Protein AF-A0AAV6UNM5-F1 (afdb_monomer_lite)

Structure (mmCIF, N/CA/C/O backbone):
data_AF-A0AAV6UNM5-F1
#
_entry.id   AF-A0AAV6UNM5-F1
#
loop_
_atom_site.group_PDB
_atom_site.id
_atom_site.type_symbol
_atom_site.label_atom_id
_atom_site.label_alt_id
_atom_site.label_comp_id
_atom_site.label_asym_id
_atom_site.label_entity_id
_atom_site.label_seq_id
_atom_site.pdbx_PDB_ins_code
_atom_site.Cartn_x
_atom_site.Cartn_y
_atom_site.Cartn_z
_atom_site.occupancy
_atom_site.B_iso_or_equiv
_atom_site.auth_seq_id
_atom_site.auth_comp_id
_atom_site.auth_asym_id
_atom_site.auth_atom_id
_atom_site.pdbx_PDB_model_num
ATOM 1 N N . MET A 1 1 ? -38.676 -11.611 5.079 1.00 47.16 1 MET A N 1
ATOM 2 C CA . MET A 1 1 ? -37.303 -12.030 5.424 1.00 47.16 1 MET A CA 1
ATOM 3 C C . MET A 1 1 ? -37.414 -13.025 6.568 1.00 47.16 1 MET A C 1
ATOM 5 O O . MET A 1 1 ? -37.717 -12.597 7.668 1.00 47.16 1 MET A O 1
ATOM 9 N N . ASN A 1 2 ? -37.260 -14.325 6.289 1.00 43.66 2 ASN A N 1
ATOM 10 C CA . ASN A 1 2 ? -37.246 -15.413 7.285 1.00 43.66 2 ASN A CA 1
ATOM 11 C C . ASN A 1 2 ? -35.803 -15.918 7.513 1.00 43.66 2 ASN A C 1
ATOM 13 O O . ASN A 1 2 ? -35.563 -17.116 7.586 1.00 43.66 2 ASN A O 1
ATOM 17 N N . GLN A 1 3 ? -34.827 -15.007 7.546 1.00 54.53 3 GLN A N 1
ATOM 18 C CA . GLN A 1 3 ? -33.478 -15.311 8.030 1.00 54.53 3 GLN A CA 1
ATOM 19 C C . GLN A 1 3 ? -33.404 -14.905 9.498 1.00 54.53 3 GLN A C 1
ATOM 21 O O . GLN A 1 3 ? -33.983 -13.887 9.885 1.00 54.53 3 GLN A O 1
ATOM 26 N N . ASP A 1 4 ? -32.720 -15.709 10.307 1.00 75.56 4 ASP A N 1
ATOM 27 C CA . ASP A 1 4 ? -32.499 -15.422 11.717 1.00 75.56 4 ASP A CA 1
ATOM 28 C C . ASP A 1 4 ? -31.704 -14.112 11.858 1.00 75.56 4 ASP A C 1
ATOM 30 O O . ASP A 1 4 ? -30.501 -14.047 11.587 1.00 75.56 4 ASP A O 1
ATOM 34 N N . ILE A 1 5 ? -32.405 -13.050 12.265 1.00 79.50 5 ILE A N 1
ATOM 35 C CA . ILE A 1 5 ? -31.880 -11.684 12.409 1.00 79.50 5 ILE A CA 1
ATOM 36 C C . ILE A 1 5 ? -30.689 -11.655 13.379 1.00 79.50 5 ILE A C 1
ATOM 38 O O . ILE A 1 5 ? -29.803 -10.816 13.226 1.00 79.50 5 ILE A O 1
ATOM 42 N N . SER A 1 6 ? -30.626 -12.586 14.340 1.00 77.06 6 SER A N 1
ATOM 43 C CA . SER A 1 6 ? -29.515 -12.685 15.294 1.00 77.06 6 SER A CA 1
ATOM 44 C C . SER A 1 6 ? -28.195 -13.135 14.648 1.00 77.06 6 SER A C 1
ATOM 46 O O . SER A 1 6 ? -27.116 -12.831 15.158 1.00 77.06 6 SER A O 1
ATOM 48 N N . SER A 1 7 ? -28.276 -13.790 13.486 1.00 87.19 7 SER A N 1
ATOM 49 C CA . SER A 1 7 ? -27.142 -14.280 12.692 1.00 87.19 7 SER A CA 1
ATOM 50 C C . SER A 1 7 ? -26.880 -13.446 11.429 1.00 87.19 7 SER A C 1
ATOM 52 O O . SER A 1 7 ? -26.115 -13.857 10.559 1.00 87.19 7 SER A O 1
ATOM 54 N N . THR A 1 8 ? -27.512 -12.275 11.303 1.00 93.25 8 THR A N 1
ATOM 55 C CA . THR A 1 8 ? -27.429 -11.428 10.105 1.00 93.25 8 THR A CA 1
ATOM 56 C C . THR A 1 8 ? -26.541 -10.208 10.343 1.00 93.25 8 THR A C 1
ATOM 58 O O . THR A 1 8 ? -26.718 -9.478 11.318 1.00 93.25 8 THR A O 1
ATOM 61 N N . ILE A 1 9 ? -25.622 -9.947 9.413 1.00 97.06 9 ILE A N 1
ATOM 62 C CA . ILE A 1 9 ? -24.703 -8.806 9.412 1.00 97.06 9 ILE A CA 1
ATOM 63 C C . ILE A 1 9 ? -25.022 -7.889 8.231 1.00 97.06 9 ILE A C 1
ATOM 65 O O . ILE A 1 9 ? -25.198 -8.333 7.096 1.00 97.06 9 ILE A O 1
ATOM 69 N N . PHE A 1 10 ? -25.077 -6.587 8.483 1.00 97.56 10 PHE A N 1
ATOM 70 C CA . PHE A 1 10 ? -25.214 -5.565 7.455 1.00 97.56 10 PHE A CA 1
ATOM 71 C C . PHE A 1 10 ? -23.865 -4.945 7.136 1.00 97.56 10 PHE A C 1
ATOM 73 O O . PHE A 1 10 ? -23.203 -4.407 8.019 1.00 97.56 10 PHE A O 1
ATOM 80 N N . GLN A 1 11 ? -23.491 -4.963 5.858 1.00 98.00 11 GLN A N 1
ATOM 81 C CA . GLN A 1 11 ? -22.393 -4.152 5.350 1.00 98.00 11 GLN A CA 1
ATOM 82 C C . GLN A 1 11 ? -22.937 -2.790 4.920 1.00 98.00 11 GLN A C 1
ATOM 84 O O . GLN A 1 11 ? -23.686 -2.691 3.942 1.00 98.00 11 GLN A O 1
ATOM 89 N N . LEU A 1 12 ? -22.534 -1.748 5.638 1.00 98.25 12 LEU A N 1
ATOM 90 C CA . LEU A 1 12 ? -22.952 -0.371 5.419 1.00 98.25 12 LEU A CA 1
ATOM 91 C C . LEU A 1 12 ? -21.788 0.441 4.855 1.00 98.25 12 LEU A C 1
ATOM 93 O O . LEU A 1 12 ? -20.677 0.392 5.384 1.00 98.25 12 LEU A O 1
ATOM 97 N N . LYS A 1 13 ? -22.048 1.222 3.806 1.00 98.31 13 LYS A N 1
ATOM 98 C CA . LYS A 1 13 ? -21.136 2.270 3.345 1.00 98.31 13 LYS A CA 1
ATOM 99 C C . LYS A 1 13 ? -21.594 3.612 3.897 1.00 98.31 13 LYS A C 1
ATOM 101 O O . LYS A 1 13 ? -22.714 4.036 3.629 1.00 98.31 13 LYS A O 1
ATOM 106 N N . ILE A 1 14 ? -20.706 4.278 4.622 1.00 98.25 14 ILE A N 1
ATOM 107 C CA . ILE A 1 14 ? -20.901 5.606 5.201 1.00 98.25 14 ILE A CA 1
ATOM 108 C C . ILE A 1 14 ? -20.075 6.579 4.367 1.00 98.25 14 ILE A C 1
ATOM 110 O O . ILE A 1 14 ? -18.875 6.382 4.200 1.00 98.25 14 ILE A O 1
ATOM 114 N N . THR A 1 15 ? -20.704 7.592 3.783 1.00 98.00 15 THR A N 1
ATOM 115 C CA . THR A 1 15 ? -20.025 8.596 2.951 1.00 98.00 15 THR A CA 1
ATOM 116 C C . THR A 1 15 ? -20.361 9.980 3.470 1.00 98.00 15 THR A C 1
ATOM 118 O O . THR A 1 15 ? -21.541 10.320 3.539 1.00 98.00 15 THR A O 1
ATOM 121 N N . LEU A 1 16 ? -19.338 10.757 3.817 1.00 95.94 16 LEU A N 1
ATOM 122 C CA . LEU A 1 16 ? -19.493 12.148 4.226 1.00 95.94 16 LEU A CA 1
ATOM 123 C C . LEU A 1 16 ? -19.884 12.989 3.003 1.00 95.94 16 LEU A C 1
ATOM 125 O O . LEU A 1 16 ? -19.281 12.860 1.931 1.00 95.94 16 LEU A O 1
ATOM 129 N N . LYS A 1 17 ? -20.958 13.769 3.128 1.00 94.88 17 LYS A N 1
ATOM 130 C CA . LYS A 1 17 ? -21.477 14.601 2.042 1.00 94.88 17 LYS A CA 1
ATOM 131 C C . LYS A 1 17 ? -20.606 15.837 1.833 1.00 94.88 17 LYS A C 1
ATOM 133 O O . LYS A 1 17 ? -19.809 16.206 2.682 1.00 94.88 17 LYS A O 1
ATOM 138 N N . ASP A 1 18 ? -20.740 16.415 0.642 1.00 91.50 18 ASP A N 1
ATOM 139 C CA . ASP A 1 18 ? -20.210 17.732 0.262 1.00 91.50 18 ASP A CA 1
ATOM 140 C C . ASP A 1 18 ? -18.674 17.904 0.338 1.00 91.50 18 ASP A C 1
ATOM 142 O O . ASP A 1 18 ? -18.133 18.968 0.035 1.00 91.50 18 ASP A O 1
ATOM 146 N N . ILE A 1 19 ? -17.946 16.802 0.561 1.00 90.88 19 ILE A N 1
ATOM 147 C CA . ILE A 1 19 ? -16.484 16.739 0.487 1.00 90.88 19 ILE A CA 1
ATOM 148 C C . ILE A 1 19 ? -16.005 16.018 -0.778 1.00 90.88 19 ILE A C 1
ATOM 150 O O . ILE A 1 19 ? -16.454 14.914 -1.112 1.00 90.88 19 ILE A O 1
ATOM 154 N N . ARG A 1 20 ? -15.033 16.621 -1.478 1.00 87.62 20 ARG A N 1
ATOM 155 C CA . ARG A 1 20 ? -14.316 16.011 -2.604 1.00 87.62 20 ARG A CA 1
ATOM 156 C C . ARG A 1 20 ? -12.794 16.135 -2.443 1.00 87.62 20 ARG A C 1
ATOM 158 O O . ARG A 1 20 ? -12.318 17.229 -2.160 1.00 87.62 20 ARG A O 1
ATOM 165 N N . PRO A 1 21 ? -12.021 15.054 -2.694 1.00 89.75 21 PRO A N 1
ATOM 166 C CA . PRO A 1 21 ? -12.451 13.674 -2.988 1.00 89.75 21 PRO A CA 1
ATOM 167 C C . PRO A 1 21 ? -13.262 13.023 -1.842 1.00 89.75 21 PRO A C 1
ATOM 169 O O . PRO A 1 21 ? -13.165 13.471 -0.708 1.00 89.75 21 PRO A O 1
ATOM 172 N N . PRO A 1 22 ? -14.095 11.995 -2.084 1.00 92.44 22 PRO A N 1
ATOM 173 C CA . PRO A 1 22 ? -15.015 11.502 -1.055 1.00 92.44 22 PRO A CA 1
ATOM 174 C C . PRO A 1 22 ? -14.278 10.889 0.146 1.00 92.44 22 PRO A C 1
ATOM 176 O O . PRO A 1 22 ? -13.401 10.040 -0.038 1.00 92.44 22 PRO A O 1
ATOM 179 N N . ILE A 1 23 ? -14.698 11.264 1.357 1.00 94.50 23 ILE A N 1
ATOM 180 C CA . ILE A 1 23 ? -14.324 10.607 2.619 1.00 94.50 23 ILE A CA 1
ATOM 181 C C . ILE A 1 23 ? -15.394 9.554 2.927 1.00 94.50 23 ILE A C 1
ATOM 183 O O . ILE A 1 23 ? -16.593 9.853 2.935 1.00 94.50 23 ILE A O 1
ATOM 187 N N . TRP A 1 24 ? -14.989 8.296 3.117 1.00 97.44 24 TRP A N 1
ATOM 188 C CA . TRP A 1 24 ? -15.945 7.206 3.332 1.00 97.44 24 TRP A CA 1
ATOM 189 C C . TRP A 1 24 ? -15.378 6.048 4.150 1.00 97.44 24 TRP A C 1
ATOM 191 O O . TRP A 1 24 ? -14.166 5.822 4.193 1.00 97.44 24 TRP A O 1
ATOM 201 N N . ARG A 1 25 ? -16.288 5.282 4.757 1.00 96.69 25 ARG A N 1
ATOM 202 C CA . ARG A 1 25 ? -16.028 4.060 5.528 1.00 96.69 25 ARG A CA 1
ATOM 203 C C . ARG A 1 25 ? -16.975 2.951 5.097 1.00 96.69 25 ARG A C 1
ATOM 205 O O . ARG A 1 25 ? -18.099 3.215 4.667 1.00 96.69 25 ARG A O 1
ATOM 212 N N . ARG A 1 26 ? -16.535 1.705 5.221 1.00 97.75 26 ARG A N 1
ATOM 213 C CA . ARG A 1 26 ? -17.369 0.516 5.059 1.00 97.75 26 ARG A CA 1
ATOM 214 C C . ARG A 1 26 ? -17.243 -0.337 6.303 1.00 97.75 26 ARG A C 1
ATOM 216 O O . ARG A 1 26 ? -16.187 -0.914 6.557 1.00 97.75 26 ARG A O 1
ATOM 223 N N . ILE A 1 27 ? -18.342 -0.424 7.036 1.00 97.19 27 ILE A N 1
ATOM 224 C CA . ILE A 1 27 ? -18.422 -1.169 8.287 1.00 97.19 27 ILE A CA 1
ATOM 225 C C . ILE A 1 27 ? -19.392 -2.336 8.150 1.00 97.19 27 ILE A C 1
ATOM 227 O O . ILE A 1 27 ? -20.318 -2.304 7.335 1.00 97.19 27 ILE A O 1
ATOM 231 N N . GLN A 1 28 ? -19.175 -3.369 8.950 1.00 96.94 28 GLN A N 1
ATOM 232 C CA . GLN A 1 28 ? -20.089 -4.485 9.115 1.00 96.94 28 GLN A CA 1
ATOM 233 C C . GLN A 1 28 ? -20.631 -4.468 10.541 1.00 96.94 28 GLN A C 1
ATOM 235 O O . GLN A 1 28 ? -19.856 -4.500 11.495 1.00 96.94 28 GLN A O 1
ATOM 240 N N . VAL A 1 29 ? -21.954 -4.403 10.678 1.00 95.75 29 VAL A N 1
ATOM 241 C CA . VAL A 1 29 ? -22.650 -4.307 11.969 1.00 95.75 29 VAL A CA 1
ATOM 242 C C . VAL A 1 29 ? -23.733 -5.385 12.078 1.00 95.75 29 VAL A C 1
ATOM 244 O O . VAL A 1 29 ? -24.314 -5.765 11.057 1.00 95.75 29 VAL A O 1
ATOM 247 N N . PRO A 1 30 ? -24.059 -5.880 13.281 1.00 95.38 30 PRO A N 1
ATOM 248 C CA . PRO A 1 30 ? -25.199 -6.769 13.474 1.00 95.38 30 PRO A CA 1
ATOM 249 C C . PRO A 1 30 ? -26.516 -6.115 13.037 1.00 95.38 30 PRO A C 1
ATOM 251 O O . PRO A 1 30 ? -26.813 -4.977 13.396 1.00 95.38 30 PRO A O 1
ATOM 254 N N . ALA A 1 31 ? -27.352 -6.842 12.292 1.00 93.94 31 ALA A N 1
ATOM 255 C CA . ALA A 1 31 ? -28.637 -6.325 11.813 1.00 93.94 31 ALA A CA 1
ATOM 256 C C . ALA A 1 31 ? -29.601 -5.968 12.963 1.00 93.94 31 ALA A C 1
ATOM 258 O O . ALA A 1 31 ? -30.491 -5.130 12.799 1.00 93.94 31 ALA A O 1
ATOM 259 N N . ASN A 1 32 ? -29.423 -6.586 14.135 1.00 92.50 32 ASN A N 1
ATOM 260 C CA . ASN A 1 32 ? -30.200 -6.341 15.349 1.00 92.50 32 ASN A CA 1
ATOM 261 C C . ASN A 1 32 ? -29.735 -5.120 16.168 1.00 92.50 32 ASN A C 1
ATOM 263 O O . ASN A 1 32 ? -30.310 -4.884 17.235 1.00 92.50 32 ASN A O 1
ATOM 267 N N . PHE A 1 33 ? -28.747 -4.348 15.702 1.00 93.94 33 PHE A N 1
ATOM 268 C CA . PHE A 1 33 ? -28.376 -3.071 16.318 1.00 93.94 33 PHE A CA 1
ATOM 269 C C . PHE A 1 33 ? -29.555 -2.092 16.330 1.00 93.94 33 PHE A C 1
ATOM 271 O O . PHE A 1 33 ? -30.425 -2.130 15.458 1.00 93.94 33 PHE A O 1
ATOM 278 N N . ASN A 1 34 ? -29.619 -1.227 17.336 1.00 89.75 34 ASN A N 1
ATOM 279 C CA . ASN A 1 34 ? -30.436 -0.020 17.334 1.00 89.75 34 ASN A CA 1
ATOM 280 C C . ASN A 1 34 ? -29.670 1.154 16.696 1.00 89.75 34 ASN A C 1
ATOM 282 O O . ASN A 1 34 ? -28.506 1.028 16.313 1.00 89.75 34 ASN A O 1
ATOM 286 N N . PHE A 1 35 ? -30.340 2.292 16.519 1.00 90.81 35 PHE A N 1
ATOM 287 C CA . PHE A 1 35 ? -29.719 3.458 15.886 1.00 90.81 35 PHE A CA 1
ATOM 288 C C . PHE A 1 35 ? -28.649 4.121 16.762 1.00 90.81 35 PHE A C 1
ATOM 290 O O . PHE A 1 35 ? -27.743 4.737 16.211 1.00 90.81 35 PHE A O 1
ATOM 297 N N . GLN A 1 36 ? -28.694 3.952 18.086 1.00 87.69 36 GLN A N 1
ATOM 298 C CA . GLN A 1 36 ? -27.627 4.420 18.976 1.00 87.69 36 GLN A CA 1
ATOM 299 C C . GLN A 1 36 ? -26.351 3.571 18.823 1.00 87.69 36 GLN A C 1
ATOM 301 O O . GLN A 1 36 ? -25.256 4.111 18.710 1.00 87.69 36 GLN A O 1
ATOM 306 N N . GLU A 1 37 ? -26.483 2.247 18.745 1.00 91.75 37 GLU A N 1
ATOM 307 C CA . GLU A 1 37 ? -25.370 1.324 18.487 1.00 91.75 37 GLU A CA 1
ATOM 308 C C . GLU A 1 37 ? -24.744 1.595 17.104 1.00 91.75 37 GLU A C 1
ATOM 310 O O . GLU A 1 37 ? -23.519 1.596 16.948 1.00 91.75 37 GLU A O 1
ATOM 315 N N . LEU A 1 38 ? -25.573 1.904 16.096 1.00 94.50 38 LEU A N 1
ATOM 316 C CA . LEU A 1 38 ? -25.093 2.352 14.786 1.00 94.50 38 LEU A CA 1
ATOM 317 C C . LEU A 1 38 ? -24.383 3.712 14.864 1.00 94.50 38 LEU A C 1
ATOM 319 O O . LEU A 1 38 ? -23.338 3.873 14.242 1.00 94.50 38 LEU A O 1
ATOM 323 N N . HIS A 1 39 ? -24.918 4.668 15.626 1.00 92.56 39 HIS A N 1
ATOM 324 C CA . HIS A 1 39 ? -24.285 5.968 15.865 1.00 92.56 39 HIS A CA 1
ATOM 325 C C . HIS A 1 39 ? -22.884 5.813 16.458 1.00 92.56 39 HIS A C 1
ATOM 327 O O . HIS A 1 39 ? -21.929 6.310 15.869 1.00 92.56 39 HIS A O 1
ATOM 333 N N . PHE A 1 40 ? -22.726 5.040 17.535 1.00 88.31 40 PHE A N 1
ATOM 334 C CA . PHE A 1 40 ? -21.404 4.780 18.116 1.00 88.31 40 PHE A CA 1
ATOM 335 C C . PHE A 1 40 ? -20.456 4.106 17.122 1.00 88.31 40 PHE A C 1
ATOM 337 O O . PHE A 1 40 ? -19.287 4.466 17.042 1.00 88.31 40 PHE A O 1
ATOM 344 N N . SER A 1 41 ? -20.969 3.195 16.290 1.00 93.25 41 SER A N 1
ATOM 345 C CA . SER A 1 41 ? -20.165 2.571 15.232 1.00 93.25 41 SER A CA 1
ATOM 346 C C . SER A 1 41 ? -19.677 3.587 14.190 1.00 93.25 41 SER A C 1
ATOM 348 O O . SER A 1 41 ? -18.557 3.473 13.697 1.00 93.25 41 SER A O 1
ATOM 350 N N . ILE A 1 42 ? -20.498 4.584 13.842 1.00 94.06 42 ILE A N 1
ATOM 351 C CA . ILE A 1 42 ? -20.110 5.661 12.920 1.00 94.06 42 ILE A CA 1
ATOM 352 C C . ILE A 1 42 ? -19.070 6.570 13.574 1.00 94.06 42 ILE A C 1
ATOM 354 O O . ILE A 1 42 ? -18.064 6.865 12.939 1.00 94.06 42 ILE A O 1
ATOM 358 N N . GLN A 1 43 ? -19.281 6.956 14.834 1.00 88.31 43 GLN A N 1
ATOM 359 C CA . GLN A 1 43 ? -18.348 7.782 15.605 1.00 88.31 43 GLN A CA 1
ATOM 360 C C . GLN A 1 43 ? -16.964 7.126 15.676 1.00 88.31 43 GLN A C 1
ATOM 362 O O . GLN A 1 43 ? -15.983 7.738 15.269 1.00 88.31 43 GLN A O 1
ATOM 367 N N . CYS A 1 44 ? -16.885 5.841 16.038 1.00 85.31 44 CYS A N 1
ATOM 368 C CA . CYS A 1 44 ? -15.632 5.080 16.001 1.00 85.31 44 CYS A CA 1
ATOM 369 C C . CYS A 1 44 ? -14.993 5.074 14.601 1.00 85.31 44 CYS A C 1
ATOM 371 O O . CYS A 1 44 ? -13.801 5.329 14.458 1.00 85.31 44 CYS A O 1
ATOM 373 N N . ALA A 1 45 ? -15.776 4.808 13.549 1.00 87.81 45 ALA A N 1
ATOM 374 C CA . ALA A 1 45 ? -15.251 4.700 12.187 1.00 87.81 45 ALA A CA 1
ATOM 375 C C . ALA A 1 45 ? -14.771 6.038 11.596 1.00 87.81 45 ALA A C 1
ATOM 377 O O . ALA A 1 45 ? -13.872 6.042 10.747 1.00 87.81 45 ALA A O 1
ATOM 378 N N . MET A 1 46 ? -15.373 7.155 12.011 1.00 87.25 46 MET A N 1
ATOM 379 C CA . MET A 1 46 ? -14.947 8.501 11.622 1.00 87.25 46 MET A CA 1
ATOM 380 C C . MET A 1 46 ? -13.875 9.072 12.549 1.00 87.25 46 MET A C 1
ATOM 382 O O . MET A 1 46 ? -13.214 10.028 12.167 1.00 87.25 46 MET A O 1
ATOM 386 N N . GLY A 1 47 ? -13.659 8.475 13.722 1.00 80.38 47 GLY A N 1
ATOM 387 C CA . GLY A 1 47 ? -12.810 9.066 14.745 1.00 80.38 47 GLY A CA 1
ATOM 388 C C . GLY A 1 47 ? -13.462 10.322 15.330 1.00 80.38 47 GLY A C 1
ATOM 389 O O . GLY A 1 47 ? -12.869 11.389 15.372 1.00 80.38 47 GLY A O 1
ATOM 390 N N . TRP A 1 48 ? -14.709 10.236 15.757 1.00 83.12 48 TRP A N 1
ATOM 391 C CA . TRP A 1 48 ? -15.363 11.320 16.485 1.00 83.12 48 TRP A CA 1
ATOM 392 C C . TRP A 1 48 ? -15.679 10.903 17.907 1.00 83.12 48 TRP A C 1
ATOM 394 O O . TRP A 1 48 ? -15.751 9.715 18.231 1.00 83.12 48 TRP A O 1
ATOM 404 N N . THR A 1 49 ? -15.802 11.903 18.770 1.00 75.75 49 THR A N 1
ATOM 405 C CA . THR A 1 49 ? -15.791 11.721 20.225 1.00 75.75 49 THR A CA 1
ATOM 406 C C . THR A 1 49 ? -17.194 11.692 20.817 1.00 75.75 49 THR A C 1
ATOM 408 O O . THR A 1 49 ? -17.343 11.541 22.030 1.00 75.75 49 THR A O 1
ATOM 411 N N . ASN A 1 50 ? -18.234 11.777 19.975 1.00 80.88 50 ASN A N 1
ATOM 412 C CA . ASN A 1 50 ? -19.634 11.838 20.384 1.00 80.88 50 ASN A CA 1
ATOM 413 C C . ASN A 1 50 ? -19.903 12.996 21.368 1.00 80.88 50 ASN A C 1
ATOM 415 O O . ASN A 1 50 ? -20.663 12.861 22.328 1.00 80.88 50 ASN A O 1
ATOM 419 N N . THR A 1 51 ? -19.250 14.135 21.154 1.00 77.62 51 THR A N 1
ATOM 420 C CA . THR A 1 51 ? -19.439 15.348 21.958 1.00 77.62 51 THR A CA 1
ATOM 421 C C . THR A 1 51 ? -20.722 16.086 21.612 1.00 77.62 51 THR A C 1
ATOM 423 O O . THR A 1 51 ? -21.233 16.839 22.441 1.00 77.62 51 THR A O 1
ATOM 426 N N . HIS A 1 52 ? -21.266 15.851 20.416 1.00 81.88 52 HIS A N 1
ATOM 427 C CA . HIS A 1 52 ? -22.385 16.620 19.884 1.00 81.88 52 HIS A CA 1
ATOM 428 C C . HIS A 1 52 ? -23.656 15.801 19.656 1.00 81.88 52 HIS A C 1
ATOM 430 O O . HIS A 1 52 ? -23.670 14.568 19.677 1.00 81.88 52 HIS A O 1
ATOM 436 N N . LEU A 1 53 ? -24.759 16.517 19.421 1.00 80.12 53 LEU A N 1
ATOM 437 C CA . LEU A 1 53 ? -26.044 15.922 19.060 1.00 80.12 53 LEU A CA 1
ATOM 438 C C . LEU A 1 53 ? -25.989 15.264 17.674 1.00 80.12 53 LEU A C 1
ATOM 440 O O . LEU A 1 53 ? -25.200 15.648 16.810 1.00 80.12 53 LEU A O 1
ATOM 444 N N . TYR A 1 54 ? -26.864 14.279 17.462 1.00 86.81 54 TYR A N 1
ATOM 445 C CA . TYR A 1 54 ? -26.990 13.573 16.190 1.00 86.81 54 TYR A CA 1
ATOM 446 C C . TYR A 1 54 ? -28.441 13.217 15.860 1.00 86.81 54 TYR A C 1
ATOM 448 O O . TYR A 1 54 ? -29.269 12.993 16.753 1.00 86.81 54 TYR A O 1
ATOM 456 N N . GLU A 1 55 ? -28.736 13.076 14.567 1.00 88.56 55 GLU A N 1
ATOM 457 C CA . GLU A 1 55 ? -29.984 12.482 14.087 1.00 88.56 55 GLU A CA 1
ATOM 458 C C . GLU A 1 55 ? -29.809 11.664 12.800 1.00 88.56 55 GLU A C 1
ATOM 460 O O . GLU A 1 55 ? -28.996 11.965 11.933 1.00 88.56 55 GLU A O 1
ATOM 465 N N . PHE A 1 56 ? -30.640 10.637 12.638 1.00 90.50 56 PHE A N 1
ATOM 466 C CA . PHE A 1 56 ? -30.834 9.899 11.399 1.00 90.50 56 PHE A CA 1
ATOM 467 C C . PHE A 1 56 ? -32.139 10.333 10.734 1.00 90.50 56 PHE A C 1
ATOM 469 O O . PHE A 1 56 ? -33.197 10.318 11.369 1.00 90.50 56 PHE A O 1
ATOM 476 N N . ARG A 1 57 ? -32.094 10.628 9.433 1.00 87.88 57 ARG A N 1
ATOM 477 C CA . ARG A 1 57 ? -33.258 10.984 8.611 1.00 87.88 57 ARG A CA 1
ATOM 478 C C . ARG A 1 57 ? -33.492 9.964 7.507 1.00 87.88 57 ARG A C 1
ATOM 480 O O . ARG A 1 57 ? -32.595 9.658 6.722 1.00 87.88 57 ARG A O 1
ATOM 487 N N . MET A 1 58 ? -34.728 9.486 7.388 1.00 79.56 58 MET A N 1
ATOM 488 C CA . MET A 1 58 ? -35.133 8.595 6.298 1.00 79.56 58 MET A CA 1
ATOM 489 C C . MET A 1 58 ? -36.466 9.043 5.683 1.00 79.56 58 MET A C 1
ATOM 491 O O . MET A 1 58 ? -37.468 9.172 6.386 1.00 79.56 58 MET A O 1
ATOM 495 N N . ASN A 1 59 ? -36.471 9.268 4.362 1.00 64.69 59 ASN A N 1
ATOM 496 C CA . ASN A 1 59 ? -37.640 9.626 3.541 1.00 64.69 59 ASN A CA 1
ATOM 497 C C . ASN A 1 59 ? -38.533 10.748 4.115 1.00 64.69 59 ASN A C 1
ATOM 499 O O . ASN A 1 59 ? -39.725 10.526 4.311 1.00 64.69 59 ASN A O 1
ATOM 503 N N . ASN A 1 60 ? -37.967 11.934 4.381 1.00 55.03 60 ASN A N 1
ATOM 504 C CA . ASN A 1 60 ? -38.634 13.179 4.829 1.00 55.03 60 ASN A CA 1
ATOM 505 C C . ASN A 1 60 ? -39.578 13.090 6.054 1.00 55.03 60 ASN A C 1
ATOM 507 O O . ASN A 1 60 ? -40.148 14.104 6.440 1.00 55.03 60 ASN A O 1
ATOM 511 N N . LEU A 1 61 ? -39.763 11.917 6.672 1.00 54.78 61 LEU A N 1
ATOM 512 C CA . LEU A 1 61 ? -40.875 11.661 7.599 1.00 54.78 61 LEU A CA 1
ATOM 513 C C . LEU A 1 61 ? -40.458 11.029 8.932 1.00 54.78 61 LEU A C 1
ATOM 515 O O . LEU A 1 61 ? -41.242 11.073 9.877 1.00 54.78 61 LEU A O 1
ATOM 519 N N . LYS A 1 62 ? -39.266 10.425 9.039 1.00 62.09 62 LYS A N 1
ATOM 520 C CA . LYS A 1 62 ? -38.809 9.786 10.286 1.00 62.09 62 LYS A CA 1
ATOM 521 C C . LYS A 1 62 ? -37.430 10.286 10.699 1.00 62.09 62 LYS A C 1
ATOM 523 O O . LYS A 1 62 ? -36.484 10.183 9.915 1.00 62.09 62 LYS A O 1
ATOM 528 N N . LYS A 1 63 ? -37.356 10.788 11.934 1.00 68.81 63 LYS A N 1
ATOM 529 C CA . LYS A 1 63 ? -36.141 11.233 12.619 1.00 68.81 63 LYS A CA 1
ATOM 530 C C . LYS A 1 63 ? -35.856 10.316 13.805 1.00 68.81 63 LYS A C 1
ATOM 532 O O . LYS A 1 63 ? -36.758 10.083 14.609 1.00 68.81 63 LYS A O 1
ATOM 537 N N . PHE A 1 64 ? -34.630 9.815 13.914 1.00 72.25 64 PHE A N 1
ATOM 538 C CA . PHE A 1 64 ? -34.171 9.002 15.046 1.00 72.25 64 PHE A CA 1
ATOM 539 C C . PHE A 1 64 ? -32.907 9.629 15.622 1.00 72.25 64 PHE A C 1
ATOM 541 O O . PHE A 1 64 ? -31.960 9.819 14.874 1.00 72.25 64 PHE A O 1
ATOM 548 N N . GLY A 1 65 ? -32.853 9.960 16.905 1.00 63.09 65 GLY A N 1
ATOM 549 C CA . GLY A 1 65 ? -31.696 10.674 17.458 1.00 63.09 65 GLY A CA 1
ATOM 550 C C . GLY A 1 65 ? -31.817 10.908 18.954 1.00 63.09 65 GLY A C 1
ATOM 551 O O . GLY A 1 65 ? -32.740 10.389 19.587 1.00 63.09 65 GLY A O 1
ATOM 552 N N . MET A 1 66 ? -30.894 11.689 19.515 1.00 60.72 66 MET A N 1
ATOM 553 C CA . MET A 1 66 ? -31.031 12.155 20.896 1.00 60.72 66 MET A CA 1
ATOM 554 C C . MET A 1 66 ? -32.219 13.120 20.982 1.00 60.72 66 MET A C 1
ATOM 556 O O . MET A 1 66 ? -32.352 14.028 20.162 1.00 60.72 66 MET A O 1
ATOM 560 N N . GLN A 1 67 ? -33.116 12.905 21.946 1.00 54.31 67 GLN A N 1
ATOM 561 C CA . GLN A 1 67 ? -34.194 13.857 22.203 1.00 54.31 67 GLN A CA 1
ATOM 562 C C . GLN A 1 67 ? -33.575 15.137 22.758 1.00 54.31 67 GLN A C 1
ATOM 564 O O . GLN A 1 67 ? -32.988 15.110 23.835 1.00 54.31 67 GLN A O 1
ATOM 569 N N . ASP A 1 68 ? -33.694 16.235 22.017 1.00 50.56 68 ASP A N 1
ATOM 570 C CA . ASP A 1 68 ? -33.346 17.561 22.511 1.00 50.56 68 ASP A CA 1
ATOM 571 C C . ASP A 1 68 ? -34.487 18.062 23.417 1.00 50.56 68 ASP A C 1
ATOM 573 O O . ASP A 1 68 ? -35.579 18.349 22.910 1.00 50.56 68 ASP A O 1
ATOM 577 N N . PRO A 1 69 ? -34.274 18.185 24.742 1.00 42.94 69 PRO A N 1
ATOM 578 C CA . PRO A 1 69 ? -35.300 18.667 25.665 1.00 42.94 69 PRO A CA 1
ATOM 579 C C . PRO A 1 69 ? -35.721 20.114 25.374 1.00 42.94 69 PRO A C 1
ATOM 581 O O . PRO A 1 69 ? -36.784 20.552 25.806 1.00 42.94 69 PRO A O 1
ATOM 584 N N . THR A 1 70 ? -34.900 20.876 24.643 1.00 45.41 70 THR A N 1
ATOM 585 C CA . THR A 1 70 ? -35.167 22.277 24.309 1.00 45.41 70 THR A CA 1
ATOM 586 C C . THR A 1 70 ? -36.039 22.437 23.061 1.00 45.41 70 THR A C 1
ATOM 588 O O . THR A 1 70 ? -36.716 23.461 22.928 1.00 45.41 70 THR A O 1
ATOM 591 N N . GLN A 1 71 ? -36.149 21.420 22.192 1.00 45.22 71 GLN A N 1
ATOM 592 C CA . GLN A 1 71 ? -37.010 21.484 21.001 1.00 45.22 71 GLN A CA 1
ATOM 593 C C . GLN A 1 71 ? -38.514 21.438 21.298 1.00 45.22 71 GLN A C 1
ATOM 595 O O . GLN A 1 71 ? -39.301 21.882 20.457 1.00 45.22 71 GLN A O 1
ATOM 600 N N . GLU A 1 72 ? -38.938 21.007 22.491 1.00 44.41 72 GLU A N 1
ATOM 601 C CA . GLU A 1 72 ? -40.332 21.201 22.920 1.00 44.41 72 GLU A CA 1
ATOM 602 C C . GLU A 1 72 ? -40.698 22.694 23.041 1.00 44.41 72 GLU A C 1
ATOM 604 O O . GLU A 1 72 ? -41.864 23.049 22.877 1.00 44.41 72 GLU A O 1
ATOM 609 N N . SER A 1 73 ? -39.712 23.579 23.249 1.00 42.69 73 SER A N 1
ATOM 610 C CA . SER A 1 73 ? -39.936 25.010 23.501 1.00 42.69 73 SER A CA 1
ATOM 611 C C . SER A 1 73 ? -39.844 25.927 22.271 1.00 42.69 73 SER A C 1
ATOM 613 O O . SER A 1 73 ? -40.516 26.955 22.244 1.00 42.69 73 SER A O 1
ATOM 615 N N . PHE A 1 74 ? -39.079 25.570 21.229 1.00 41.22 74 PHE A N 1
ATOM 616 C CA . PHE A 1 74 ? -38.812 26.480 20.096 1.00 41.22 74 PHE A CA 1
ATOM 617 C C . PHE A 1 74 ? -39.803 26.379 18.923 1.00 41.22 74 PHE A C 1
ATOM 619 O O . PHE A 1 74 ? -39.988 27.357 18.203 1.00 41.22 74 PHE A O 1
ATOM 626 N N . TYR A 1 75 ? -40.470 25.234 18.724 1.00 41.94 75 TYR A N 1
ATOM 627 C CA . TYR A 1 75 ? -41.321 24.996 17.542 1.00 41.94 75 TYR A CA 1
ATOM 628 C C . TYR A 1 75 ? -42.817 24.797 17.836 1.00 41.94 75 TYR A C 1
ATOM 630 O O . TYR A 1 75 ? -43.547 24.360 16.943 1.00 41.94 75 TYR A O 1
ATOM 638 N N . ASN A 1 76 ? -43.301 25.085 19.054 1.00 41.59 76 ASN A N 1
ATOM 639 C CA . ASN A 1 76 ? -44.716 24.903 19.441 1.00 41.59 76 ASN A CA 1
ATOM 640 C C . ASN A 1 76 ? -45.311 23.541 18.994 1.00 41.59 76 ASN A C 1
ATOM 642 O O . ASN A 1 76 ? -46.485 23.446 18.640 1.00 41.59 76 ASN A O 1
ATOM 646 N N . GLY A 1 77 ? -44.499 22.477 18.956 1.00 49.38 77 GLY A N 1
ATOM 647 C CA . GLY A 1 77 ? -44.942 21.133 18.567 1.00 49.38 77 GLY A CA 1
ATOM 648 C C . GLY A 1 77 ? -45.273 20.909 17.080 1.00 49.38 77 GLY A C 1
ATOM 649 O O . GLY A 1 77 ? -45.943 19.925 16.776 1.00 49.38 77 GLY A O 1
ATOM 650 N N . ILE A 1 78 ? -44.827 21.765 16.147 1.00 45.16 78 ILE A N 1
ATOM 651 C CA . ILE A 1 78 ? -45.177 21.663 14.708 1.00 45.16 78 ILE A CA 1
ATOM 652 C C . ILE A 1 78 ? -44.202 20.764 13.897 1.00 45.16 78 ILE A C 1
ATOM 654 O O . ILE A 1 78 ? -44.452 20.450 12.734 1.00 45.16 78 ILE A O 1
ATOM 658 N N . GLY A 1 79 ? -43.114 20.269 14.497 1.00 50.47 79 GLY A N 1
ATOM 659 C CA . GLY A 1 79 ? -42.163 19.351 13.845 1.00 50.47 79 GLY A CA 1
ATOM 660 C C . GLY A 1 79 ? -42.510 17.857 13.999 1.00 50.47 79 GLY A C 1
ATOM 661 O O . GLY A 1 79 ? -43.154 17.471 14.977 1.00 50.47 79 GLY A O 1
ATOM 662 N N . PRO A 1 80 ? -42.072 16.973 13.075 1.00 53.91 80 PRO A N 1
ATOM 663 C CA . PRO A 1 80 ? -42.188 15.528 13.268 1.00 53.91 80 PRO A CA 1
ATOM 664 C C . PRO A 1 80 ? -41.428 15.107 14.534 1.00 53.91 80 PRO A C 1
ATOM 666 O O . PRO A 1 80 ? -40.237 15.385 14.664 1.00 53.91 80 PRO A O 1
ATOM 669 N N . LYS A 1 81 ? -42.122 14.433 15.462 1.00 59.19 81 LYS A N 1
ATOM 670 C CA . LYS A 1 81 ? -41.542 13.961 16.729 1.00 59.19 81 LYS A CA 1
ATOM 671 C C . LYS A 1 81 ? -40.317 13.081 16.463 1.00 59.19 81 LYS A C 1
ATOM 673 O O . LYS A 1 81 ? -40.412 12.114 15.702 1.00 59.19 81 LYS A O 1
ATOM 678 N N . SER A 1 82 ? -39.191 13.403 17.100 1.00 65.25 82 SER A N 1
ATOM 679 C CA . SER A 1 82 ? -38.012 12.541 17.076 1.00 65.25 82 SER A CA 1
ATOM 680 C C . SER A 1 82 ? -38.300 11.251 17.846 1.00 65.25 82 SER A C 1
ATOM 682 O O . SER A 1 82 ? -38.952 11.242 18.893 1.00 65.25 82 SER A O 1
ATOM 684 N N . VAL A 1 83 ? -37.860 10.131 17.282 1.00 76.38 83 VAL A N 1
ATOM 685 C CA . VAL A 1 83 ? -37.961 8.814 17.907 1.00 76.38 83 VAL A CA 1
ATOM 686 C C . VAL A 1 83 ? -36.635 8.511 18.596 1.00 76.38 83 VAL A C 1
ATOM 688 O O . VAL A 1 83 ? -35.573 8.732 18.017 1.00 76.38 83 VAL A O 1
ATOM 691 N N . ASP A 1 84 ? -36.692 7.980 19.815 1.00 76.62 84 ASP A N 1
ATOM 692 C CA . ASP A 1 84 ? -35.496 7.577 20.556 1.00 76.62 84 ASP A CA 1
ATOM 693 C C . ASP A 1 84 ? -34.702 6.513 19.771 1.00 76.62 84 ASP A C 1
ATOM 695 O O . ASP A 1 84 ? -35.224 5.438 19.443 1.00 76.62 84 ASP A O 1
ATOM 699 N N . ALA A 1 85 ? -33.433 6.816 19.479 1.00 81.44 85 ALA A N 1
ATOM 700 C CA . ALA A 1 85 ? -32.513 5.956 18.741 1.00 81.44 85 ALA A CA 1
ATOM 701 C C . ALA A 1 85 ? -32.268 4.590 19.413 1.00 81.44 85 ALA A C 1
ATOM 703 O O . ALA A 1 85 ? -31.944 3.621 18.719 1.00 81.44 85 ALA A O 1
ATOM 704 N N . THR A 1 86 ? -32.476 4.468 20.729 1.00 80.44 86 THR A N 1
ATOM 705 C CA . THR A 1 86 ? -32.338 3.195 21.459 1.00 80.44 86 THR A CA 1
ATOM 706 C C . THR A 1 86 ? -33.485 2.219 21.175 1.00 80.44 86 THR A C 1
ATOM 708 O O . THR A 1 86 ? -33.310 0.997 21.219 1.00 80.44 86 THR A O 1
ATOM 711 N N . SER A 1 87 ? -34.657 2.757 20.821 1.00 82.06 87 SER A N 1
ATOM 712 C CA . SER A 1 87 ? -35.923 2.020 20.727 1.00 82.06 87 SER A CA 1
ATOM 713 C C . SER A 1 87 ? -36.165 1.350 19.366 1.00 82.06 87 SER A C 1
ATOM 715 O O . SER A 1 87 ? -37.027 0.473 19.231 1.00 82.06 87 SER A O 1
ATOM 717 N N . VAL A 1 88 ? -35.404 1.730 18.332 1.00 86.81 88 VAL A N 1
ATOM 718 C CA . VAL A 1 88 ? -35.616 1.274 16.951 1.00 86.81 88 VAL A CA 1
ATOM 719 C C . VAL A 1 88 ? -34.412 0.497 16.447 1.00 86.81 88 VAL A C 1
ATOM 721 O O . VAL A 1 88 ? -33.300 1.007 16.407 1.00 86.81 88 VAL A O 1
ATOM 724 N N . LYS A 1 89 ? -34.653 -0.743 16.009 1.00 90.81 89 LYS A N 1
ATOM 725 C CA . LYS A 1 89 ? -33.636 -1.602 15.394 1.00 90.81 89 LYS A CA 1
ATOM 726 C C . LYS A 1 89 ? -33.421 -1.272 13.915 1.00 90.81 89 LYS A C 1
ATOM 728 O O . LYS A 1 89 ? -34.392 -1.041 13.191 1.00 90.81 89 LYS A O 1
ATOM 733 N N . ILE A 1 90 ? -32.173 -1.310 13.451 1.00 93.31 90 ILE A N 1
ATOM 734 C CA . ILE A 1 90 ? -31.774 -0.875 12.107 1.00 93.31 90 ILE A CA 1
ATOM 735 C C . ILE A 1 90 ? -32.370 -1.753 10.998 1.00 93.31 90 ILE A C 1
ATOM 737 O O . ILE A 1 90 ? -32.749 -1.227 9.951 1.00 93.31 90 ILE A O 1
ATOM 741 N N . PHE A 1 91 ? -32.574 -3.059 11.232 1.00 92.38 91 PHE A N 1
ATOM 742 C CA . PHE A 1 91 ? -33.232 -3.954 10.264 1.00 92.38 91 PHE A CA 1
ATOM 743 C C . PHE A 1 91 ? -34.678 -3.559 9.935 1.00 92.38 91 PHE A C 1
ATOM 745 O O . PHE A 1 91 ? -35.189 -3.931 8.879 1.00 92.38 91 PHE A O 1
ATOM 752 N N . LYS A 1 92 ? -35.355 -2.792 10.806 1.00 88.12 92 LYS A N 1
ATOM 753 C CA . LYS A 1 92 ? -36.708 -2.286 10.518 1.00 88.12 92 LYS A CA 1
ATOM 754 C C . LYS A 1 92 ? -36.708 -1.251 9.392 1.00 88.12 92 LYS A C 1
ATOM 756 O O . LYS A 1 92 ? -37.750 -1.035 8.777 1.00 88.12 92 LYS A O 1
ATOM 761 N N . LEU A 1 93 ? -35.569 -0.602 9.146 1.00 84.38 93 LEU A N 1
ATOM 762 C CA . LEU A 1 93 ? -35.410 0.421 8.115 1.00 84.38 93 LEU A CA 1
ATOM 763 C C . LEU A 1 93 ? -34.586 -0.081 6.931 1.00 84.38 93 LEU A C 1
ATOM 765 O O . LEU A 1 93 ? -35.042 0.021 5.793 1.00 84.38 93 LEU A O 1
ATOM 769 N N . PHE A 1 94 ? -33.422 -0.682 7.178 1.00 89.81 94 PHE A N 1
ATOM 770 C CA . PHE A 1 94 ? -32.571 -1.267 6.142 1.00 89.81 94 PHE A CA 1
ATOM 771 C C . PHE A 1 94 ? -33.113 -2.630 5.693 1.00 89.81 94 PHE A C 1
ATOM 773 O O . PHE A 1 94 ? -32.602 -3.686 6.050 1.00 89.81 94 PHE A O 1
ATOM 780 N N . THR A 1 95 ? -34.194 -2.594 4.915 1.00 85.44 95 THR A N 1
ATOM 781 C CA . THR A 1 95 ? -34.953 -3.790 4.513 1.00 85.44 95 THR A CA 1
ATOM 782 C C . THR A 1 95 ? -34.443 -4.449 3.232 1.00 85.44 95 THR A C 1
ATOM 784 O O . THR A 1 95 ? -34.734 -5.613 2.974 1.00 85.44 95 THR A O 1
ATOM 787 N N . ARG A 1 96 ? -33.694 -3.722 2.399 1.00 90.69 96 ARG A N 1
ATOM 788 C CA . ARG A 1 96 ? -33.108 -4.241 1.155 1.00 90.69 96 ARG A CA 1
ATOM 789 C C . ARG A 1 96 ? -31.802 -3.539 0.828 1.00 90.69 96 ARG A C 1
ATOM 791 O O . ARG A 1 96 ? -31.629 -2.368 1.170 1.00 90.69 96 ARG A O 1
ATOM 798 N N . VAL A 1 97 ? -30.914 -4.224 0.116 1.00 94.38 97 VAL A N 1
ATOM 799 C CA . VAL A 1 97 ? -29.703 -3.614 -0.453 1.00 94.38 97 VAL A CA 1
ATOM 800 C C . VAL A 1 97 ? -30.081 -2.353 -1.246 1.00 94.38 97 VAL A C 1
ATOM 802 O O . VAL A 1 97 ? -31.149 -2.302 -1.856 1.00 94.38 97 VAL A O 1
ATOM 805 N N . LYS A 1 98 ? -29.229 -1.324 -1.184 1.00 93.12 98 LYS A N 1
ATOM 806 C CA . LYS A 1 98 ? -29.455 0.054 -1.664 1.00 93.12 98 LYS A CA 1
ATOM 807 C C . LYS A 1 98 ? -30.425 0.907 -0.851 1.00 93.12 98 LYS A C 1
ATOM 809 O O . LYS A 1 98 ? -30.636 2.068 -1.195 1.00 93.12 98 LYS A O 1
ATOM 814 N N .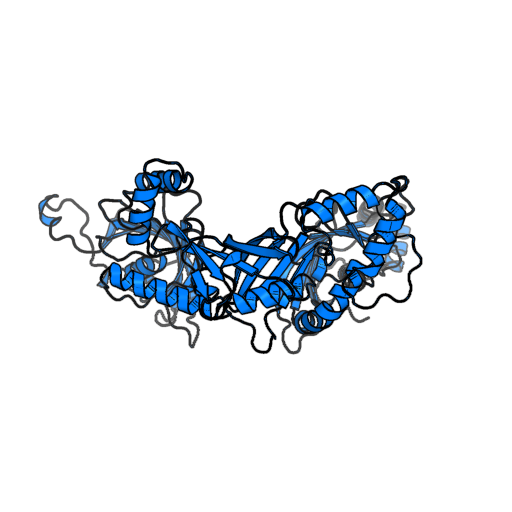 THR A 1 99 ? -30.979 0.393 0.244 1.00 93.69 99 THR A N 1
ATOM 815 C CA . THR A 1 99 ? -31.661 1.259 1.214 1.00 93.69 99 THR A CA 1
ATOM 816 C C . THR A 1 99 ? -30.646 2.178 1.883 1.00 93.69 99 THR A C 1
ATOM 818 O O . THR A 1 99 ? -29.566 1.722 2.260 1.00 93.69 99 THR A O 1
ATOM 821 N N . TRP A 1 100 ? -30.991 3.455 2.039 1.00 94.00 100 TRP A N 1
ATOM 822 C CA . TRP A 1 100 ? -30.114 4.445 2.650 1.00 94.00 100 TRP A CA 1
ATOM 823 C C . TRP A 1 100 ? -30.872 5.419 3.556 1.00 94.00 100 TRP A C 1
ATOM 825 O O . TRP A 1 100 ? -32.083 5.603 3.411 1.00 94.00 100 TRP A O 1
ATOM 835 N N . CYS A 1 101 ? -30.144 6.041 4.479 1.00 93.12 101 CYS A N 1
ATOM 836 C CA . CYS A 1 101 ? -30.597 7.170 5.289 1.00 93.12 101 CYS A CA 1
ATOM 837 C C . CYS A 1 101 ? -29.502 8.246 5.369 1.00 93.12 101 CYS A C 1
ATOM 839 O O . CYS A 1 101 ? -28.352 8.003 4.982 1.00 93.12 101 CYS A O 1
ATOM 841 N N . LEU A 1 102 ? -29.875 9.440 5.831 1.00 94.12 102 LEU A N 1
ATOM 842 C CA . LEU A 1 102 ? -28.923 10.473 6.233 1.00 94.12 102 LEU A CA 1
ATOM 843 C C . LEU A 1 102 ? -28.642 10.357 7.725 1.00 94.12 102 LEU A C 1
ATOM 845 O O . LEU A 1 102 ? -29.548 10.032 8.487 1.00 94.12 102 LEU A O 1
ATOM 849 N N . TYR A 1 103 ? -27.414 10.653 8.116 1.00 94.56 103 TYR A N 1
ATOM 850 C CA . TYR A 1 103 ? -26.982 10.797 9.497 1.00 94.56 103 TYR A CA 1
ATOM 851 C C . TYR A 1 103 ? -26.282 12.143 9.640 1.00 94.56 103 TYR A C 1
ATOM 853 O O . TYR A 1 103 ? -25.286 12.382 8.964 1.00 94.56 103 TYR A O 1
ATOM 861 N N . GLU A 1 104 ? -26.832 13.023 10.462 1.00 93.31 104 GLU A N 1
ATOM 862 C CA . GLU A 1 104 ? -26.238 14.309 10.807 1.00 93.31 104 GLU A CA 1
ATOM 863 C C . GLU A 1 104 ? -25.628 14.213 12.200 1.00 93.31 104 GLU A C 1
ATOM 865 O O . GLU A 1 104 ? -26.276 13.716 13.123 1.00 93.31 104 GLU A O 1
ATOM 870 N N . TYR A 1 105 ? -24.395 14.687 12.327 1.00 90.62 105 TYR A N 1
ATOM 871 C CA . TYR A 1 105 ? -23.668 14.812 13.581 1.00 90.62 105 TYR A CA 1
ATOM 872 C C . TYR A 1 105 ? -23.178 16.247 13.729 1.00 90.62 105 TYR A C 1
ATOM 874 O O . TYR A 1 105 ? -22.752 16.835 12.738 1.00 90.62 105 TYR A O 1
ATOM 882 N N . ASP A 1 106 ? -23.242 16.769 14.954 1.00 87.19 106 ASP A N 1
ATOM 883 C CA . ASP A 1 106 ? -22.972 18.169 15.279 1.00 87.19 106 ASP A CA 1
ATOM 884 C C . ASP A 1 106 ? -23.932 19.120 14.556 1.00 87.19 106 ASP A C 1
ATOM 886 O O . ASP A 1 106 ? -23.754 19.453 13.394 1.00 87.19 106 ASP A O 1
ATOM 890 N N . PHE A 1 107 ? -24.989 19.567 15.238 1.00 82.38 107 PHE A N 1
ATOM 891 C CA . PHE A 1 107 ? -25.967 20.489 14.643 1.00 82.38 107 PHE A CA 1
ATOM 892 C C . PHE A 1 107 ? -25.420 21.913 14.445 1.00 82.38 107 PHE A C 1
ATOM 894 O O . PHE A 1 107 ? -26.090 22.724 13.806 1.00 82.38 107 PHE A O 1
ATOM 901 N N . GLY A 1 108 ? -24.242 22.229 14.994 1.00 82.44 108 GLY A N 1
ATOM 902 C CA . GLY A 1 108 ? -23.517 23.461 14.695 1.00 82.44 108 GLY A CA 1
ATOM 903 C C . GLY A 1 108 ? -22.791 23.356 13.355 1.00 82.44 108 GLY A C 1
ATOM 904 O O . GLY A 1 108 ? -23.060 24.146 12.451 1.00 82.44 108 GLY A O 1
ATOM 905 N N . ASP A 1 109 ? -21.927 22.348 13.213 1.00 86.19 109 ASP A N 1
ATOM 906 C CA . ASP A 1 109 ? -21.106 22.143 12.008 1.00 86.19 109 ASP A CA 1
ATOM 907 C C . ASP A 1 109 ? -21.839 21.409 10.861 1.00 86.19 109 ASP A C 1
ATOM 909 O O . ASP A 1 109 ? -21.416 21.467 9.704 1.00 86.19 109 ASP A O 1
ATOM 913 N N . SER A 1 110 ? -22.956 20.747 11.169 1.00 90.12 110 SER A N 1
ATOM 914 C CA . SER A 1 110 ? -23.865 20.015 10.276 1.00 90.12 110 SER A CA 1
ATOM 915 C C . SER A 1 110 ? -23.177 18.944 9.416 1.00 90.12 110 SER A C 1
ATOM 917 O O . SER A 1 110 ? -23.284 18.911 8.185 1.00 90.12 110 SER A O 1
ATOM 919 N N . TRP A 1 111 ? -22.467 18.010 10.058 1.00 93.88 111 TRP A N 1
ATOM 920 C CA . TRP A 1 111 ? -21.796 16.917 9.351 1.00 93.88 111 TRP A CA 1
ATOM 921 C C . TRP A 1 111 ? -22.782 15.850 8.870 1.00 93.88 111 TRP A C 1
ATOM 923 O O . TRP A 1 111 ? -23.138 14.912 9.589 1.00 93.88 111 TRP A O 1
ATOM 933 N N . GLU A 1 112 ? -23.203 15.948 7.609 1.00 94.88 112 GLU A N 1
ATOM 934 C CA . GLU A 1 112 ? -24.132 14.996 7.001 1.00 94.88 112 GLU A CA 1
ATOM 935 C C . GLU A 1 112 ? -23.450 13.803 6.317 1.00 94.88 112 GLU A C 1
ATOM 937 O O . GLU A 1 112 ? -22.598 13.934 5.441 1.00 94.88 112 GLU A O 1
ATOM 942 N N . HIS A 1 113 ? -23.944 12.604 6.601 1.00 96.50 113 HIS A N 1
ATOM 943 C CA . HIS A 1 113 ? -23.473 11.353 6.024 1.00 96.50 113 HIS A CA 1
ATOM 944 C C . HIS A 1 113 ? -24.601 10.639 5.314 1.00 96.50 113 HIS A C 1
ATOM 946 O O . HIS A 1 113 ? -25.707 10.515 5.834 1.00 96.50 113 HIS A O 1
ATOM 952 N N . ARG A 1 114 ? -24.297 10.058 4.157 1.00 96.56 114 ARG A N 1
ATOM 953 C CA . ARG A 1 114 ? -25.149 9.049 3.534 1.00 96.56 114 ARG A CA 1
ATOM 954 C C . ARG A 1 114 ? -24.719 7.666 4.008 1.00 96.56 114 ARG A C 1
ATOM 956 O O . ARG A 1 114 ? -23.586 7.258 3.756 1.00 96.56 114 ARG A O 1
ATOM 963 N N . ILE A 1 115 ? -25.641 6.934 4.626 1.00 97.75 115 ILE A N 1
ATOM 964 C CA . ILE A 1 115 ? -25.441 5.545 5.053 1.00 97.75 115 ILE A CA 1
ATOM 965 C C . ILE A 1 115 ? -26.248 4.645 4.131 1.00 97.75 115 ILE A C 1
ATOM 967 O O . ILE A 1 115 ? -27.471 4.729 4.115 1.00 97.75 115 ILE A O 1
ATOM 971 N N . GLU A 1 116 ? -25.582 3.783 3.369 1.00 97.56 116 GLU A N 1
ATOM 972 C CA . GLU A 1 116 ? -26.211 2.880 2.401 1.00 97.56 116 GLU A CA 1
ATOM 973 C C . GLU A 1 116 ? -25.922 1.413 2.740 1.00 97.56 116 GLU A C 1
ATOM 975 O O . GLU A 1 116 ? -24.770 1.031 2.948 1.00 97.56 116 GLU A O 1
ATOM 980 N N . LEU A 1 117 ? -26.962 0.574 2.749 1.00 97.75 117 LEU A N 1
ATOM 981 C CA . LEU A 1 117 ? -26.827 -0.878 2.864 1.00 97.75 117 LEU A CA 1
ATOM 982 C C . LEU A 1 117 ? -26.318 -1.467 1.543 1.00 97.75 117 LEU A C 1
ATOM 984 O O . LEU A 1 117 ? -27.042 -1.487 0.548 1.00 97.75 117 LEU A O 1
ATOM 988 N N . GLU A 1 118 ? -25.091 -1.987 1.535 1.00 97.19 118 GLU A N 1
ATOM 989 C CA . GLU A 1 118 ? -24.471 -2.595 0.351 1.00 97.19 118 GLU A CA 1
ATOM 990 C C . GLU A 1 118 ? -24.667 -4.111 0.283 1.00 97.19 118 GLU A C 1
ATOM 992 O O . GLU A 1 118 ? -24.879 -4.645 -0.804 1.00 97.19 118 GLU A O 1
ATOM 997 N N . LYS A 1 119 ? -24.572 -4.815 1.420 1.00 95.75 119 LYS A N 1
ATOM 998 C CA . LYS A 1 119 ? -24.712 -6.279 1.487 1.00 95.75 119 LYS A CA 1
ATOM 999 C C . LYS A 1 119 ? -25.388 -6.717 2.783 1.00 95.75 119 LYS A C 1
ATOM 1001 O O . LYS A 1 119 ? -25.211 -6.089 3.824 1.00 95.75 119 LYS A O 1
ATOM 1006 N N . ILE A 1 120 ? -26.111 -7.829 2.702 1.00 95.56 120 ILE A N 1
ATOM 1007 C CA . ILE A 1 120 ? -26.619 -8.586 3.848 1.00 95.56 120 ILE A CA 1
ATOM 1008 C C . ILE A 1 120 ? -25.839 -9.901 3.863 1.00 95.56 120 ILE A C 1
ATOM 1010 O O . ILE A 1 120 ? -25.844 -10.620 2.865 1.00 95.56 120 ILE A O 1
ATOM 1014 N N . LEU A 1 121 ? -25.121 -10.166 4.947 1.00 92.31 121 LEU A N 1
ATOM 1015 C CA . LEU A 1 121 ? -24.165 -11.262 5.072 1.00 92.31 121 LEU A CA 1
ATOM 1016 C C . LEU A 1 121 ? -24.544 -12.161 6.257 1.00 92.31 121 LEU A C 1
ATOM 1018 O O . LEU A 1 121 ? -25.094 -11.659 7.242 1.00 92.31 121 LEU A O 1
ATOM 1022 N N . PRO A 1 122 ? -24.250 -13.469 6.202 1.00 91.38 122 PRO A N 1
ATOM 1023 C CA . PRO A 1 122 ? -24.307 -14.306 7.391 1.00 91.38 122 PRO A CA 1
ATOM 1024 C C . PRO A 1 122 ? -23.196 -13.903 8.370 1.00 91.38 122 PRO A C 1
ATOM 1026 O O . PRO A 1 122 ? -22.103 -13.505 7.961 1.00 91.38 122 PRO A O 1
ATOM 1029 N N . LYS A 1 123 ? -23.472 -14.018 9.669 1.00 86.69 123 LYS A N 1
ATOM 1030 C CA . LYS A 1 123 ? -22.468 -13.876 10.724 1.00 86.69 123 LYS A CA 1
ATOM 1031 C C . LYS A 1 123 ? -21.418 -14.977 10.576 1.00 86.69 123 LYS A C 1
ATOM 1033 O O . LYS A 1 123 ? -21.766 -16.149 10.460 1.00 86.69 123 LYS A O 1
ATOM 1038 N N . VAL A 1 124 ? -20.147 -14.592 10.610 1.00 83.88 124 VAL A N 1
ATOM 1039 C CA . VAL A 1 124 ? -19.021 -15.532 10.612 1.00 83.88 124 VAL A CA 1
ATOM 1040 C C . VAL A 1 124 ? -18.736 -15.964 12.051 1.00 83.88 124 VAL A C 1
ATOM 1042 O O . VAL A 1 124 ? -18.663 -15.126 12.954 1.00 83.88 124 VAL A O 1
ATOM 1045 N N . GLU A 1 125 ? -18.613 -17.270 12.283 1.00 80.62 125 GLU A N 1
ATOM 1046 C CA . GLU A 1 125 ? -18.271 -17.819 13.598 1.00 80.62 125 GLU A CA 1
ATOM 1047 C C . GL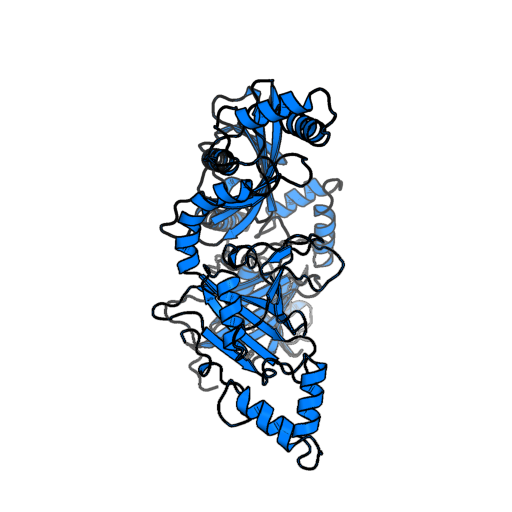U A 1 125 ? -16.866 -17.363 14.033 1.00 80.62 125 GLU A C 1
ATOM 1049 O O . GLU A 1 125 ? -15.960 -17.245 13.212 1.00 80.62 125 GLU A O 1
ATOM 1054 N N . GLY A 1 126 ? -16.693 -17.038 15.318 1.00 73.06 126 GLY A N 1
ATOM 1055 C CA . GLY A 1 126 ? -15.429 -16.522 15.863 1.00 73.06 126 GLY A CA 1
ATOM 1056 C C . GLY A 1 126 ? -15.142 -15.037 15.593 1.00 73.06 126 GLY A C 1
ATOM 1057 O O . GLY A 1 126 ? -14.213 -14.495 16.184 1.00 73.06 126 GLY A O 1
ATOM 1058 N N . MET A 1 127 ? -15.939 -14.349 14.764 1.00 75.69 127 MET A N 1
ATOM 1059 C CA . MET A 1 127 ? -15.798 -12.905 14.542 1.00 75.69 127 MET A CA 1
ATOM 1060 C C . MET A 1 127 ? -16.658 -12.072 15.501 1.00 75.69 127 MET A C 1
ATOM 1062 O O . MET A 1 127 ? -17.861 -12.310 15.667 1.00 75.69 127 MET A O 1
ATOM 1066 N N . THR A 1 128 ? -16.042 -11.042 16.085 1.00 80.81 128 THR A N 1
ATOM 1067 C CA . THR A 1 128 ? -16.715 -10.017 16.892 1.00 80.81 128 THR A CA 1
ATOM 1068 C C . THR A 1 128 ? -17.044 -8.820 16.011 1.00 80.81 128 THR A C 1
ATOM 1070 O O . THR A 1 128 ? -16.182 -8.318 15.302 1.00 80.81 128 THR A O 1
ATOM 1073 N N . TYR A 1 129 ? -18.293 -8.367 16.061 1.00 84.56 129 TYR A N 1
ATOM 1074 C CA . TYR A 1 129 ? -18.780 -7.207 15.318 1.00 84.56 129 TYR A CA 1
ATOM 1075 C C . TYR A 1 129 ? -19.089 -6.066 16.297 1.00 84.56 129 TYR A C 1
ATOM 1077 O O . TYR A 1 129 ? -19.505 -6.355 17.422 1.00 84.56 129 TYR A O 1
ATOM 1085 N N . PRO A 1 130 ? -18.970 -4.796 15.880 1.00 92.12 130 PRO A N 1
ATOM 1086 C CA . PRO A 1 130 ? -18.753 -4.336 14.505 1.00 92.12 130 PRO A CA 1
ATOM 1087 C C . PRO A 1 130 ? -17.282 -4.349 14.053 1.00 92.12 130 PRO A C 1
ATOM 1089 O O . PRO A 1 130 ? -16.374 -4.382 14.875 1.00 92.12 130 PRO A O 1
ATOM 1092 N N . ILE A 1 131 ? -17.063 -4.346 12.731 1.00 82.31 131 ILE A N 1
ATOM 1093 C CA . ILE A 1 131 ? -15.726 -4.265 12.109 1.00 82.31 131 ILE A CA 1
ATOM 1094 C C . ILE A 1 131 ? -15.707 -3.256 10.957 1.00 82.31 131 ILE A C 1
ATOM 1096 O O . ILE A 1 131 ? -16.708 -3.082 10.259 1.00 82.31 131 ILE A O 1
ATOM 1100 N N . CYS A 1 132 ? -14.558 -2.624 10.715 1.00 85.75 132 CYS A N 1
ATOM 1101 C CA . CYS A 1 132 ? -14.322 -1.758 9.562 1.00 85.75 132 CYS A CA 1
ATOM 1102 C C . CYS A 1 132 ? -13.502 -2.526 8.522 1.00 85.75 132 CYS A C 1
ATOM 1104 O O . CYS A 1 132 ? -12.404 -2.987 8.810 1.00 85.75 132 CYS A O 1
ATOM 1106 N N . VAL A 1 133 ? -14.042 -2.693 7.313 1.00 81.81 133 VAL A N 1
ATOM 1107 C CA . VAL A 1 133 ? -13.434 -3.551 6.276 1.00 81.81 133 VAL A CA 1
ATOM 1108 C C . VAL A 1 133 ? -12.807 -2.765 5.129 1.00 81.81 133 VAL A C 1
ATOM 1110 O O . VAL A 1 133 ? -12.070 -3.333 4.331 1.00 81.81 133 VAL A O 1
ATOM 1113 N N . ALA A 1 134 ? -13.127 -1.475 4.997 1.00 76.31 134 ALA A N 1
ATOM 1114 C CA . ALA A 1 134 ? -12.509 -0.579 4.022 1.00 76.31 134 ALA A CA 1
ATOM 1115 C C . ALA A 1 134 ? -12.827 0.891 4.342 1.00 76.31 134 ALA A C 1
ATOM 1117 O O . ALA A 1 134 ? -13.817 1.197 5.006 1.00 76.31 134 ALA A O 1
ATOM 1118 N N . GLY A 1 135 ? -12.055 1.815 3.781 1.00 84.06 135 GLY A N 1
ATOM 1119 C CA . GLY A 1 135 ? -12.350 3.245 3.797 1.00 84.06 135 GLY A CA 1
ATOM 1120 C C . GLY A 1 135 ? -11.292 4.031 3.035 1.00 84.06 135 GLY A C 1
ATOM 1121 O O . GLY A 1 135 ? -10.356 3.445 2.493 1.00 84.06 135 GLY A O 1
ATOM 1122 N N . LYS A 1 136 ? -11.452 5.351 2.964 1.00 83.56 136 LYS A N 1
ATOM 1123 C CA . LYS A 1 136 ? -10.448 6.250 2.384 1.00 83.56 136 LYS A CA 1
ATOM 1124 C C . LYS A 1 136 ? -10.529 7.642 3.013 1.00 83.56 136 LYS A C 1
ATOM 1126 O O . LYS A 1 136 ? -11.649 8.096 3.273 1.00 83.56 136 LYS A O 1
ATOM 1131 N N . ARG A 1 137 ? -9.367 8.303 3.136 1.00 84.25 137 ARG A N 1
ATOM 1132 C CA . ARG A 1 137 ? -9.146 9.666 3.660 1.00 84.25 137 ARG A CA 1
ATOM 1133 C C . ARG A 1 137 ? -9.454 9.827 5.151 1.00 84.25 137 ARG A C 1
ATOM 1135 O O . ARG A 1 137 ? -10.389 9.198 5.659 1.00 84.25 137 ARG A O 1
ATOM 1142 N N . GLY A 1 138 ? -8.697 10.685 5.826 1.00 82.62 138 GLY A N 1
ATOM 1143 C CA . GLY A 1 138 ? -8.962 11.114 7.198 1.00 82.62 138 GLY A CA 1
ATOM 1144 C C . GLY A 1 138 ? -10.291 11.866 7.272 1.00 82.62 138 GLY A C 1
ATOM 1145 O O . GLY A 1 138 ? -10.697 12.498 6.297 1.00 82.62 138 GLY A O 1
ATOM 1146 N N . CYS A 1 139 ? -11.013 11.744 8.386 1.00 85.75 139 CYS A N 1
ATOM 1147 C CA . CYS A 1 139 ? -12.235 12.529 8.590 1.00 85.75 139 CYS A CA 1
ATOM 1148 C C . CYS A 1 139 ? -11.905 13.940 9.088 1.00 85.75 139 CYS A C 1
ATOM 1150 O O . CYS A 1 139 ? -10.824 14.141 9.649 1.00 85.75 139 CYS A O 1
ATOM 1152 N N . PRO A 1 140 ? -12.808 14.917 8.885 1.00 87.75 140 PRO A N 1
ATOM 1153 C CA . PRO A 1 140 ? -12.650 16.237 9.475 1.00 87.75 140 PRO A CA 1
ATOM 1154 C C . PRO A 1 140 ? -12.494 16.142 11.002 1.00 87.75 140 PRO A C 1
ATOM 1156 O O . PRO A 1 140 ? -13.237 15.379 11.626 1.00 87.75 140 PRO A O 1
ATOM 1159 N N . PRO A 1 141 ? -11.554 16.893 11.601 1.00 82.00 141 PRO A N 1
ATOM 1160 C CA . PRO A 1 141 ? -11.429 16.991 13.053 1.00 82.00 141 PRO A CA 1
ATOM 1161 C C . PRO A 1 141 ? -12.714 17.508 13.703 1.00 82.00 141 PRO A C 1
ATOM 1163 O O . PRO A 1 141 ? -13.479 18.244 13.075 1.00 82.00 141 PRO A O 1
ATOM 1166 N N . GLU A 1 142 ? -12.911 17.175 14.978 1.00 77.88 142 GLU A N 1
ATOM 1167 C CA . GLU A 1 142 ? -13.980 17.776 15.782 1.00 77.88 142 GLU A CA 1
ATOM 1168 C C . GLU A 1 142 ? -13.831 19.307 15.806 1.00 77.88 142 GLU A C 1
ATOM 1170 O O . GLU A 1 142 ? -12.724 19.835 15.948 1.00 77.88 142 GLU A O 1
ATOM 1175 N N . ASN A 1 143 ? -14.955 20.022 15.694 1.00 82.56 143 ASN A N 1
ATOM 1176 C CA . ASN A 1 143 ? -15.033 21.487 15.769 1.00 82.56 143 ASN A CA 1
ATOM 1177 C C . ASN A 1 143 ? -14.197 22.252 14.719 1.00 82.56 143 ASN A C 1
ATOM 1179 O O . ASN A 1 143 ? -13.793 23.391 14.965 1.00 82.56 143 ASN A O 1
ATOM 1183 N N . VAL A 1 144 ? -13.902 21.656 13.556 1.00 84.88 144 VAL A N 1
ATOM 1184 C CA . VAL A 1 144 ? -13.164 22.346 12.477 1.00 84.88 144 VAL A CA 1
ATOM 1185 C C . VAL A 1 144 ? -13.993 23.434 11.778 1.00 84.88 144 VAL A C 1
ATOM 1187 O O . VAL A 1 144 ? -13.439 24.219 11.010 1.00 84.88 144 VAL A O 1
ATOM 1190 N N . GLY A 1 145 ? -15.295 23.536 12.064 1.00 82.56 145 GLY A N 1
ATOM 1191 C CA . GLY A 1 145 ? -16.142 24.628 11.592 1.00 82.56 145 GLY A CA 1
ATOM 1192 C C . GLY A 1 145 ? -16.808 24.313 10.260 1.00 82.56 145 GLY A C 1
ATOM 1193 O O . GLY A 1 145 ? -16.694 25.085 9.304 1.00 82.56 145 GLY A O 1
ATOM 1194 N N . SER A 1 146 ? -17.517 23.184 10.197 1.00 89.12 146 SER A N 1
ATOM 1195 C CA . SER A 1 146 ? -18.240 22.674 9.022 1.00 89.12 146 SER A CA 1
ATOM 1196 C C . SER A 1 146 ? -17.344 22.333 7.820 1.00 89.12 146 SER A C 1
ATOM 1198 O O . SER A 1 146 ? -16.111 22.382 7.870 1.00 89.12 146 SER A O 1
ATOM 1200 N N . THR A 1 147 ? -17.971 21.985 6.693 1.00 90.19 147 THR A N 1
ATOM 1201 C CA . THR A 1 147 ? -17.273 21.671 5.436 1.00 90.19 147 THR A CA 1
ATOM 1202 C C . THR A 1 147 ? -16.373 22.821 4.964 1.00 90.19 147 THR A C 1
ATOM 1204 O O . THR A 1 147 ? -15.278 22.567 4.463 1.00 90.19 147 THR A O 1
ATOM 1207 N N . GLU A 1 148 ? -16.796 24.076 5.142 1.00 89.38 148 GLU A N 1
ATOM 1208 C CA . GLU A 1 148 ? -15.999 25.252 4.764 1.00 89.38 148 GLU A CA 1
ATOM 1209 C C . GLU A 1 148 ? -14.738 25.381 5.627 1.00 89.38 148 GLU A C 1
ATOM 1211 O O . GLU A 1 148 ? -13.634 25.516 5.092 1.00 89.38 148 GLU A O 1
ATOM 1216 N N . GLY A 1 149 ? -14.880 25.251 6.949 1.00 88.88 149 GLY A N 1
ATOM 1217 C CA . GLY A 1 149 ? -13.755 25.269 7.879 1.00 88.88 149 GLY A CA 1
ATOM 1218 C C . GLY A 1 149 ? -12.765 24.138 7.613 1.00 88.88 149 GLY A C 1
ATOM 1219 O O . GLY A 1 149 ? -11.553 24.360 7.621 1.00 88.88 149 GLY A O 1
ATOM 1220 N N . TYR A 1 150 ? -13.255 22.950 7.246 1.00 90.56 150 TYR A N 1
ATOM 1221 C CA . TYR A 1 150 ? -12.386 21.847 6.841 1.00 90.56 150 TYR A CA 1
ATOM 1222 C C . TYR A 1 150 ? -11.598 22.139 5.555 1.00 90.56 150 TYR A C 1
ATOM 1224 O O . TYR A 1 150 ? -10.401 21.862 5.505 1.00 90.56 150 TYR A O 1
ATOM 1232 N N . TYR A 1 151 ? -12.207 22.726 4.519 1.00 90.88 151 TYR A N 1
ATOM 1233 C CA . TYR A 1 151 ? -11.455 23.103 3.315 1.00 90.88 151 TYR A CA 1
ATOM 1234 C C . TYR A 1 151 ? -10.419 24.191 3.592 1.00 90.88 151 TYR A C 1
ATOM 1236 O O . TYR A 1 151 ? -9.281 24.048 3.145 1.00 90.88 151 TYR A O 1
ATOM 1244 N N . ARG A 1 152 ? -10.769 25.214 4.383 1.00 89.31 152 ARG A N 1
ATOM 1245 C CA . ARG A 1 152 ? -9.807 26.229 4.837 1.00 89.31 152 ARG A CA 1
ATOM 1246 C C . ARG A 1 152 ? -8.636 25.576 5.568 1.00 89.31 152 ARG A C 1
ATOM 1248 O O . ARG A 1 152 ? -7.479 25.885 5.298 1.00 89.31 152 ARG A O 1
ATOM 1255 N N . HIS A 1 153 ? -8.925 24.624 6.449 1.00 86.56 153 HIS A N 1
ATOM 1256 C CA . HIS A 1 153 ? -7.892 23.865 7.134 1.00 86.56 153 HIS A CA 1
ATOM 1257 C C . HIS A 1 153 ? -6.978 23.113 6.147 1.00 86.56 153 HIS A C 1
ATOM 1259 O O . HIS A 1 153 ? -5.756 23.228 6.245 1.00 86.56 153 HIS A O 1
ATOM 1265 N N . LEU A 1 154 ? -7.540 22.414 5.151 1.00 86.94 154 LEU A N 1
ATOM 1266 C CA . LEU A 1 154 ? -6.764 21.727 4.108 1.00 86.94 154 LEU A CA 1
ATOM 1267 C C . LEU A 1 154 ? -5.880 22.676 3.279 1.00 86.94 154 LEU A C 1
ATOM 1269 O O . LEU A 1 154 ? -4.830 22.257 2.790 1.00 86.94 154 LEU A O 1
ATOM 1273 N N . GLU A 1 155 ? -6.301 23.923 3.075 1.00 89.31 155 GLU A N 1
ATOM 1274 C CA . GLU A 1 155 ? -5.508 24.946 2.385 1.00 89.31 155 GLU A CA 1
ATOM 1275 C C . GLU A 1 155 ? -4.313 25.391 3.230 1.00 89.31 155 GLU A C 1
ATOM 1277 O O . GLU A 1 155 ? -3.185 25.394 2.732 1.00 89.31 155 GLU A O 1
ATOM 1282 N N . ILE A 1 156 ? -4.542 25.668 4.517 1.00 86.12 156 ILE A N 1
ATOM 1283 C CA . ILE A 1 156 ? -3.498 26.098 5.453 1.00 86.12 156 ILE A CA 1
ATOM 1284 C C . ILE A 1 156 ? -2.417 25.020 5.579 1.00 86.12 156 ILE A C 1
ATOM 1286 O O . ILE A 1 156 ? -1.234 25.306 5.405 1.00 86.12 156 ILE A O 1
ATOM 1290 N N . ILE A 1 157 ? -2.789 23.754 5.802 1.00 80.25 157 ILE A N 1
ATOM 1291 C CA . ILE A 1 157 ? -1.798 22.681 6.013 1.00 80.25 157 ILE A CA 1
ATOM 1292 C C . ILE A 1 157 ? -0.975 22.347 4.760 1.00 80.25 157 ILE A C 1
ATOM 1294 O O . ILE A 1 157 ? 0.130 21.816 4.875 1.00 80.25 157 ILE A O 1
ATOM 1298 N N . LYS A 1 158 ? -1.476 22.676 3.561 1.00 82.25 158 LYS A N 1
ATOM 1299 C CA . LYS A 1 158 ? -0.724 22.527 2.304 1.00 82.25 158 LYS A CA 1
ATOM 1300 C C . LYS A 1 158 ? 0.363 23.584 2.137 1.00 82.25 158 LYS A C 1
ATOM 1302 O O . LYS A 1 158 ? 1.267 23.379 1.328 1.00 82.25 158 LYS A O 1
ATOM 1307 N N . ASN A 1 159 ? 0.292 24.688 2.878 1.00 83.25 159 ASN A N 1
ATOM 1308 C CA . ASN A 1 159 ? 1.239 25.787 2.798 1.00 83.25 159 ASN A CA 1
ATOM 1309 C C . ASN A 1 159 ? 1.944 26.014 4.150 1.00 83.25 159 ASN A C 1
ATOM 1311 O O . ASN A 1 159 ? 1.497 26.832 4.948 1.00 83.25 159 ASN A O 1
ATOM 1315 N N . PRO A 1 160 ? 3.102 25.371 4.403 1.00 81.69 160 PRO A N 1
ATOM 1316 C CA . PRO A 1 160 ? 3.881 25.585 5.628 1.00 81.69 160 PRO A CA 1
ATOM 1317 C C . PRO A 1 160 ? 4.351 27.027 5.870 1.00 81.69 160 PRO A C 1
ATOM 1319 O O . PRO A 1 160 ? 4.832 27.328 6.960 1.00 81.69 160 PRO A O 1
ATOM 1322 N N . GLN A 1 161 ? 4.262 27.897 4.858 1.00 83.62 161 GLN A N 1
ATOM 1323 C CA . GLN A 1 161 ? 4.603 29.318 4.952 1.00 83.62 161 GLN A CA 1
ATOM 1324 C C . GLN A 1 161 ? 3.391 30.201 5.277 1.00 83.62 161 GLN A C 1
ATOM 1326 O O . GLN A 1 161 ? 3.540 31.417 5.386 1.00 83.62 161 GLN A O 1
ATOM 1331 N N . ASP A 1 162 ? 2.196 29.620 5.405 1.00 87.56 162 ASP A N 1
ATOM 1332 C CA . ASP A 1 162 ? 1.009 30.359 5.807 1.00 87.56 162 ASP A CA 1
ATOM 1333 C C . ASP A 1 162 ? 1.187 30.924 7.233 1.00 87.56 162 ASP A C 1
ATOM 1335 O O . ASP A 1 162 ? 1.624 30.185 8.126 1.00 87.56 162 ASP A O 1
ATOM 1339 N N . PRO A 1 163 ? 0.873 32.211 7.484 1.00 87.62 163 PRO A N 1
ATOM 1340 C CA . PRO A 1 163 ? 0.977 32.806 8.815 1.00 87.62 163 PRO A CA 1
ATOM 1341 C C . PRO A 1 163 ? 0.194 32.047 9.894 1.00 87.62 163 PRO A C 1
ATOM 1343 O O . PRO A 1 163 ? 0.626 32.013 11.047 1.00 87.62 163 PRO A O 1
ATOM 1346 N N . GLU A 1 164 ? -0.923 31.412 9.528 1.00 85.56 164 GLU A N 1
ATOM 1347 C CA . GLU A 1 164 ? -1.775 30.654 10.444 1.00 85.56 164 GLU A CA 1
ATOM 1348 C C . GLU A 1 164 ? -1.286 29.206 10.640 1.00 85.56 164 GLU A C 1
ATOM 1350 O O . GLU A 1 164 ? -1.705 28.552 11.595 1.00 85.56 164 GLU A O 1
ATOM 1355 N N . TYR A 1 165 ? -0.351 28.702 9.817 1.00 83.56 165 TYR A N 1
ATOM 1356 C CA . TYR A 1 165 ? 0.063 27.289 9.791 1.00 83.56 165 TYR A CA 1
ATOM 1357 C C . TYR A 1 165 ? 0.439 26.740 11.172 1.00 83.56 165 TYR A C 1
ATOM 1359 O O . TYR A 1 165 ? -0.019 25.668 11.566 1.00 83.56 165 TYR A O 1
ATOM 1367 N N . LYS A 1 166 ? 1.272 27.465 11.931 1.00 77.12 166 LYS A N 1
ATOM 1368 C CA . LYS A 1 166 ? 1.780 26.986 13.230 1.00 77.12 166 LYS A CA 1
ATOM 1369 C C . LYS A 1 166 ? 0.666 26.817 14.260 1.00 77.12 166 LYS A C 1
ATOM 1371 O O . LYS A 1 166 ? 0.632 25.809 14.965 1.00 77.12 166 LYS A O 1
ATOM 1376 N N . GLU A 1 167 ? -0.223 27.800 14.349 1.00 76.12 167 GLU A N 1
ATOM 1377 C CA . GLU A 1 167 ? -1.343 27.778 15.286 1.00 76.12 167 GLU A CA 1
ATOM 1378 C C . GLU A 1 167 ? -2.381 26.734 14.862 1.00 76.12 167 GLU A C 1
ATOM 1380 O O . GLU A 1 167 ? -2.795 25.911 15.680 1.00 76.12 167 GLU A O 1
ATOM 1385 N N . HIS A 1 168 ? -2.706 26.680 13.567 1.00 75.56 168 HIS A N 1
ATOM 1386 C CA . HIS A 1 168 ? -3.662 25.721 13.023 1.00 75.56 168 HIS A CA 1
ATOM 1387 C C . HIS A 1 168 ? -3.192 24.271 13.163 1.00 75.56 168 HIS A C 1
ATOM 1389 O O . HIS A 1 168 ? -3.994 23.419 13.536 1.00 75.56 168 HIS A O 1
ATOM 1395 N N . MET A 1 169 ? -1.909 23.974 12.927 1.00 74.62 169 MET A N 1
ATOM 1396 C CA . MET A 1 169 ? -1.350 22.632 13.142 1.00 74.62 169 MET A CA 1
ATOM 1397 C C . MET A 1 169 ? -1.334 22.245 14.623 1.00 74.62 169 MET A C 1
ATOM 1399 O O . MET A 1 169 ? -1.591 21.092 14.964 1.00 74.62 169 MET A O 1
ATOM 1403 N N . ALA A 1 170 ? -1.054 23.195 15.522 1.00 71.62 170 ALA A N 1
ATOM 1404 C CA . ALA A 1 170 ? -1.100 22.940 16.958 1.00 71.62 170 ALA A CA 1
ATOM 1405 C C . ALA A 1 170 ? -2.529 22.668 17.449 1.00 71.62 170 ALA A C 1
ATOM 1407 O O . ALA A 1 170 ? -2.719 21.800 18.295 1.00 71.62 170 ALA A O 1
ATOM 1408 N N . TRP A 1 171 ? -3.524 23.384 16.920 1.00 76.31 171 TRP A N 1
ATOM 1409 C CA . TRP A 1 171 ? -4.936 23.103 17.174 1.00 76.31 171 TRP A CA 1
ATOM 1410 C C . TRP A 1 171 ? -5.357 21.752 16.580 1.00 76.31 171 TRP A C 1
ATOM 1412 O O . TRP A 1 171 ? -5.956 20.943 17.282 1.00 76.31 171 TRP A O 1
ATOM 1422 N N . PHE A 1 172 ? -4.985 21.473 15.332 1.00 71.38 172 PHE A N 1
ATOM 1423 C CA . PHE A 1 172 ? -5.327 20.242 14.618 1.00 71.38 172 PHE A CA 1
ATOM 1424 C C . PHE A 1 172 ? -4.851 18.996 15.363 1.00 71.38 172 PHE A C 1
ATOM 1426 O O . PHE A 1 172 ? -5.649 18.118 15.668 1.00 71.38 172 PHE A O 1
ATOM 1433 N N . ARG A 1 173 ? -3.587 18.987 15.797 1.00 66.94 173 ARG A N 1
ATOM 1434 C CA . ARG A 1 173 ? -3.005 17.888 16.584 1.00 66.94 173 ARG A CA 1
ATOM 1435 C C . ARG A 1 173 ? -3.672 17.644 17.937 1.00 66.94 173 ARG A C 1
ATOM 1437 O O . ARG A 1 173 ? -3.481 16.579 18.509 1.00 66.94 173 ARG A O 1
ATOM 1444 N N . ARG A 1 174 ? -4.404 18.623 18.479 1.00 64.75 174 ARG A N 1
ATOM 1445 C CA . ARG A 1 174 ? -5.185 18.459 19.717 1.00 64.75 174 ARG A CA 1
ATOM 1446 C C . ARG A 1 174 ? -6.609 17.961 19.464 1.00 64.75 174 ARG A C 1
ATOM 1448 O O . ARG A 1 174 ? -7.239 17.491 20.397 1.00 64.75 174 ARG A O 1
ATOM 1455 N N . ASN A 1 175 ? -7.134 18.117 18.247 1.00 60.56 175 ASN A N 1
ATOM 1456 C CA . ASN A 1 175 ? -8.556 17.903 17.938 1.00 60.56 175 ASN A CA 1
ATOM 1457 C C . ASN A 1 175 ? -8.808 16.804 16.890 1.00 60.56 175 ASN A C 1
ATOM 1459 O O . ASN A 1 175 ? -9.960 16.537 16.544 1.00 60.56 175 ASN A O 1
ATOM 1463 N N . GLN A 1 176 ? -7.755 16.177 16.360 1.00 60.88 176 GLN A N 1
ATOM 1464 C CA . GLN A 1 176 ? -7.856 15.106 15.376 1.00 60.88 176 GLN A CA 1
ATOM 1465 C C . GLN A 1 176 ? -7.570 13.739 16.007 1.00 60.88 176 GLN A C 1
ATOM 1467 O O . GLN A 1 176 ? -6.600 13.547 16.733 1.00 60.88 176 GLN A O 1
ATOM 1472 N N . THR A 1 177 ? -8.443 12.776 15.727 1.00 50.25 177 THR A N 1
ATOM 1473 C CA . THR A 1 177 ? -8.441 11.398 16.263 1.00 50.25 177 THR A CA 1
ATOM 1474 C C . THR A 1 177 ? -7.752 10.383 15.344 1.00 50.25 177 THR A C 1
ATOM 1476 O O . THR A 1 177 ? -7.632 9.208 15.694 1.00 50.25 177 THR A O 1
ATOM 1479 N N . CYS A 1 178 ? -7.343 10.818 14.151 1.00 47.69 178 CYS A N 1
ATOM 1480 C CA . CYS A 1 178 ? -6.631 10.038 13.147 1.00 47.69 178 CYS A CA 1
ATOM 1481 C C . CYS A 1 178 ? -5.427 10.828 12.616 1.00 47.69 178 CYS A C 1
ATOM 1483 O O . CYS A 1 178 ? -5.298 12.004 12.922 1.00 47.69 178 CYS A O 1
ATOM 1485 N N . ASP A 1 179 ? -4.588 10.156 11.830 1.00 55.75 179 ASP A N 1
ATOM 1486 C CA . ASP A 1 179 ? -3.338 10.627 11.214 1.00 55.75 179 ASP A CA 1
ATOM 1487 C C . ASP A 1 179 ? -3.304 12.112 10.786 1.00 55.75 179 ASP A C 1
ATOM 1489 O O . ASP A 1 179 ? -4.284 12.624 10.231 1.00 55.75 179 ASP A O 1
ATOM 1493 N N . ASP A 1 180 ? -2.134 12.749 10.950 1.00 59.34 180 ASP A N 1
ATOM 1494 C CA . ASP A 1 180 ? -1.866 14.147 10.571 1.00 59.34 180 ASP A CA 1
ATOM 1495 C C . ASP A 1 180 ? -2.061 14.367 9.042 1.00 59.34 180 ASP A C 1
ATOM 1497 O O . ASP A 1 180 ? -2.204 15.506 8.587 1.00 59.34 180 ASP A O 1
ATOM 1501 N N . ASP A 1 181 ? -2.057 13.295 8.229 1.00 67.00 181 ASP A N 1
ATOM 1502 C CA . ASP A 1 181 ? -2.347 13.343 6.788 1.00 67.00 181 ASP A CA 1
ATOM 1503 C C . ASP A 1 181 ? -3.854 13.141 6.488 1.00 67.00 181 ASP A C 1
ATOM 1505 O O . ASP A 1 181 ? -4.391 12.036 6.643 1.00 67.00 181 ASP A O 1
ATOM 1509 N N . PRO A 1 182 ? -4.556 14.160 5.950 1.00 72.19 182 PRO A N 1
ATOM 1510 C CA . PRO A 1 182 ? -5.980 14.070 5.619 1.00 72.19 182 PRO A CA 1
ATOM 1511 C C . PRO A 1 182 ? -6.308 13.055 4.508 1.00 72.19 182 PRO A C 1
ATOM 1513 O O . PRO A 1 182 ? -7.481 12.744 4.289 1.00 72.19 182 PRO A O 1
ATOM 1516 N N . GLU A 1 183 ? -5.326 12.529 3.774 1.00 76.50 183 GLU A N 1
ATOM 1517 C CA . GLU A 1 183 ? -5.544 11.537 2.715 1.00 76.50 183 GLU A CA 1
ATOM 1518 C C . GLU A 1 183 ? -5.469 10.084 3.201 1.00 76.50 183 GLU A C 1
ATOM 1520 O O . GLU A 1 183 ? -5.928 9.179 2.490 1.00 76.50 183 GLU A O 1
ATOM 1525 N N . ILE A 1 184 ? -4.961 9.849 4.411 1.00 67.38 184 ILE A N 1
ATOM 1526 C CA . ILE A 1 184 ? -4.669 8.511 4.930 1.00 67.38 184 ILE A CA 1
ATOM 1527 C C . ILE A 1 184 ? -5.809 8.002 5.825 1.00 67.38 184 ILE A C 1
ATOM 1529 O O . ILE A 1 184 ? -6.427 8.741 6.587 1.00 67.38 184 ILE A O 1
ATOM 1533 N N . PHE A 1 185 ? -6.140 6.714 5.695 1.00 73.88 185 PHE A N 1
ATOM 1534 C CA . PHE A 1 185 ? -7.062 6.015 6.594 1.00 73.88 185 PHE A CA 1
ATOM 1535 C C . PHE A 1 185 ? -6.790 4.509 6.589 1.00 73.88 185 PHE A C 1
ATOM 1537 O O . PHE A 1 185 ? -6.768 3.893 5.522 1.00 73.88 185 PHE A O 1
ATOM 1544 N N . TYR A 1 186 ? -6.692 3.913 7.778 1.00 68.12 186 TYR A N 1
ATOM 1545 C CA . TYR A 1 186 ? -6.467 2.481 7.965 1.00 68.12 186 TYR A CA 1
ATOM 1546 C C . TYR A 1 186 ? -7.699 1.820 8.608 1.00 68.12 186 TYR A C 1
ATOM 1548 O O . TYR A 1 186 ? -7.994 2.077 9.770 1.00 68.12 186 TYR A O 1
ATOM 1556 N N . PRO A 1 187 ? -8.436 0.945 7.900 1.00 70.94 187 PRO A N 1
ATOM 1557 C CA . PRO A 1 187 ? -9.615 0.277 8.461 1.00 70.94 187 PRO A CA 1
ATOM 1558 C C . PRO A 1 187 ? -9.331 -0.512 9.747 1.00 70.94 187 PRO A C 1
ATOM 1560 O O . PRO A 1 187 ? -10.175 -0.555 10.638 1.00 70.94 187 PRO A O 1
ATOM 1563 N N . GLN A 1 188 ? -8.142 -1.109 9.849 1.00 68.75 188 GLN A N 1
ATOM 1564 C CA . GLN A 1 188 ? -7.725 -1.944 10.975 1.00 68.75 188 GLN A CA 1
ATOM 1565 C C . GLN A 1 188 ? -7.476 -1.179 12.281 1.00 68.75 188 GLN A C 1
ATOM 1567 O O . GLN A 1 188 ? -7.421 -1.812 13.330 1.00 68.75 188 GLN A O 1
ATOM 1572 N N . THR A 1 189 ? -7.327 0.149 12.242 1.00 66.69 189 THR A N 1
ATOM 1573 C CA . THR A 1 189 ? -7.098 0.954 13.455 1.00 66.69 189 THR A CA 1
ATOM 1574 C C . THR A 1 189 ? -8.399 1.371 14.142 1.00 66.69 189 THR A C 1
ATOM 1576 O O . THR A 1 189 ? -8.361 1.948 15.225 1.00 66.69 189 THR A O 1
ATOM 1579 N N . VAL A 1 190 ? -9.560 1.082 13.540 1.00 70.31 190 VAL A N 1
ATOM 1580 C CA . VAL A 1 190 ? -10.860 1.430 14.120 1.00 70.31 190 VAL A CA 1
ATOM 1581 C C . VAL A 1 190 ? -11.169 0.515 15.304 1.00 70.31 190 VAL A C 1
ATOM 1583 O O . VAL A 1 190 ? -11.458 -0.668 15.118 1.00 70.31 190 VAL A O 1
ATOM 1586 N N . ASP A 1 191 ? -11.180 1.082 16.510 1.00 75.56 191 ASP A N 1
ATOM 1587 C CA . ASP A 1 191 ? -11.665 0.406 17.712 1.00 75.56 191 ASP A CA 1
ATOM 1588 C C . ASP A 1 191 ? -13.138 0.739 17.974 1.00 75.56 191 ASP A C 1
ATOM 1590 O O . ASP A 1 191 ? -13.530 1.899 18.111 1.00 75.56 191 ASP A O 1
ATOM 1594 N N . PHE A 1 192 ? -13.959 -0.304 18.068 1.00 78.56 192 PHE A N 1
ATOM 1595 C CA . PHE A 1 192 ? -15.388 -0.199 18.346 1.00 78.56 192 PHE A CA 1
ATOM 1596 C C . PHE A 1 192 ? -15.746 -0.383 19.827 1.00 78.56 192 PHE A C 1
ATOM 1598 O O . PHE A 1 192 ? -16.928 -0.412 20.176 1.00 78.56 192 PHE A O 1
ATOM 1605 N N . ASN A 1 193 ? -14.754 -0.476 20.718 1.00 68.75 193 ASN A N 1
ATOM 1606 C CA . ASN A 1 193 ? -14.967 -0.399 22.160 1.00 68.75 193 ASN A CA 1
ATOM 1607 C C . ASN A 1 193 ? -15.249 1.047 22.572 1.00 68.75 193 ASN A C 1
ATOM 1609 O O . ASN A 1 193 ? -14.391 1.757 23.094 1.00 68.75 193 ASN A O 1
ATOM 1613 N N . PHE A 1 194 ? -16.481 1.482 22.331 1.00 57.69 194 PHE A N 1
ATOM 1614 C CA . PHE A 1 194 ? -16.925 2.818 22.685 1.00 57.69 194 PHE A CA 1
ATOM 1615 C C . PHE A 1 194 ? -16.945 2.982 24.213 1.00 57.69 194 PHE A C 1
ATOM 1617 O O . PHE A 1 194 ? -17.827 2.473 24.906 1.00 57.69 194 PHE A O 1
ATOM 1624 N N . LYS A 1 195 ? -15.960 3.701 24.750 1.00 51.41 195 LYS A N 1
ATOM 1625 C CA . LYS A 1 195 ? -16.021 4.292 26.086 1.00 51.41 195 LYS A CA 1
ATOM 1626 C C . LYS A 1 195 ? -16.245 5.785 25.865 1.00 51.41 195 LYS A C 1
ATOM 1628 O O . LYS A 1 195 ? -15.568 6.381 25.037 1.00 51.41 195 LYS A O 1
ATOM 1633 N N . ALA A 1 196 ? -17.208 6.387 26.559 1.00 45.28 196 ALA A N 1
ATOM 1634 C CA . ALA A 1 196 ? -17.256 7.842 26.646 1.00 45.28 196 ALA A CA 1
ATOM 1635 C C . ALA A 1 196 ? -15.990 8.258 27.401 1.00 45.28 196 ALA A C 1
ATOM 1637 O O . ALA A 1 196 ? -15.901 8.058 28.613 1.00 45.28 196 ALA A O 1
ATOM 1638 N N . VAL A 1 197 ? -14.970 8.688 26.671 1.00 48.09 197 VAL A N 1
ATOM 1639 C CA . VAL A 1 197 ? -13.683 9.077 27.234 1.00 48.09 197 VAL A CA 1
ATOM 1640 C C . VAL A 1 197 ? -13.500 10.563 26.960 1.00 48.09 197 VAL A C 1
ATOM 1642 O O . VAL A 1 197 ? -13.885 11.054 25.900 1.00 48.09 197 VAL A O 1
ATOM 1645 N N . ASP A 1 198 ? -12.947 11.264 27.947 1.00 50.78 198 ASP A N 1
ATOM 1646 C CA . ASP A 1 198 ? -12.319 12.572 27.766 1.00 50.78 198 ASP A CA 1
ATOM 1647 C C . ASP A 1 198 ? -11.516 12.575 26.447 1.00 50.78 198 ASP A C 1
ATOM 1649 O O . ASP A 1 198 ? -10.717 11.650 26.257 1.00 50.78 198 ASP A O 1
ATOM 1653 N N . PRO A 1 199 ? -11.737 13.533 25.526 1.00 45.34 199 PRO A N 1
ATOM 1654 C CA . PRO A 1 199 ? -11.019 13.592 24.259 1.00 45.34 199 PRO A CA 1
ATOM 1655 C C . PRO A 1 199 ? -9.513 13.375 24.431 1.00 45.34 199 PRO A C 1
ATOM 1657 O O . PRO A 1 199 ? -8.958 12.532 23.732 1.00 45.34 199 PRO A O 1
ATOM 1660 N N . ASP A 1 200 ? -8.883 13.999 25.433 1.00 44.66 200 ASP A N 1
ATOM 1661 C CA . ASP A 1 200 ? -7.441 13.881 25.699 1.00 44.66 200 ASP A CA 1
ATOM 1662 C C . ASP A 1 200 ? -7.011 12.436 26.015 1.00 44.66 200 ASP A C 1
ATOM 1664 O O . ASP A 1 200 ? -6.012 11.943 25.487 1.00 44.66 200 ASP A O 1
ATOM 1668 N N . LEU A 1 201 ? -7.808 11.703 26.796 1.00 47.94 201 LEU A N 1
ATOM 1669 C CA . LEU A 1 201 ? -7.557 10.294 27.118 1.00 47.9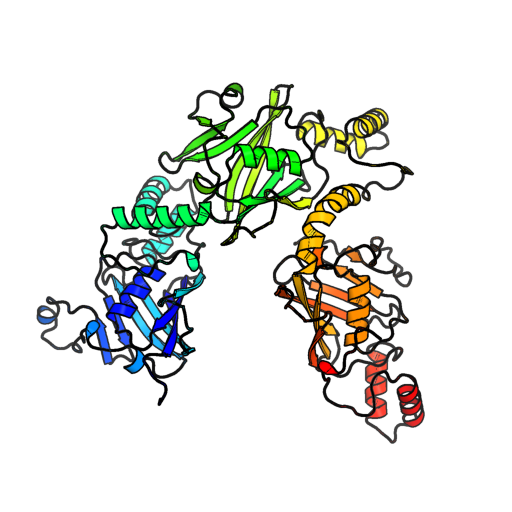4 201 LEU A CA 1
ATOM 1670 C C . LEU A 1 201 ? -7.908 9.350 25.949 1.00 47.94 201 LEU A C 1
ATOM 1672 O O . LEU A 1 201 ? -7.286 8.296 25.805 1.00 47.94 201 LEU A O 1
ATOM 1676 N N . PHE A 1 202 ? -8.880 9.706 25.101 1.00 44.25 202 PHE A N 1
ATOM 1677 C CA . PHE A 1 202 ? -9.185 8.965 23.870 1.00 44.25 202 PHE A CA 1
ATOM 1678 C C . PHE A 1 202 ? -8.053 9.098 22.842 1.00 44.25 202 PHE A C 1
ATOM 1680 O O . PHE A 1 202 ? -7.673 8.104 22.222 1.00 44.25 202 PHE A O 1
ATOM 1687 N N . TYR A 1 203 ? -7.471 10.296 22.700 1.00 46.44 203 TYR A N 1
ATOM 1688 C CA . TYR A 1 203 ? -6.308 10.541 21.843 1.00 46.44 203 TYR A CA 1
ATOM 1689 C C . TYR A 1 203 ? -5.091 9.750 22.307 1.00 46.44 203 TYR A C 1
ATOM 1691 O O . TYR A 1 203 ? -4.393 9.164 21.480 1.00 46.44 203 TYR A O 1
ATOM 1699 N N . GLU A 1 204 ? -4.832 9.697 23.614 1.00 54.34 204 GLU A N 1
ATOM 1700 C CA . GLU A 1 204 ? -3.756 8.868 24.154 1.00 54.34 204 GLU A CA 1
ATOM 1701 C C . GLU A 1 204 ? -3.986 7.381 23.859 1.00 54.34 204 GLU A C 1
ATOM 1703 O O . GLU A 1 204 ? -3.053 6.711 23.420 1.00 54.34 204 GLU A O 1
ATOM 1708 N N . ASP A 1 205 ? -5.211 6.866 24.015 1.00 52.34 205 ASP A N 1
ATOM 1709 C CA . ASP A 1 205 ? -5.520 5.449 23.771 1.00 52.34 205 ASP A CA 1
ATOM 1710 C C . ASP A 1 205 ? -5.477 5.077 22.274 1.00 52.34 205 ASP A C 1
ATOM 1712 O O . ASP A 1 205 ? -4.951 4.026 21.910 1.00 52.34 205 ASP A O 1
ATOM 1716 N N . MET A 1 206 ? -5.958 5.948 21.379 1.00 51.69 206 MET A N 1
ATOM 1717 C CA . MET A 1 206 ? -5.875 5.750 19.923 1.00 51.69 206 MET A CA 1
ATOM 1718 C C . MET A 1 206 ? -4.439 5.845 19.408 1.00 51.69 206 MET A C 1
ATOM 1720 O O . MET A 1 206 ? -3.997 4.968 18.666 1.00 51.69 206 MET A O 1
ATOM 1724 N N . ASN A 1 207 ? -3.682 6.862 19.835 1.00 58.34 207 ASN A N 1
ATOM 1725 C CA . ASN A 1 207 ? -2.267 6.985 19.484 1.00 58.34 207 ASN A CA 1
ATOM 1726 C C . ASN A 1 207 ? -1.465 5.805 20.026 1.00 58.34 207 ASN A C 1
ATOM 1728 O O . ASN A 1 207 ? -0.587 5.293 19.337 1.00 58.34 207 ASN A O 1
ATOM 1732 N N . LYS A 1 208 ? -1.797 5.331 21.230 1.00 66.06 208 LYS A N 1
ATOM 1733 C CA . LYS A 1 208 ? -1.190 4.139 21.813 1.00 66.06 208 LYS A CA 1
ATOM 1734 C C . LYS A 1 208 ? -1.503 2.888 20.997 1.00 66.06 208 LYS A C 1
ATOM 1736 O O . LYS A 1 208 ? -0.574 2.160 20.680 1.00 66.06 208 LYS A O 1
ATOM 1741 N N . LYS A 1 209 ? -2.756 2.655 20.594 1.00 63.88 209 LYS A N 1
ATOM 1742 C CA . LYS A 1 209 ? -3.130 1.501 19.751 1.00 63.88 209 LYS A CA 1
ATOM 1743 C C . LYS A 1 209 ? -2.518 1.561 18.359 1.00 63.88 209 LYS A C 1
ATOM 1745 O O . LYS A 1 209 ? -2.068 0.539 17.850 1.00 63.88 209 LYS A O 1
ATOM 1750 N N . HIS A 1 210 ? -2.476 2.742 17.744 1.00 67.75 210 HIS A N 1
ATOM 1751 C CA . HIS A 1 210 ? -1.786 2.937 16.468 1.00 67.75 210 HIS A CA 1
ATOM 1752 C C . HIS A 1 210 ? -0.294 2.647 16.614 1.00 67.75 210 HIS A C 1
ATOM 1754 O O . HIS A 1 210 ? 0.276 1.905 15.824 1.00 67.75 210 HIS A O 1
ATOM 1760 N N . HIS A 1 211 ? 0.330 3.145 17.677 1.00 75.00 211 HIS A N 1
ATOM 1761 C CA . HIS A 1 211 ? 1.728 2.868 17.968 1.00 75.00 211 HIS A CA 1
ATOM 1762 C C . HIS A 1 211 ? 1.989 1.375 18.256 1.00 75.00 211 HIS A C 1
ATOM 1764 O O . HIS A 1 211 ? 2.937 0.803 17.726 1.00 75.00 211 HIS A O 1
ATOM 1770 N N . GLU A 1 212 ? 1.116 0.702 19.010 1.00 78.00 212 GLU A N 1
ATOM 1771 C CA . GLU A 1 212 ? 1.154 -0.753 19.220 1.00 78.00 212 GLU A CA 1
ATOM 1772 C C . GLU A 1 212 ? 1.019 -1.523 17.896 1.00 78.00 212 GLU A C 1
ATOM 1774 O O . GLU A 1 212 ? 1.766 -2.474 17.656 1.00 78.00 212 GLU A O 1
ATOM 1779 N N . PHE A 1 213 ? 0.130 -1.082 17.000 1.00 77.44 213 PHE A N 1
ATOM 1780 C CA . PHE A 1 213 ? 0.025 -1.615 15.644 1.00 77.44 213 PHE A CA 1
ATOM 1781 C C . PHE A 1 213 ? 1.341 -1.443 14.879 1.00 77.44 213 PHE A C 1
ATOM 1783 O O . PHE A 1 213 ? 1.872 -2.431 14.372 1.00 77.44 213 PHE A O 1
ATOM 1790 N N . LEU A 1 214 ? 1.903 -0.231 14.853 1.00 79.12 214 LEU A N 1
ATOM 1791 C CA . LEU A 1 214 ? 3.154 0.082 14.160 1.00 79.12 214 LEU A CA 1
ATOM 1792 C C . LEU A 1 214 ? 4.327 -0.766 14.663 1.00 79.12 214 LEU A C 1
ATOM 1794 O O . LEU A 1 214 ? 5.107 -1.252 13.851 1.00 79.12 214 LEU A O 1
ATOM 1798 N N . ILE A 1 215 ? 4.422 -1.014 15.972 1.00 83.38 215 ILE A N 1
ATOM 1799 C CA . ILE A 1 215 ? 5.436 -1.903 16.565 1.00 83.38 215 ILE A CA 1
ATOM 1800 C C . ILE A 1 215 ? 5.363 -3.312 15.953 1.00 83.38 215 ILE A C 1
ATOM 1802 O O . ILE A 1 215 ? 6.392 -3.940 15.718 1.00 83.38 215 ILE A O 1
ATOM 1806 N N . THR A 1 216 ? 4.161 -3.824 15.689 1.00 79.88 216 THR A N 1
ATOM 1807 C CA . THR A 1 216 ? 3.955 -5.177 15.130 1.00 79.88 216 THR A CA 1
ATOM 1808 C C . THR A 1 216 ? 3.883 -5.222 13.601 1.00 79.88 216 THR A C 1
ATOM 1810 O O . THR A 1 216 ? 3.840 -6.305 13.008 1.00 79.88 216 THR A O 1
ATOM 1813 N N . ALA A 1 217 ? 3.855 -4.058 12.957 1.00 76.44 217 ALA A N 1
ATOM 1814 C CA . ALA A 1 217 ? 3.699 -3.926 11.523 1.00 76.44 217 ALA A CA 1
ATOM 1815 C C . ALA A 1 217 ? 5.021 -4.149 10.778 1.00 76.44 217 ALA A C 1
ATOM 1817 O O . ALA A 1 217 ? 6.119 -4.013 11.323 1.00 76.44 217 ALA A O 1
ATOM 1818 N N . LEU A 1 218 ? 4.902 -4.467 9.491 1.00 86.50 218 LEU A N 1
ATOM 1819 C CA . LEU A 1 218 ? 6.033 -4.538 8.576 1.00 86.50 218 LEU A CA 1
ATOM 1820 C C . LEU A 1 218 ? 6.113 -3.251 7.753 1.00 86.50 218 LEU A C 1
ATOM 1822 O O . LEU A 1 218 ? 5.163 -2.902 7.048 1.00 86.50 218 LEU A O 1
ATOM 1826 N N . PHE A 1 219 ? 7.249 -2.563 7.824 1.00 87.00 219 PHE A N 1
ATOM 1827 C CA . PHE A 1 219 ? 7.490 -1.305 7.126 1.00 87.00 219 PHE A CA 1
ATOM 1828 C C . PHE A 1 219 ? 8.189 -1.540 5.794 1.00 87.00 219 PHE A C 1
ATOM 1830 O O . PHE A 1 219 ? 9.159 -2.291 5.713 1.00 87.00 219 PHE A O 1
ATOM 1837 N N . TYR A 1 220 ? 7.708 -0.856 4.758 1.00 88.56 220 TYR A N 1
ATOM 1838 C CA . TYR A 1 220 ? 8.314 -0.815 3.433 1.00 88.56 220 TYR A CA 1
ATOM 1839 C C . TYR A 1 220 ? 9.083 0.491 3.333 1.00 88.56 220 TYR A C 1
ATOM 1841 O O . TYR A 1 220 ? 8.504 1.542 3.066 1.00 88.56 220 TYR A O 1
ATOM 1849 N N . VAL A 1 221 ? 10.380 0.438 3.596 1.00 87.12 221 VAL A N 1
ATOM 1850 C CA . VAL A 1 221 ? 11.222 1.626 3.679 1.00 87.12 221 VAL A CA 1
ATOM 1851 C C . VAL A 1 221 ? 12.024 1.765 2.400 1.00 87.12 221 VAL A C 1
ATOM 1853 O O . VAL A 1 221 ? 12.855 0.919 2.081 1.00 87.12 221 VAL A O 1
ATOM 1856 N N . LYS A 1 222 ? 11.803 2.850 1.665 1.00 85.94 222 LYS A N 1
ATOM 1857 C CA . LYS A 1 222 ? 12.587 3.195 0.487 1.00 85.94 222 LYS A CA 1
ATOM 1858 C C . LYS A 1 222 ? 13.692 4.165 0.834 1.00 85.94 222 LYS A C 1
ATOM 1860 O O . LYS A 1 222 ? 13.442 5.239 1.371 1.00 85.94 222 LYS A O 1
ATOM 1865 N N . ILE A 1 223 ? 14.904 3.827 0.430 1.00 88.25 223 ILE A N 1
ATOM 1866 C CA . ILE A 1 223 ? 16.084 4.664 0.590 1.00 88.25 223 ILE A CA 1
ATOM 1867 C C . ILE A 1 223 ? 16.520 5.134 -0.785 1.00 88.25 223 ILE A C 1
ATOM 1869 O O . ILE A 1 223 ? 16.709 4.326 -1.690 1.00 88.25 223 ILE A O 1
ATOM 1873 N N . THR A 1 224 ? 16.655 6.444 -0.953 1.00 85.50 224 THR A N 1
ATOM 1874 C CA . THR A 1 224 ? 17.131 7.084 -2.181 1.00 85.50 224 THR A CA 1
ATOM 1875 C C . THR A 1 224 ? 18.439 7.805 -1.897 1.00 85.50 224 THR A C 1
ATOM 1877 O O . THR A 1 224 ? 18.493 8.672 -1.024 1.00 85.50 224 THR A O 1
ATOM 1880 N N . VAL A 1 225 ? 19.473 7.464 -2.661 1.00 79.94 225 VAL A N 1
ATOM 1881 C CA . VAL A 1 225 ? 20.823 7.999 -2.489 1.00 79.94 225 VAL A CA 1
ATOM 1882 C C . VAL A 1 225 ? 20.938 9.373 -3.147 1.00 79.94 225 VAL A C 1
ATOM 1884 O O . VAL A 1 225 ? 20.830 9.492 -4.371 1.00 79.94 225 VAL A O 1
ATOM 1887 N N . GLY A 1 226 ? 21.172 10.389 -2.316 1.00 72.06 226 GLY A N 1
ATOM 1888 C CA . GLY A 1 226 ? 21.586 11.734 -2.716 1.00 72.06 226 GLY A CA 1
ATOM 1889 C C . GLY A 1 226 ? 20.742 12.370 -3.825 1.00 72.06 226 GLY A C 1
ATOM 1890 O O . GLY A 1 226 ? 19.542 12.122 -3.978 1.00 72.06 226 GLY A O 1
ATOM 1891 N N . TYR A 1 227 ? 21.394 13.214 -4.625 1.00 71.19 227 TYR A N 1
ATOM 1892 C CA . TYR A 1 227 ? 20.799 13.918 -5.768 1.00 71.19 227 TYR A CA 1
ATOM 1893 C C . TYR A 1 227 ? 21.169 13.296 -7.129 1.00 71.19 227 TYR A C 1
ATOM 1895 O O . TYR A 1 227 ? 20.926 13.904 -8.175 1.00 71.19 227 TYR A O 1
ATOM 1903 N N . ILE A 1 228 ? 21.710 12.071 -7.132 1.00 61.44 228 ILE A N 1
ATOM 1904 C CA . ILE A 1 228 ? 22.175 11.365 -8.335 1.00 61.44 228 ILE A CA 1
ATOM 1905 C C . ILE A 1 228 ? 21.019 11.131 -9.312 1.00 61.44 228 ILE A C 1
ATOM 1907 O O . ILE A 1 228 ? 19.918 10.711 -8.934 1.00 61.44 228 ILE A O 1
ATOM 1911 N N . ARG A 1 229 ? 21.284 11.357 -10.605 1.00 60.19 229 ARG A N 1
ATOM 1912 C CA . ARG A 1 229 ? 20.337 11.070 -11.685 1.00 60.19 229 ARG A CA 1
ATOM 1913 C C . ARG A 1 229 ? 20.954 10.187 -12.771 1.00 60.19 229 ARG A C 1
ATOM 1915 O O . ARG A 1 229 ? 22.033 10.497 -13.259 1.00 60.19 229 ARG A O 1
ATOM 1922 N N . PRO A 1 230 ? 20.228 9.154 -13.240 1.00 54.56 230 PRO A N 1
ATOM 1923 C CA . PRO A 1 230 ? 19.030 8.559 -12.628 1.00 54.56 230 PRO A CA 1
ATOM 1924 C C . PRO A 1 230 ? 19.250 8.018 -11.197 1.00 54.56 230 PRO A C 1
ATOM 1926 O O . PRO A 1 230 ? 20.349 7.595 -10.848 1.00 54.56 230 PRO A O 1
ATOM 1929 N N . LYS A 1 231 ? 18.193 8.039 -10.373 1.00 62.50 231 LYS A N 1
ATOM 1930 C CA . LYS A 1 231 ? 18.260 7.733 -8.931 1.00 62.50 231 LYS A CA 1
ATOM 1931 C C . LYS A 1 231 ? 18.795 6.325 -8.642 1.00 62.50 231 LYS A C 1
ATOM 1933 O O . LYS A 1 231 ? 18.349 5.362 -9.269 1.00 62.50 231 LYS A O 1
ATOM 1938 N N . ILE A 1 232 ? 19.658 6.220 -7.636 1.00 67.88 232 ILE A N 1
ATOM 1939 C CA . ILE A 1 232 ? 20.019 4.961 -6.972 1.00 67.88 232 ILE A CA 1
ATOM 1940 C C . ILE A 1 232 ? 19.093 4.812 -5.761 1.00 67.88 232 ILE A C 1
ATOM 1942 O O . ILE A 1 232 ? 18.926 5.760 -4.990 1.00 67.88 232 ILE A O 1
ATOM 1946 N N . TRP A 1 233 ? 18.435 3.662 -5.621 1.00 77.75 233 TRP A N 1
ATOM 1947 C CA . TRP A 1 233 ? 17.501 3.434 -4.516 1.00 77.75 233 TRP A CA 1
ATOM 1948 C C . TRP A 1 233 ? 17.381 1.958 -4.133 1.00 77.75 233 TRP A C 1
ATOM 1950 O O . TRP A 1 233 ? 17.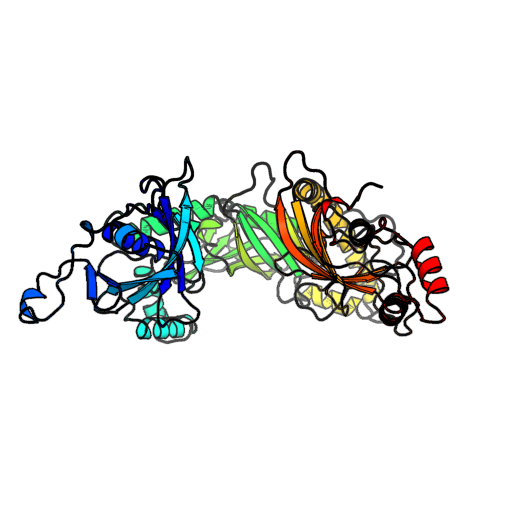702 1.079 -4.937 1.00 77.75 233 TRP A O 1
ATOM 1960 N N . ARG A 1 234 ? 16.909 1.701 -2.909 1.00 75.88 234 ARG A N 1
ATOM 1961 C CA . ARG A 1 234 ? 16.588 0.376 -2.349 1.00 75.88 234 ARG A CA 1
ATOM 1962 C C . ARG A 1 234 ? 15.247 0.417 -1.622 1.00 75.88 234 ARG A C 1
ATOM 1964 O O . ARG A 1 234 ? 14.893 1.468 -1.096 1.00 75.88 234 ARG A O 1
ATOM 1971 N N . ILE A 1 235 ? 14.522 -0.697 -1.583 1.00 71.44 235 ILE A N 1
ATOM 1972 C CA . ILE A 1 235 ? 13.366 -0.912 -0.703 1.00 71.44 235 ILE A CA 1
ATOM 1973 C C . ILE A 1 235 ? 13.719 -2.031 0.268 1.00 71.44 235 ILE A C 1
ATOM 1975 O O . ILE A 1 235 ? 14.076 -3.135 -0.142 1.00 71.44 235 ILE A O 1
ATOM 1979 N N . ILE A 1 236 ? 13.594 -1.728 1.554 1.00 76.38 236 ILE A N 1
ATOM 1980 C CA . ILE A 1 236 ? 13.861 -2.628 2.666 1.00 76.38 236 ILE A CA 1
ATOM 1981 C C . ILE A 1 236 ? 12.544 -2.906 3.380 1.00 76.38 236 ILE A C 1
ATOM 1983 O O . ILE A 1 236 ? 11.828 -1.983 3.764 1.00 76.38 236 ILE A O 1
ATOM 1987 N N . HIS A 1 237 ? 12.235 -4.182 3.577 1.00 83.56 237 HIS A N 1
ATOM 1988 C CA . HIS A 1 237 ? 11.206 -4.602 4.514 1.00 83.56 237 HIS A CA 1
ATOM 1989 C C . HIS A 1 237 ? 11.831 -4.762 5.895 1.00 83.56 237 HIS A C 1
ATOM 1991 O O . HIS A 1 237 ? 12.756 -5.559 6.068 1.00 83.56 237 HIS A O 1
ATOM 1997 N N . ILE A 1 238 ? 11.322 -4.016 6.870 1.00 84.50 238 ILE A N 1
ATOM 1998 C CA . ILE A 1 238 ? 11.839 -3.992 8.238 1.00 84.50 238 ILE A CA 1
ATOM 1999 C C . ILE A 1 238 ? 10.677 -3.913 9.242 1.00 84.50 238 ILE A C 1
ATOM 2001 O O . ILE A 1 238 ? 9.736 -3.154 9.019 1.00 84.50 238 ILE A O 1
ATOM 2005 N N . PRO A 1 239 ? 10.665 -4.718 10.315 1.00 88.06 239 PRO A N 1
ATOM 2006 C CA . PRO A 1 239 ? 9.670 -4.610 11.374 1.00 88.06 239 PRO A CA 1
ATOM 2007 C C . PRO A 1 239 ? 9.669 -3.223 12.027 1.00 88.06 239 PRO A C 1
ATOM 2009 O O . PRO A 1 239 ? 10.725 -2.642 12.269 1.00 88.06 239 PRO A O 1
ATOM 2012 N N . GLY A 1 240 ? 8.489 -2.693 12.353 1.00 83.50 240 GLY A N 1
ATOM 2013 C CA . GLY A 1 240 ? 8.375 -1.372 12.981 1.00 83.50 240 GLY A CA 1
ATOM 2014 C C . GLY A 1 240 ? 8.943 -1.309 14.406 1.00 83.50 240 GLY A C 1
ATOM 2015 O O . GLY A 1 240 ? 9.289 -0.226 14.882 1.00 83.50 240 GLY A O 1
ATOM 2016 N N . ASN A 1 241 ? 9.099 -2.456 15.081 1.00 87.62 241 ASN A N 1
ATOM 2017 C CA . ASN A 1 241 ? 9.782 -2.554 16.375 1.00 87.62 241 ASN A CA 1
ATOM 2018 C C . ASN A 1 241 ? 11.315 -2.497 16.291 1.00 87.62 241 ASN A C 1
ATOM 2020 O O . ASN A 1 241 ? 11.937 -2.391 17.350 1.00 87.62 241 ASN A O 1
ATOM 2024 N N . CYS A 1 242 ? 11.905 -2.570 15.093 1.00 88.44 242 CYS A N 1
ATOM 2025 C CA . CYS A 1 242 ? 13.338 -2.381 14.920 1.00 88.44 242 CYS A CA 1
ATOM 2026 C C . CYS A 1 242 ? 13.750 -0.958 15.306 1.00 88.44 242 CYS A C 1
ATOM 2028 O O . CYS A 1 242 ? 12.963 -0.010 15.280 1.00 88.44 242 CYS A O 1
ATOM 2030 N N . THR A 1 243 ? 15.014 -0.821 15.657 1.00 88.88 243 THR A N 1
ATOM 2031 C CA . THR A 1 243 ? 15.677 0.420 16.037 1.00 88.88 243 THR A CA 1
ATOM 2032 C C . THR A 1 243 ? 16.252 1.136 14.819 1.00 88.88 243 THR A C 1
ATOM 2034 O O . THR A 1 243 ? 16.462 0.542 13.757 1.00 88.88 243 THR A O 1
ATOM 2037 N N . PHE A 1 244 ? 16.562 2.423 14.963 1.00 88.75 244 PHE A N 1
ATOM 2038 C CA . PHE A 1 244 ? 17.271 3.165 13.917 1.00 88.75 244 PHE A CA 1
ATOM 2039 C C . PHE A 1 244 ? 18.683 2.615 13.653 1.00 88.75 244 PHE A C 1
ATOM 2041 O O . PHE A 1 244 ? 19.152 2.677 12.518 1.00 88.75 244 PHE A O 1
ATOM 2048 N N . LYS A 1 245 ? 19.331 1.998 14.648 1.00 84.81 245 LYS A N 1
ATOM 2049 C CA . LYS A 1 245 ? 20.593 1.262 14.473 1.00 84.81 245 LYS A CA 1
ATOM 2050 C C . LYS A 1 245 ? 20.422 0.015 13.600 1.00 84.81 245 LYS A C 1
ATOM 2052 O O . LYS A 1 245 ? 21.233 -0.242 12.716 1.00 84.81 245 LYS A O 1
ATOM 2057 N N . GLU A 1 246 ? 19.351 -0.747 13.795 1.00 83.56 246 GLU A N 1
ATOM 2058 C CA . GLU A 1 246 ? 19.041 -1.895 12.930 1.00 83.56 246 GLU A CA 1
ATOM 2059 C C . GLU A 1 246 ? 18.680 -1.453 11.505 1.00 83.56 246 GLU A C 1
ATOM 2061 O O . GLU A 1 246 ? 19.104 -2.090 10.540 1.00 83.56 246 GLU A O 1
ATOM 2066 N N . LEU A 1 247 ? 17.970 -0.329 11.353 1.00 86.69 247 LEU A N 1
ATOM 2067 C CA . LEU A 1 247 ? 17.734 0.280 10.042 1.00 86.69 247 LEU A CA 1
ATOM 2068 C C . LEU A 1 247 ? 19.042 0.716 9.374 1.00 86.69 247 LEU A C 1
ATOM 2070 O O . LEU A 1 247 ? 19.209 0.485 8.180 1.00 86.69 247 LEU A O 1
ATOM 2074 N N . HIS A 1 248 ? 19.975 1.307 10.121 1.00 85.50 248 HIS A N 1
ATOM 2075 C CA . HIS A 1 248 ? 21.305 1.650 9.618 1.00 85.50 248 HIS A CA 1
ATOM 2076 C C . HIS A 1 248 ? 22.025 0.428 9.044 1.00 85.50 248 HIS A C 1
ATOM 2078 O O . HIS A 1 248 ? 22.400 0.443 7.872 1.00 85.50 248 HIS A O 1
ATOM 2084 N N . TYR A 1 249 ? 22.123 -0.670 9.797 1.00 78.50 249 TYR A N 1
ATOM 2085 C CA . TYR A 1 249 ? 22.738 -1.901 9.288 1.00 78.50 249 TYR A CA 1
ATOM 2086 C C . TYR A 1 249 ? 22.012 -2.466 8.065 1.00 78.50 249 TYR A C 1
ATOM 2088 O O . TYR A 1 249 ? 22.660 -2.921 7.122 1.00 78.50 249 TYR A O 1
ATOM 2096 N N . ALA A 1 250 ? 20.678 -2.395 8.039 1.00 77.31 250 ALA A N 1
ATOM 2097 C CA . ALA A 1 250 ? 19.901 -2.809 6.878 1.00 77.31 250 ALA A CA 1
ATOM 2098 C C . ALA A 1 250 ? 20.229 -1.957 5.639 1.00 77.31 250 ALA A C 1
ATOM 2100 O O . ALA A 1 250 ? 20.366 -2.501 4.543 1.00 77.31 250 ALA A O 1
ATOM 2101 N N . ILE A 1 251 ? 20.397 -0.640 5.806 1.00 81.38 251 ILE A N 1
ATOM 2102 C CA . ILE A 1 251 ? 20.807 0.279 4.737 1.00 81.38 251 ILE A CA 1
ATOM 2103 C C . ILE A 1 251 ? 22.225 -0.047 4.268 1.00 81.38 251 ILE A C 1
ATOM 2105 O O . ILE A 1 251 ? 22.419 -0.229 3.070 1.00 81.38 251 ILE A O 1
ATOM 2109 N N . GLN A 1 252 ? 23.192 -0.174 5.182 1.00 74.81 252 GLN A N 1
ATOM 2110 C CA . GLN A 1 252 ? 24.580 -0.517 4.848 1.00 74.81 252 GLN A CA 1
ATOM 2111 C C . GLN A 1 252 ? 24.643 -1.807 4.024 1.00 74.81 252 GLN A C 1
ATOM 2113 O O . GLN A 1 252 ? 25.201 -1.824 2.927 1.00 74.81 252 GLN A O 1
ATOM 2118 N N . HIS A 1 253 ? 23.963 -2.854 4.495 1.00 69.00 253 HIS A N 1
ATOM 2119 C CA . HIS A 1 253 ? 23.898 -4.136 3.804 1.00 69.00 253 HIS A CA 1
ATOM 2120 C C . HIS A 1 253 ? 23.204 -4.026 2.434 1.00 69.00 253 HIS A C 1
ATOM 2122 O O . HIS A 1 253 ? 23.713 -4.532 1.438 1.00 69.00 253 HIS A O 1
ATOM 2128 N N . ALA A 1 254 ? 22.060 -3.337 2.341 1.00 68.12 254 ALA A N 1
ATOM 2129 C CA . ALA A 1 254 ? 21.332 -3.165 1.078 1.00 68.12 254 ALA A CA 1
ATOM 2130 C C . ALA A 1 254 ? 22.102 -2.332 0.036 1.00 68.12 254 ALA A C 1
ATOM 2132 O O . ALA A 1 254 ? 21.867 -2.468 -1.171 1.00 68.12 254 ALA A O 1
ATOM 2133 N N . MET A 1 255 ? 22.998 -1.457 0.496 1.00 71.56 255 MET A N 1
ATOM 2134 C CA . MET A 1 255 ? 23.833 -0.608 -0.348 1.00 71.56 255 MET A CA 1
ATOM 2135 C C . MET A 1 255 ? 25.211 -1.219 -0.643 1.00 71.56 255 MET A C 1
ATOM 2137 O O . MET A 1 255 ? 25.921 -0.682 -1.488 1.00 71.56 255 MET A O 1
ATOM 2141 N N . GLY A 1 256 ? 25.576 -2.342 -0.014 1.00 66.12 256 GLY A N 1
ATOM 2142 C CA . GLY A 1 256 ? 26.895 -2.960 -0.180 1.00 66.12 256 GLY A CA 1
ATOM 2143 C C . GLY A 1 256 ? 28.028 -2.124 0.423 1.00 66.12 256 GLY A C 1
ATOM 2144 O O . GLY A 1 256 ? 29.132 -2.107 -0.119 1.00 66.12 256 GLY A O 1
ATOM 2145 N N . TRP A 1 257 ? 27.732 -1.400 1.502 1.00 73.81 257 TRP A N 1
ATOM 2146 C CA . TRP A 1 257 ? 28.694 -0.625 2.280 1.00 73.81 257 TRP A CA 1
ATOM 2147 C C . TRP A 1 257 ? 29.192 -1.438 3.477 1.00 73.81 257 TRP A C 1
ATOM 2149 O O . TRP A 1 257 ? 28.502 -2.324 3.980 1.00 73.81 257 TRP A O 1
ATOM 2159 N N . ASP A 1 258 ? 30.402 -1.145 3.934 1.00 68.00 258 ASP A N 1
ATOM 2160 C CA . ASP A 1 258 ? 31.126 -1.929 4.939 1.00 68.00 258 ASP A CA 1
ATOM 2161 C C . ASP A 1 258 ? 30.987 -1.378 6.363 1.00 68.00 258 ASP A C 1
ATOM 2163 O O . ASP A 1 258 ? 31.700 -1.822 7.265 1.00 68.00 258 ASP A O 1
ATOM 2167 N N . ASN A 1 259 ? 30.044 -0.452 6.584 1.00 72.12 259 ASN A N 1
ATOM 2168 C CA . ASN A 1 259 ? 29.768 0.125 7.896 1.00 72.12 259 ASN A CA 1
ATOM 2169 C C . ASN A 1 259 ? 31.003 0.808 8.531 1.00 72.12 259 ASN A C 1
ATOM 2171 O O . ASN A 1 259 ? 31.120 0.840 9.755 1.00 72.12 259 ASN A O 1
ATOM 2175 N N . SER A 1 260 ? 31.940 1.318 7.720 1.00 66.25 260 SER A N 1
ATOM 2176 C CA . SER A 1 260 ? 33.176 1.939 8.220 1.00 66.25 260 SER A CA 1
ATOM 2177 C C . SER A 1 260 ? 32.982 3.350 8.768 1.00 66.25 260 SER A C 1
ATOM 2179 O O . SER A 1 260 ? 33.764 3.781 9.613 1.00 66.25 260 SER A O 1
ATOM 2181 N N . GLU A 1 261 ? 31.950 4.059 8.308 1.00 69.44 261 GLU A N 1
ATOM 2182 C CA . GLU A 1 261 ? 31.785 5.481 8.596 1.00 69.44 261 GLU A CA 1
ATOM 2183 C C . GLU A 1 261 ? 30.710 5.800 9.640 1.00 69.44 261 GLU A C 1
ATOM 2185 O O . GLU A 1 261 ? 29.778 5.030 9.899 1.00 69.44 261 GLU A O 1
ATOM 2190 N N . ARG A 1 262 ? 30.820 7.015 10.178 1.00 80.69 262 ARG A N 1
ATOM 2191 C CA . ARG A 1 262 ? 29.889 7.601 11.143 1.00 80.69 262 ARG A CA 1
ATOM 2192 C C . ARG A 1 262 ? 28.541 7.915 10.484 1.00 80.69 262 ARG A C 1
ATOM 2194 O O . ARG A 1 262 ? 28.494 8.420 9.356 1.00 80.69 262 ARG A O 1
ATOM 2201 N N . TYR A 1 263 ? 27.438 7.675 11.194 1.00 85.62 263 TYR A N 1
ATOM 2202 C CA . TYR A 1 263 ? 26.082 7.859 10.662 1.00 85.62 263 TYR A CA 1
ATOM 2203 C C . TYR A 1 263 ? 25.138 8.582 11.625 1.00 85.62 263 TYR A C 1
ATOM 2205 O O . TYR A 1 263 ? 25.343 8.638 12.835 1.00 85.62 263 TYR A O 1
ATOM 2213 N N . GLY A 1 264 ? 24.033 9.084 11.080 1.00 89.19 264 GLY A N 1
ATOM 2214 C CA . GLY A 1 264 ? 22.883 9.463 11.889 1.00 89.19 264 GLY A CA 1
ATOM 2215 C C . GLY A 1 264 ? 21.621 9.668 11.069 1.00 89.19 264 GLY A C 1
ATOM 2216 O O . GLY A 1 264 ? 21.656 9.761 9.844 1.00 89.19 264 GLY A O 1
ATOM 2217 N N . PHE A 1 265 ? 20.486 9.754 11.751 1.00 89.88 265 PHE A N 1
ATOM 2218 C CA . PHE A 1 265 ? 19.193 10.033 11.143 1.00 89.88 265 PHE A CA 1
ATOM 2219 C C . PHE A 1 265 ? 18.654 11.360 11.635 1.00 89.88 265 PHE A C 1
ATOM 2221 O O . PHE A 1 265 ? 18.545 11.615 12.830 1.00 89.88 265 PHE A O 1
ATOM 2228 N N . LYS A 1 266 ? 18.236 12.189 10.693 1.00 87.69 266 LYS A N 1
ATOM 2229 C CA . LYS A 1 266 ? 17.496 13.409 10.964 1.00 87.69 266 LYS A CA 1
ATOM 2230 C C . LYS A 1 266 ? 16.002 13.115 10.833 1.00 87.69 266 LYS A C 1
ATOM 2232 O O . LYS A 1 266 ? 15.518 12.816 9.737 1.00 87.69 266 LYS A O 1
ATOM 2237 N N . VAL A 1 267 ? 15.282 13.199 11.951 1.00 84.69 267 VAL A N 1
ATOM 2238 C CA . VAL A 1 267 ? 13.829 12.981 12.051 1.00 84.69 267 VAL A CA 1
ATOM 2239 C C . VAL A 1 267 ? 13.127 14.236 12.578 1.00 84.69 267 VAL A C 1
ATOM 2241 O O . VAL A 1 267 ? 13.746 15.109 13.185 1.00 84.69 267 VAL A O 1
ATOM 2244 N N . ARG A 1 268 ? 11.814 14.353 12.363 1.00 72.50 268 ARG A N 1
ATOM 2245 C CA . ARG A 1 268 ? 11.013 15.477 12.876 1.00 72.50 268 ARG A CA 1
ATOM 2246 C C . ARG A 1 268 ? 10.455 15.149 14.266 1.00 72.50 268 ARG A C 1
ATOM 2248 O O . ARG A 1 268 ? 9.834 14.104 14.438 1.00 72.50 268 ARG A O 1
ATOM 2255 N N . GLN A 1 269 ? 10.613 16.042 15.248 1.00 63.47 269 GLN A N 1
ATOM 2256 C CA . GLN A 1 269 ? 10.001 15.878 16.572 1.00 63.47 269 GLN A CA 1
ATOM 2257 C C . GLN A 1 269 ? 8.526 16.295 16.573 1.00 63.47 269 GLN A C 1
ATOM 2259 O O . GLN A 1 269 ? 8.178 17.422 16.211 1.00 63.47 269 GLN A O 1
ATOM 2264 N N . LYS A 1 270 ? 7.662 15.417 17.096 1.00 54.41 270 LYS A N 1
ATOM 2265 C CA . LYS A 1 270 ? 6.219 15.664 17.260 1.00 54.41 270 LYS A CA 1
ATOM 2266 C C . LYS A 1 270 ? 5.886 16.896 18.103 1.00 54.41 270 LYS A C 1
ATOM 2268 O O . LYS A 1 270 ? 5.026 17.685 17.722 1.00 54.41 270 LYS A O 1
ATOM 2273 N N . LYS A 1 271 ? 6.548 17.056 19.256 1.00 49.56 271 LYS A N 1
ATOM 2274 C CA . LYS A 1 271 ? 6.131 18.021 20.292 1.00 49.56 271 LYS A CA 1
ATOM 2275 C C . LYS A 1 271 ? 6.709 19.425 20.119 1.00 49.56 271 LYS A C 1
ATOM 2277 O O . LYS A 1 271 ? 6.062 20.384 20.523 1.00 49.56 271 LYS A O 1
ATOM 2282 N N . LYS A 1 272 ? 7.898 19.554 19.524 1.00 50.69 272 LYS A N 1
ATOM 2283 C CA . LYS A 1 272 ? 8.613 20.837 19.435 1.00 50.69 272 LYS A CA 1
ATOM 2284 C C . LYS A 1 272 ? 8.620 21.472 18.040 1.00 50.69 272 LYS A C 1
ATOM 2286 O O . LYS A 1 272 ? 9.024 22.617 17.915 1.00 50.69 272 LYS A O 1
ATOM 2291 N N . TYR A 1 273 ? 8.163 20.766 16.995 1.00 52.97 273 TYR A N 1
ATOM 2292 C CA . TYR A 1 273 ? 8.383 21.158 15.587 1.00 52.97 273 TYR A CA 1
ATOM 2293 C C . TYR A 1 273 ? 9.871 21.361 15.231 1.00 52.97 273 TYR A C 1
ATOM 2295 O O . TYR A 1 273 ? 10.186 21.988 14.223 1.00 52.97 273 TYR A O 1
ATOM 2303 N N . GLU A 1 274 ? 10.764 20.804 16.044 1.00 62.78 274 GLU A N 1
ATOM 2304 C CA . GLU A 1 274 ? 12.215 20.850 15.889 1.00 62.78 274 GLU A CA 1
ATOM 2305 C C . GLU A 1 274 ? 12.724 19.535 15.286 1.00 62.78 274 GLU A C 1
ATOM 2307 O O . GLU A 1 274 ? 12.007 18.531 15.205 1.00 62.78 274 GLU A O 1
ATOM 2312 N N . GLU A 1 275 ? 13.966 19.549 14.822 1.00 71.50 275 GLU A N 1
ATOM 2313 C CA . GLU A 1 275 ? 14.644 18.378 14.275 1.00 71.50 275 GLU A CA 1
ATOM 2314 C C . GLU A 1 275 ? 15.278 17.583 15.425 1.00 71.50 275 GLU A C 1
ATOM 2316 O O . GLU A 1 275 ? 15.870 18.165 16.330 1.00 71.50 275 GLU A O 1
ATOM 2321 N N . LEU A 1 276 ? 15.131 16.256 15.415 1.00 76.50 276 LEU A N 1
ATOM 2322 C CA . LEU A 1 276 ? 15.872 15.350 16.293 1.00 76.50 276 LEU A CA 1
ATOM 2323 C C . LEU A 1 276 ? 16.917 14.621 15.469 1.00 76.50 276 LEU A C 1
ATOM 2325 O O . LEU A 1 276 ? 16.625 14.124 14.376 1.00 76.50 276 LEU A O 1
ATOM 2329 N N . TYR A 1 277 ? 18.107 14.525 16.038 1.00 79.19 277 TYR A N 1
ATOM 2330 C CA . TYR A 1 277 ? 19.213 13.796 15.452 1.00 79.19 277 TYR A CA 1
ATOM 2331 C C . TYR A 1 277 ? 19.403 12.490 16.215 1.00 79.19 277 TYR A C 1
ATOM 2333 O O . TYR A 1 277 ? 19.789 12.471 17.380 1.00 79.19 277 TYR A O 1
ATOM 2341 N N . ILE A 1 278 ? 19.071 11.381 15.566 1.00 76.31 278 ILE A N 1
ATOM 2342 C CA . ILE A 1 278 ? 19.252 10.041 16.111 1.00 76.31 278 ILE A CA 1
ATOM 2343 C C . ILE A 1 278 ? 20.638 9.554 15.680 1.00 76.31 278 ILE A C 1
ATOM 2345 O O . ILE A 1 278 ? 20.878 9.371 14.488 1.00 76.31 278 ILE A O 1
ATOM 2349 N N . ILE A 1 279 ? 21.542 9.369 16.636 1.00 77.50 279 ILE A N 1
ATOM 2350 C CA . ILE A 1 279 ? 22.966 9.072 16.422 1.00 77.50 279 ILE A CA 1
ATOM 2351 C C . ILE A 1 279 ? 23.401 7.862 17.251 1.00 77.50 279 ILE A C 1
ATOM 2353 O O . ILE A 1 279 ? 22.713 7.470 18.193 1.00 77.50 279 ILE A O 1
ATOM 2357 N N . GLU A 1 280 ? 24.537 7.256 16.919 1.00 76.19 280 GLU A N 1
ATOM 2358 C CA . GLU A 1 280 ? 25.207 6.330 17.839 1.00 76.19 280 GLU A CA 1
ATOM 2359 C C . GLU A 1 280 ? 25.831 7.120 19.009 1.00 76.19 280 GLU A C 1
ATOM 2361 O O . GLU A 1 280 ? 26.227 8.269 18.817 1.00 76.19 280 GLU A O 1
ATOM 2366 N N . ASP A 1 281 ? 25.861 6.540 20.219 1.00 59.97 281 ASP A N 1
ATOM 2367 C CA . ASP A 1 281 ? 26.096 7.241 21.506 1.00 59.97 281 ASP A CA 1
ATOM 2368 C C . ASP A 1 281 ? 27.343 8.150 21.561 1.00 59.97 281 ASP A C 1
ATOM 2370 O O . ASP A 1 281 ? 27.380 9.069 22.378 1.00 59.97 281 ASP A O 1
ATOM 2374 N N . ASP A 1 282 ? 28.323 7.938 20.678 1.00 59.91 282 ASP A N 1
ATOM 2375 C CA . ASP A 1 282 ? 29.626 8.611 20.685 1.00 59.91 282 ASP A CA 1
ATOM 2376 C C . ASP A 1 282 ? 29.885 9.519 19.453 1.00 59.91 282 ASP A C 1
ATOM 2378 O O . ASP A 1 282 ? 30.982 10.061 19.310 1.00 59.91 282 ASP A O 1
ATOM 2382 N N . ASP A 1 283 ? 28.897 9.727 18.567 1.00 61.06 283 ASP A N 1
ATOM 2383 C CA . ASP A 1 283 ? 29.077 10.368 17.245 1.00 61.06 283 ASP A CA 1
ATOM 2384 C C . ASP A 1 283 ? 28.460 11.779 17.116 1.00 61.06 283 ASP A C 1
ATOM 2386 O O . ASP A 1 283 ? 27.745 12.117 16.166 1.00 61.06 283 ASP A O 1
ATOM 2390 N N . THR A 1 284 ? 28.766 12.667 18.066 1.00 58.50 284 THR A N 1
ATOM 2391 C CA . THR A 1 284 ? 28.226 14.043 18.082 1.00 58.50 284 THR A CA 1
ATOM 2392 C C . THR A 1 284 ? 28.755 14.941 16.956 1.00 58.50 284 THR A C 1
ATOM 2394 O O . THR A 1 284 ? 28.095 15.903 16.580 1.00 58.50 284 THR A O 1
ATOM 2397 N N . ASP A 1 285 ? 29.905 14.617 16.357 1.00 61.34 285 ASP A N 1
ATOM 2398 C CA . ASP A 1 285 ? 30.593 15.478 15.371 1.00 61.34 285 ASP A CA 1
ATOM 2399 C C . ASP A 1 285 ? 29.960 15.473 13.964 1.00 61.34 285 ASP A C 1
ATOM 2401 O O . ASP A 1 285 ? 30.502 16.066 13.022 1.00 61.34 285 ASP A O 1
ATOM 2405 N N . ILE A 1 286 ? 28.870 14.728 13.762 1.00 61.00 286 ILE A N 1
ATOM 2406 C CA . ILE A 1 286 ? 28.062 14.801 12.535 1.00 61.00 286 ILE A CA 1
ATOM 2407 C C . ILE A 1 286 ? 27.064 15.973 12.631 1.00 61.00 286 ILE A C 1
ATOM 2409 O O . ILE A 1 286 ? 26.631 16.503 11.605 1.00 61.00 286 ILE A O 1
ATOM 2413 N N . PHE A 1 287 ? 26.713 16.400 13.853 1.00 63.88 287 PHE A N 1
ATOM 2414 C CA . PHE A 1 287 ? 25.639 17.355 14.124 1.00 63.88 287 PHE A CA 1
ATOM 2415 C C . PHE A 1 287 ? 26.011 18.329 15.246 1.00 63.88 287 PHE A C 1
ATOM 2417 O O . PHE A 1 287 ? 25.885 18.016 16.427 1.00 63.88 287 PHE A O 1
ATOM 2424 N N . ASP A 1 288 ? 26.415 19.546 14.884 1.00 53.03 288 ASP A N 1
ATOM 2425 C CA . ASP A 1 288 ? 26.741 20.576 15.872 1.00 53.03 288 ASP A CA 1
ATOM 2426 C C . ASP A 1 288 ? 25.487 21.086 16.611 1.00 53.03 288 ASP A C 1
ATOM 2428 O O . ASP A 1 288 ? 24.591 21.679 16.008 1.00 53.03 288 ASP A O 1
ATOM 2432 N N . GLY A 1 289 ? 25.462 20.926 17.942 1.00 54.09 289 GLY A N 1
ATOM 2433 C CA . GLY A 1 289 ? 24.646 21.739 18.857 1.00 54.09 289 GLY A CA 1
ATOM 2434 C C . GLY A 1 289 ? 23.135 21.465 18.910 1.00 54.09 289 GLY A C 1
ATOM 2435 O O . GLY A 1 289 ? 22.376 22.413 19.118 1.00 54.09 289 GLY A O 1
ATOM 2436 N N . VAL A 1 290 ? 22.683 20.215 18.745 1.00 61.97 290 VAL A N 1
ATOM 2437 C CA . VAL A 1 290 ? 21.245 19.867 18.650 1.00 61.97 290 VAL A CA 1
ATOM 2438 C C . VAL A 1 290 ? 20.816 18.766 19.636 1.00 61.97 290 VAL A C 1
ATOM 2440 O O . VAL A 1 290 ? 21.658 18.023 20.128 1.00 61.97 290 VAL A O 1
ATOM 2443 N N . ASP A 1 291 ? 19.509 18.654 19.922 1.00 69.31 291 ASP A N 1
ATOM 2444 C CA . ASP A 1 291 ? 18.918 17.534 20.679 1.00 69.31 291 ASP A CA 1
ATOM 2445 C C . ASP A 1 291 ? 19.243 16.203 19.965 1.00 69.31 291 ASP A C 1
ATOM 2447 O O . ASP A 1 291 ? 18.896 16.018 18.790 1.00 69.31 291 ASP A O 1
ATOM 2451 N N . THR A 1 292 ? 19.886 15.273 20.680 1.00 76.31 292 THR A N 1
ATOM 2452 C CA . THR A 1 292 ? 20.266 13.949 20.167 1.00 76.31 292 THR A CA 1
ATOM 2453 C C . THR A 1 292 ? 19.543 12.811 20.888 1.00 76.31 292 THR A C 1
ATOM 2455 O O . THR A 1 292 ? 19.141 12.932 22.047 1.00 76.31 292 THR A O 1
ATOM 2458 N N . ALA A 1 293 ? 19.361 11.687 20.195 1.00 83.94 293 ALA A N 1
ATOM 2459 C CA . ALA A 1 293 ? 18.866 10.437 20.770 1.00 83.94 293 ALA A CA 1
ATOM 2460 C C . ALA A 1 293 ? 19.686 9.242 20.269 1.00 83.94 293 ALA A C 1
ATOM 2462 O O . ALA A 1 293 ? 20.220 9.271 19.164 1.00 83.94 293 ALA A O 1
ATOM 2463 N N . ASN A 1 294 ? 19.764 8.180 21.070 1.00 86.44 294 ASN A N 1
ATOM 2464 C CA . ASN A 1 294 ? 20.551 6.990 20.750 1.00 86.44 294 ASN A CA 1
ATOM 2465 C C . ASN A 1 294 ? 19.832 6.093 19.726 1.00 86.44 294 ASN A C 1
ATOM 2467 O O . ASN A 1 294 ? 18.729 5.599 19.969 1.00 86.44 294 ASN A O 1
ATOM 2471 N N . ALA A 1 295 ? 20.485 5.820 18.598 1.00 85.88 295 ALA A N 1
ATOM 2472 C CA . ALA A 1 295 ? 19.970 4.981 17.517 1.00 85.88 295 ALA A CA 1
ATOM 2473 C C . ALA A 1 295 ? 19.613 3.548 17.945 1.00 85.88 295 ALA A C 1
ATOM 2475 O O . ALA A 1 295 ? 18.762 2.924 17.315 1.00 85.88 295 ALA A O 1
ATOM 2476 N N . SER A 1 296 ? 20.226 3.035 19.014 1.00 83.88 296 SER A N 1
ATOM 2477 C CA . SER A 1 296 ? 19.967 1.706 19.584 1.00 83.88 296 SER A CA 1
ATOM 2478 C C . SER A 1 296 ? 18.725 1.656 20.477 1.00 83.88 296 SER A C 1
ATOM 2480 O O . SER A 1 296 ? 18.263 0.566 20.801 1.00 83.88 296 SER A O 1
ATOM 2482 N N . SER A 1 297 ? 18.205 2.803 20.927 1.00 85.38 297 SER A N 1
ATOM 2483 C CA . SER A 1 297 ? 17.054 2.861 21.840 1.00 85.38 297 SER A CA 1
ATOM 2484 C C . SER A 1 297 ? 15.779 3.380 21.182 1.00 85.38 297 SER A C 1
ATOM 2486 O O . SER A 1 297 ? 14.687 3.071 21.659 1.00 85.38 297 SER A O 1
ATOM 2488 N N . VAL A 1 298 ? 15.902 4.127 20.083 1.00 89.38 298 VAL A N 1
ATOM 2489 C CA . VAL A 1 298 ? 14.765 4.692 19.350 1.00 89.38 298 VAL A CA 1
ATOM 2490 C C . VAL A 1 298 ? 14.263 3.706 18.297 1.00 89.38 298 VAL A C 1
ATOM 2492 O O . VAL A 1 298 ? 15.035 3.265 17.439 1.00 89.38 298 VAL A O 1
ATOM 2495 N N . LYS A 1 299 ? 12.967 3.379 18.334 1.00 90.00 299 LYS A N 1
ATOM 2496 C CA . LYS A 1 299 ? 12.318 2.483 17.369 1.00 90.00 299 LYS A CA 1
ATOM 2497 C C . LYS A 1 299 ? 11.843 3.238 16.138 1.00 90.00 299 LYS A C 1
ATOM 2499 O O . LYS A 1 299 ? 11.510 4.420 16.194 1.00 90.00 299 LYS A O 1
ATOM 2504 N N . LEU A 1 300 ? 11.719 2.529 15.020 1.00 89.19 300 LEU A N 1
ATOM 2505 C CA . LEU A 1 300 ? 11.155 3.090 13.793 1.00 89.19 300 LEU A CA 1
ATOM 2506 C C . LEU A 1 300 ? 9.710 3.552 13.998 1.00 89.19 300 LEU A C 1
ATOM 2508 O O . LEU A 1 300 ? 9.366 4.655 13.582 1.00 89.19 300 LEU A O 1
ATOM 2512 N N . ALA A 1 301 ? 8.892 2.755 14.691 1.00 87.31 301 ALA A N 1
ATOM 2513 C CA . ALA A 1 301 ? 7.500 3.081 15.014 1.00 87.31 301 ALA A CA 1
ATOM 2514 C C . ALA A 1 301 ? 7.318 4.359 15.861 1.00 87.31 301 ALA A C 1
ATOM 2516 O O . ALA A 1 301 ? 6.199 4.866 15.939 1.00 87.31 301 ALA A O 1
ATOM 2517 N N . ASP A 1 302 ? 8.381 4.886 16.483 1.00 86.12 302 ASP A N 1
ATOM 2518 C CA . ASP A 1 302 ? 8.339 6.144 17.247 1.00 86.12 302 ASP A CA 1
ATOM 2519 C C . ASP A 1 302 ? 8.343 7.388 16.334 1.00 86.12 302 ASP A C 1
ATOM 2521 O O . ASP A 1 302 ? 8.000 8.484 16.776 1.00 86.12 302 ASP A O 1
ATOM 2525 N N . HIS A 1 303 ? 8.780 7.241 15.073 1.00 84.81 303 HIS A N 1
ATOM 2526 C CA . HIS A 1 303 ? 9.014 8.368 14.158 1.00 84.81 303 HIS A CA 1
ATOM 2527 C C . HIS A 1 303 ? 8.524 8.154 12.716 1.00 84.81 303 HIS A C 1
ATOM 2529 O O . HIS A 1 303 ? 8.342 9.131 11.988 1.00 84.81 303 HIS A O 1
ATOM 2535 N N . LEU A 1 304 ? 8.316 6.911 12.278 1.00 83.50 304 LEU A N 1
ATOM 2536 C CA . LEU A 1 304 ? 7.811 6.548 10.951 1.00 83.50 304 LEU A CA 1
ATOM 2537 C C . LEU A 1 304 ? 6.382 6.002 11.080 1.00 83.50 304 LEU A C 1
ATOM 2539 O O . LEU A 1 304 ? 6.159 4.796 11.103 1.00 83.50 304 LEU A O 1
ATOM 2543 N N . GLU A 1 305 ? 5.414 6.902 11.223 1.00 75.31 305 GLU A N 1
ATOM 2544 C CA . GLU A 1 305 ? 4.090 6.543 11.758 1.00 75.31 305 GLU A CA 1
ATOM 2545 C C . GLU A 1 305 ? 2.987 6.374 10.719 1.00 75.31 305 GLU A C 1
ATOM 2547 O O . GLU A 1 305 ? 1.912 5.855 11.023 1.00 75.31 305 GLU A O 1
ATOM 2552 N N . HIS A 1 306 ? 3.249 6.819 9.497 1.00 69.81 306 HIS A N 1
ATOM 2553 C CA . HIS A 1 306 ? 2.292 6.800 8.407 1.00 69.81 306 HIS A CA 1
ATOM 2554 C C . HIS A 1 306 ? 3.012 6.647 7.073 1.00 69.81 306 HIS A C 1
ATOM 2556 O O . HIS A 1 306 ? 4.188 6.994 6.931 1.00 69.81 306 HIS A O 1
ATOM 2562 N N . GLU A 1 307 ? 2.307 6.144 6.064 1.00 72.44 307 GLU A N 1
ATOM 2563 C CA . GLU A 1 307 ? 2.827 6.125 4.701 1.00 72.44 307 GLU A CA 1
ATOM 2564 C C . GLU A 1 307 ? 3.250 7.544 4.285 1.00 72.44 307 GLU A C 1
ATOM 2566 O O . GLU A 1 307 ? 2.569 8.526 4.578 1.00 72.44 307 GLU A O 1
ATOM 2571 N N . ARG A 1 308 ? 4.401 7.654 3.620 1.00 71.75 308 ARG A N 1
ATOM 2572 C CA . ARG A 1 308 ? 5.147 8.879 3.278 1.00 71.75 308 ARG A CA 1
ATOM 2573 C C . ARG A 1 308 ? 5.883 9.567 4.424 1.00 71.75 308 ARG A C 1
ATOM 2575 O O . ARG A 1 308 ? 6.550 10.572 4.164 1.00 71.75 308 ARG A O 1
ATOM 2582 N N . ALA A 1 309 ? 5.821 9.055 5.656 1.00 76.19 309 ALA A N 1
ATOM 2583 C CA . ALA A 1 309 ? 6.719 9.520 6.708 1.00 76.19 309 ALA A CA 1
ATOM 2584 C C . ALA A 1 309 ? 8.166 9.371 6.224 1.00 76.19 309 ALA A C 1
ATOM 2586 O O . ALA A 1 309 ? 8.546 8.338 5.666 1.00 76.19 309 ALA A O 1
ATOM 2587 N N . CYS A 1 310 ? 8.969 10.420 6.387 1.00 83.50 310 CYS A N 1
ATOM 2588 C CA . CYS A 1 310 ? 10.334 10.431 5.888 1.00 83.50 310 CYS A CA 1
ATOM 2589 C C . CYS A 1 310 ? 11.326 10.924 6.932 1.00 83.50 310 CYS A C 1
ATOM 2591 O O . CYS A 1 310 ? 11.039 11.829 7.717 1.00 83.50 310 CYS A O 1
ATOM 2593 N N . CYS A 1 311 ? 12.527 10.370 6.866 1.00 89.19 311 CYS A N 1
ATOM 2594 C CA . CYS A 1 311 ? 13.699 10.854 7.566 1.00 89.19 311 CYS A CA 1
ATOM 2595 C C . CYS A 1 311 ? 14.880 10.952 6.599 1.00 89.19 311 CYS A C 1
ATOM 2597 O O . CYS A 1 311 ? 14.814 10.505 5.448 1.00 89.19 311 CYS A O 1
ATOM 2599 N N . PHE A 1 312 ? 15.956 11.581 7.054 1.00 89.81 312 PHE A N 1
ATOM 2600 C CA . PHE A 1 312 ? 17.173 11.712 6.268 1.00 89.81 312 PHE A CA 1
ATOM 2601 C C . PHE A 1 312 ? 18.293 10.948 6.950 1.00 89.81 312 PHE A C 1
ATOM 2603 O O . PHE A 1 312 ? 18.681 11.273 8.069 1.00 89.81 312 PHE A O 1
ATOM 2610 N N . TYR A 1 313 ? 18.779 9.919 6.274 1.00 90.31 313 TYR A N 1
ATOM 2611 C CA . TYR A 1 313 ? 19.936 9.151 6.683 1.00 90.31 313 TYR A CA 1
ATOM 2612 C C . TYR A 1 313 ? 21.193 9.874 6.208 1.00 90.31 313 TYR A C 1
ATOM 2614 O O . TYR A 1 313 ? 21.333 10.162 5.021 1.00 90.31 313 TYR A O 1
ATOM 2622 N N . LYS A 1 314 ? 22.077 10.207 7.139 1.00 87.25 314 LYS A N 1
ATOM 2623 C CA . LYS A 1 314 ? 23.311 10.936 6.885 1.00 87.25 314 LYS A CA 1
ATOM 2624 C C . LYS A 1 314 ? 24.504 10.053 7.161 1.00 87.25 314 LYS A C 1
ATOM 2626 O O . LYS A 1 314 ? 24.524 9.319 8.147 1.00 87.25 314 LYS A O 1
ATOM 2631 N N . TYR A 1 315 ? 25.490 10.177 6.292 1.0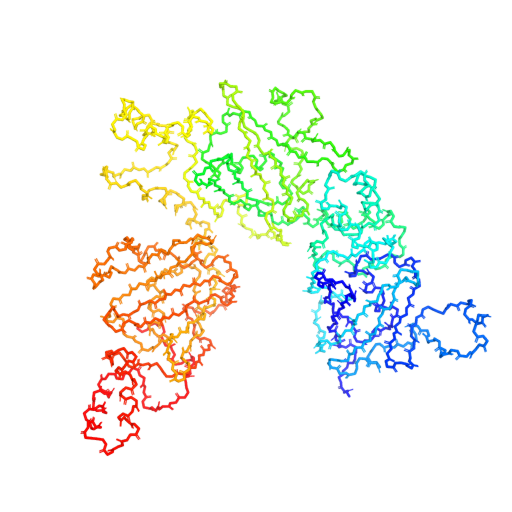0 81.81 315 TYR A N 1
ATOM 2632 C CA . TYR A 1 315 ? 26.695 9.372 6.311 1.00 81.81 315 TYR A CA 1
ATOM 2633 C C . TYR A 1 315 ? 27.898 10.289 6.114 1.00 81.81 315 TYR A C 1
ATOM 2635 O O . TYR A 1 315 ? 27.924 11.056 5.150 1.00 81.81 315 TYR A O 1
ATOM 2643 N N . LYS A 1 316 ? 28.842 10.271 7.059 1.00 79.62 316 LYS A N 1
ATOM 2644 C CA . LYS A 1 316 ? 30.004 11.167 7.074 1.00 79.62 316 LYS A CA 1
ATOM 2645 C C . LYS A 1 316 ? 31.270 10.384 6.758 1.00 79.62 316 LYS A C 1
ATOM 2647 O O . LYS A 1 316 ? 31.694 9.606 7.597 1.00 79.62 316 LYS A O 1
ATOM 2652 N N . TYR A 1 317 ? 31.870 10.643 5.604 1.00 75.19 317 TYR A N 1
ATOM 2653 C CA . TYR A 1 317 ? 33.087 9.983 5.133 1.00 75.19 317 TYR A CA 1
ATOM 2654 C C . TYR A 1 317 ? 34.347 10.455 5.885 1.00 75.19 317 TYR A C 1
ATOM 2656 O O . TYR A 1 317 ? 34.367 11.558 6.443 1.00 75.19 317 TYR A O 1
ATOM 2664 N N . GLU A 1 318 ? 35.421 9.655 5.841 1.00 70.56 318 GLU A N 1
ATOM 2665 C CA . GLU A 1 318 ? 36.740 9.967 6.427 1.00 70.56 318 GLU A CA 1
ATOM 2666 C C . GLU A 1 318 ? 37.298 11.345 6.021 1.00 70.56 318 GLU A C 1
ATOM 2668 O O . GLU A 1 318 ? 37.960 12.009 6.820 1.00 70.56 318 GLU A O 1
ATOM 2673 N N . ASP A 1 319 ? 37.017 11.805 4.798 1.00 72.00 319 ASP A N 1
ATOM 2674 C CA . ASP A 1 319 ? 37.455 13.110 4.280 1.00 72.00 319 ASP A CA 1
ATOM 2675 C C . ASP A 1 319 ? 36.634 14.303 4.816 1.00 72.00 319 ASP A C 1
ATOM 2677 O O . ASP A 1 319 ? 36.917 15.460 4.498 1.00 72.00 319 ASP A O 1
ATOM 2681 N N . GLY A 1 320 ? 35.631 14.030 5.656 1.00 74.69 320 GLY A N 1
ATOM 2682 C CA . GLY A 1 320 ? 34.749 15.010 6.277 1.00 74.69 320 GLY A CA 1
ATOM 2683 C C . GLY A 1 320 ? 33.504 15.359 5.461 1.00 74.69 320 GLY A C 1
ATOM 2684 O O . GLY A 1 320 ? 32.666 16.111 5.967 1.00 74.69 320 GLY A O 1
ATOM 2685 N N . GLN A 1 321 ? 33.339 14.828 4.244 1.00 76.38 321 GLN A N 1
ATOM 2686 C CA . GLN A 1 321 ? 32.120 15.025 3.458 1.00 76.38 321 GLN A CA 1
ATOM 2687 C C . GLN A 1 321 ? 30.927 14.315 4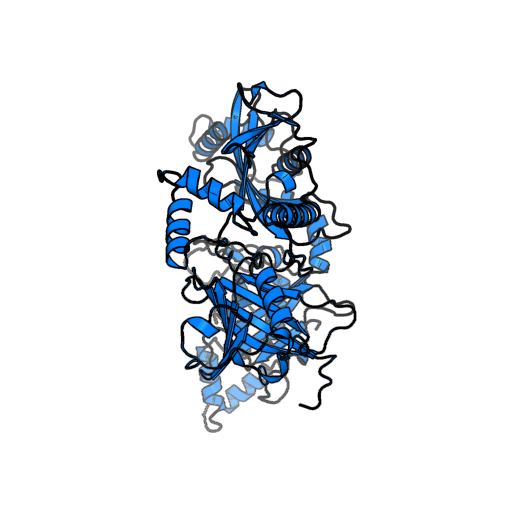.106 1.00 76.38 321 GLN A C 1
ATOM 2689 O O . GLN A 1 321 ? 31.059 13.233 4.674 1.00 76.38 321 GLN A O 1
ATOM 2694 N N . ILE A 1 322 ? 29.742 14.921 4.005 1.00 79.12 322 ILE A N 1
ATOM 2695 C CA . ILE A 1 322 ? 28.493 14.351 4.518 1.00 79.12 322 ILE A CA 1
ATOM 2696 C C . ILE A 1 322 ? 27.524 14.196 3.357 1.00 79.12 322 ILE A C 1
ATOM 2698 O O . ILE A 1 322 ? 27.107 15.193 2.765 1.00 79.12 322 ILE A O 1
ATOM 2702 N N . ASP A 1 323 ? 27.117 12.961 3.090 1.00 81.69 323 ASP A N 1
ATOM 2703 C CA . ASP A 1 323 ? 26.005 12.683 2.195 1.00 81.69 323 ASP A CA 1
ATOM 2704 C C . ASP A 1 323 ? 24.702 12.547 2.980 1.00 81.69 323 ASP A C 1
ATOM 2706 O O . ASP A 1 323 ? 24.653 12.025 4.096 1.00 81.69 323 ASP A O 1
ATOM 2710 N N . GLU A 1 324 ? 23.623 13.019 2.363 1.00 86.44 324 GLU A N 1
ATOM 2711 C CA . GLU A 1 324 ? 22.269 12.895 2.880 1.00 86.44 324 GLU A CA 1
ATOM 2712 C C . GLU A 1 324 ? 21.435 12.037 1.925 1.00 86.44 324 GLU A C 1
ATOM 2714 O O . GLU A 1 324 ? 21.432 12.215 0.702 1.00 86.44 324 GLU A O 1
ATOM 2719 N N . HIS A 1 325 ? 20.731 11.061 2.481 1.00 87.19 325 HIS A N 1
ATOM 2720 C CA . HIS A 1 325 ? 19.926 10.095 1.753 1.00 87.19 325 HIS A CA 1
ATOM 2721 C C . HIS A 1 325 ? 18.511 10.103 2.306 1.00 87.19 325 HIS A C 1
ATOM 2723 O O . HIS A 1 325 ? 18.286 10.065 3.515 1.00 87.19 325 HIS A O 1
ATOM 2729 N N . ARG A 1 326 ? 17.526 10.155 1.411 1.00 89.31 326 ARG A N 1
ATOM 2730 C CA . ARG A 1 326 ? 16.123 10.209 1.819 1.00 89.31 326 ARG A CA 1
ATOM 2731 C C . ARG A 1 326 ? 15.626 8.804 2.115 1.00 89.31 326 ARG A C 1
ATOM 2733 O O . ARG A 1 326 ? 15.703 7.939 1.246 1.00 89.31 326 ARG A O 1
ATOM 2740 N N . VAL A 1 327 ? 15.075 8.618 3.304 1.00 92.56 327 VAL A N 1
ATOM 2741 C CA . VAL A 1 327 ? 14.429 7.390 3.761 1.00 92.56 327 VAL A CA 1
ATOM 2742 C C . VAL A 1 327 ? 12.936 7.678 3.890 1.00 92.56 327 VAL A C 1
ATOM 2744 O O . VAL A 1 327 ? 12.544 8.624 4.567 1.00 92.56 327 VAL A O 1
ATOM 2747 N N . GLU A 1 328 ? 12.095 6.913 3.206 1.00 89.00 328 GLU A N 1
ATOM 2748 C CA . GLU A 1 328 ? 10.646 7.125 3.145 1.00 89.00 328 GLU A CA 1
ATOM 2749 C C . GLU A 1 328 ? 9.902 5.820 3.431 1.00 89.00 328 GLU A C 1
ATOM 2751 O O . GLU A 1 328 ? 10.198 4.790 2.830 1.00 89.00 328 GLU A O 1
ATOM 2756 N N . LEU A 1 329 ? 8.920 5.865 4.329 1.00 82.94 329 LEU A N 1
ATOM 2757 C CA . LEU A 1 329 ? 8.004 4.760 4.583 1.00 82.94 329 LEU A CA 1
ATOM 2758 C C . LEU A 1 329 ? 6.952 4.711 3.469 1.00 82.94 329 LEU A C 1
ATOM 2760 O O . LEU A 1 329 ? 5.992 5.467 3.501 1.00 82.94 329 LEU A O 1
ATOM 2764 N N . GLU A 1 330 ? 7.108 3.853 2.463 1.00 77.38 330 GLU A N 1
ATOM 2765 C CA . GLU A 1 330 ? 6.170 3.792 1.333 1.00 77.38 330 GLU A CA 1
ATOM 2766 C C . GLU A 1 330 ? 4.869 3.057 1.676 1.00 77.38 330 GLU A C 1
ATOM 2768 O O . GLU A 1 330 ? 3.818 3.428 1.155 1.00 77.38 330 GLU A O 1
ATOM 2773 N N . LYS A 1 331 ? 4.934 2.014 2.515 1.00 71.44 331 LYS A N 1
ATOM 2774 C CA . LYS A 1 331 ? 3.780 1.184 2.905 1.00 71.44 331 LYS A CA 1
ATOM 2775 C C . LYS A 1 331 ? 3.924 0.622 4.316 1.00 71.44 331 LYS A C 1
ATOM 2777 O O . LYS A 1 331 ? 5.036 0.324 4.758 1.00 71.44 331 LYS A O 1
ATOM 2782 N N . ILE A 1 332 ? 2.787 0.395 4.972 1.00 72.62 332 ILE A N 1
ATOM 2783 C CA . ILE A 1 332 ? 2.703 -0.312 6.257 1.00 72.62 332 ILE A CA 1
ATOM 2784 C C . ILE A 1 332 ? 1.806 -1.539 6.090 1.00 72.62 332 ILE A C 1
ATOM 2786 O O . ILE A 1 332 ? 0.623 -1.416 5.774 1.00 72.62 332 ILE A O 1
ATOM 2790 N N . LEU A 1 333 ? 2.347 -2.735 6.325 1.00 70.06 333 LEU A N 1
ATOM 2791 C CA . LEU A 1 333 ? 1.563 -3.970 6.313 1.00 70.06 333 LEU A CA 1
ATOM 2792 C C . LEU A 1 333 ? 1.268 -4.469 7.720 1.00 70.06 333 LEU A C 1
ATOM 2794 O O . LEU A 1 333 ? 2.098 -4.389 8.621 1.00 70.06 333 LEU A O 1
ATOM 2798 N N . SER A 1 334 ? 0.078 -5.044 7.884 1.00 62.78 334 SER A N 1
ATOM 2799 C CA . SER A 1 334 ? -0.513 -5.321 9.192 1.00 62.78 334 SER A CA 1
ATOM 2800 C C . SER A 1 334 ? 0.156 -6.425 10.006 1.00 62.78 334 SER A C 1
ATOM 2802 O O . SER A 1 334 ? -0.235 -6.633 11.149 1.00 62.78 334 SER A O 1
ATOM 2804 N N . LYS A 1 335 ? 1.097 -7.177 9.431 1.00 69.38 335 LYS A N 1
ATOM 2805 C CA . LYS A 1 335 ? 1.866 -8.182 10.164 1.00 69.38 335 LYS A CA 1
ATOM 2806 C C . LYS A 1 335 ? 3.184 -8.509 9.479 1.00 69.38 335 LYS A C 1
ATOM 2808 O O . LYS A 1 335 ? 3.267 -8.562 8.251 1.00 69.38 335 LYS A O 1
ATOM 2813 N N . VAL A 1 336 ? 4.173 -8.805 10.309 1.00 64.75 336 VAL A N 1
ATOM 2814 C CA . VAL A 1 336 ? 5.404 -9.501 9.931 1.00 64.75 336 VAL A CA 1
ATOM 2815 C C . VAL A 1 336 ? 5.055 -10.945 9.542 1.00 64.75 336 VAL A C 1
ATOM 2817 O O . VAL A 1 336 ? 4.199 -11.574 10.168 1.00 64.75 336 VAL A O 1
ATOM 2820 N N . VAL A 1 337 ? 5.677 -11.474 8.487 1.00 65.19 337 VAL A N 1
ATOM 2821 C CA . VAL A 1 337 ? 5.502 -12.880 8.094 1.00 65.19 337 VAL A CA 1
ATOM 2822 C C . VAL A 1 337 ? 6.371 -13.751 9.000 1.00 65.19 337 VAL A C 1
ATOM 2824 O O . VAL A 1 337 ? 7.596 -13.628 9.003 1.00 65.19 337 VAL A O 1
ATOM 2827 N N . GLU A 1 338 ? 5.733 -14.613 9.790 1.00 58.12 338 GLU A N 1
ATOM 2828 C CA . GLU A 1 338 ? 6.416 -15.518 10.717 1.00 58.12 338 GLU A CA 1
ATOM 2829 C C . GLU A 1 338 ? 7.414 -16.421 9.971 1.00 58.12 338 GLU A C 1
ATOM 2831 O O . GLU A 1 338 ? 7.119 -16.930 8.891 1.00 58.12 338 GLU A O 1
ATOM 2836 N N . GLY A 1 339 ? 8.620 -16.573 10.525 1.00 52.88 339 GLY A N 1
ATOM 2837 C CA . GLY A 1 339 ? 9.706 -17.350 9.915 1.00 52.88 339 GLY A CA 1
ATOM 2838 C C . GLY A 1 339 ? 10.559 -16.605 8.878 1.00 52.88 339 GLY A C 1
ATOM 2839 O O . GLY A 1 339 ? 11.573 -17.145 8.449 1.00 52.88 339 GLY A O 1
ATOM 2840 N N . THR A 1 340 ? 10.213 -15.368 8.498 1.00 51.16 340 THR A N 1
ATOM 2841 C CA . THR A 1 340 ? 11.022 -14.575 7.551 1.00 51.16 340 THR A CA 1
ATOM 2842 C C . THR A 1 340 ? 12.155 -13.829 8.280 1.00 51.16 340 THR A C 1
ATOM 2844 O O . THR A 1 340 ? 11.882 -13.143 9.270 1.00 51.16 340 THR A O 1
ATOM 2847 N N . PRO A 1 341 ? 13.417 -13.907 7.810 1.00 63.09 341 PRO A N 1
ATOM 2848 C CA . PRO A 1 341 ? 14.564 -13.279 8.467 1.00 63.09 341 PRO A CA 1
ATOM 2849 C C . PRO A 1 341 ? 14.686 -11.798 8.079 1.00 63.09 341 PRO A C 1
ATOM 2851 O O . PRO A 1 341 ? 15.515 -11.422 7.256 1.00 63.09 341 PRO A O 1
ATOM 2854 N N . TYR A 1 342 ? 13.833 -10.948 8.645 1.00 62.97 342 TYR A N 1
ATOM 2855 C CA . TYR A 1 342 ? 13.945 -9.499 8.470 1.00 62.97 342 TYR A CA 1
ATOM 2856 C C . TYR A 1 342 ? 15.164 -8.911 9.208 1.00 62.97 342 TYR A C 1
ATOM 2858 O O . TYR A 1 342 ? 15.554 -9.462 10.240 1.00 62.97 342 TYR A O 1
ATOM 2866 N N . PRO A 1 343 ? 15.710 -7.758 8.765 1.00 71.94 343 PRO A N 1
ATOM 2867 C CA . PRO A 1 343 ? 15.332 -6.965 7.585 1.00 71.94 343 PRO A CA 1
ATOM 2868 C C . PRO A 1 343 ? 15.725 -7.621 6.254 1.00 71.94 343 PRO A C 1
ATOM 2870 O O . PRO A 1 343 ? 16.742 -8.302 6.175 1.00 71.94 343 PRO A O 1
ATOM 2873 N N . ILE A 1 344 ? 14.956 -7.373 5.189 1.00 62.88 344 ILE A N 1
ATOM 2874 C CA . ILE A 1 344 ? 15.278 -7.858 3.833 1.00 62.88 344 ILE A CA 1
ATOM 2875 C C . ILE A 1 344 ? 15.212 -6.721 2.813 1.00 62.88 344 ILE A C 1
ATOM 2877 O O . ILE A 1 344 ? 14.263 -5.940 2.802 1.00 62.88 344 ILE A O 1
ATOM 2881 N N . CYS A 1 345 ? 16.207 -6.631 1.934 1.00 67.25 345 CYS A N 1
ATOM 2882 C CA . CYS A 1 345 ? 16.121 -5.792 0.741 1.00 67.25 345 CYS A CA 1
ATOM 2883 C C . CYS A 1 345 ? 15.305 -6.545 -0.317 1.00 67.25 345 CYS A C 1
ATOM 2885 O O . CYS A 1 345 ? 15.615 -7.698 -0.610 1.00 67.25 345 CYS A O 1
ATOM 2887 N N . VAL A 1 346 ? 14.252 -5.927 -0.853 1.00 57.31 346 VAL A N 1
ATOM 2888 C CA . VAL A 1 346 ? 13.308 -6.594 -1.773 1.00 57.31 346 VAL A CA 1
ATOM 2889 C C . VAL A 1 346 ? 13.289 -6.013 -3.177 1.00 57.31 346 VAL A C 1
ATOM 2891 O O . VAL A 1 346 ? 12.734 -6.620 -4.089 1.00 57.31 346 VAL A O 1
ATOM 2894 N N . ALA A 1 347 ? 13.828 -4.809 -3.340 1.00 50.47 347 ALA A N 1
ATOM 2895 C CA . ALA A 1 347 ? 13.916 -4.147 -4.625 1.00 50.47 347 ALA A CA 1
ATOM 2896 C C . ALA A 1 347 ? 15.010 -3.085 -4.585 1.00 50.47 347 ALA A C 1
ATOM 2898 O O . ALA A 1 347 ? 15.308 -2.493 -3.545 1.00 50.47 347 ALA A O 1
ATOM 2899 N N . GLY A 1 348 ? 15.570 -2.785 -5.745 1.00 51.94 348 GLY A N 1
ATOM 2900 C CA . GLY A 1 348 ? 16.564 -1.745 -5.884 1.00 51.94 348 GLY A CA 1
ATOM 2901 C C . GLY A 1 348 ? 16.822 -1.402 -7.336 1.00 51.94 348 GLY A C 1
ATOM 2902 O O . GLY A 1 348 ? 16.389 -2.092 -8.251 1.00 51.94 348 GLY A O 1
ATOM 2903 N N . SER A 1 349 ? 17.547 -0.312 -7.542 1.00 53.41 349 SER A N 1
ATOM 2904 C CA . SER A 1 349 ? 17.980 0.127 -8.863 1.00 53.41 349 SER A CA 1
ATOM 2905 C C . SER A 1 349 ? 19.411 0.632 -8.786 1.00 53.41 349 SER A C 1
ATOM 2907 O O . SER A 1 349 ? 19.720 1.443 -7.907 1.00 53.41 349 SER A O 1
ATOM 2909 N N . ARG A 1 350 ? 20.223 0.219 -9.771 1.00 54.56 350 ARG A N 1
ATOM 2910 C CA . ARG A 1 350 ? 21.633 0.593 -9.989 1.00 54.56 350 ARG A CA 1
ATOM 2911 C C . ARG A 1 350 ? 22.599 0.118 -8.905 1.00 54.56 350 ARG A C 1
ATOM 2913 O O . ARG A 1 350 ? 22.216 -0.084 -7.751 1.00 54.56 350 ARG A O 1
ATOM 2920 N N . ASN A 1 351 ? 23.868 -0.005 -9.285 1.00 56.78 351 ASN A N 1
ATOM 2921 C CA . ASN A 1 351 ? 24.955 -0.144 -8.324 1.00 56.78 351 ASN A CA 1
ATOM 2922 C C . ASN A 1 351 ? 25.025 1.080 -7.417 1.00 56.78 351 ASN A C 1
ATOM 2924 O O . ASN A 1 351 ? 24.777 2.205 -7.856 1.00 56.78 351 ASN A O 1
ATOM 2928 N N . CYS A 1 352 ? 25.348 0.827 -6.155 1.00 66.38 352 CYS A N 1
ATOM 2929 C CA . CYS A 1 352 ? 25.655 1.879 -5.204 1.00 66.38 352 CYS A CA 1
ATOM 2930 C C . CYS A 1 352 ? 27.063 2.424 -5.429 1.00 66.38 352 CYS A C 1
ATOM 2932 O O . CYS A 1 352 ? 27.850 1.867 -6.197 1.00 66.38 352 CYS A O 1
ATOM 2934 N N . LEU A 1 353 ? 27.342 3.546 -4.772 1.00 67.81 353 LEU A N 1
ATOM 2935 C CA . LEU A 1 353 ? 28.629 4.216 -4.846 1.00 67.81 353 LEU A CA 1
ATOM 2936 C C . LEU A 1 353 ? 29.725 3.268 -4.336 1.00 67.81 353 LEU A C 1
ATOM 2938 O O . LEU A 1 353 ? 29.570 2.747 -3.225 1.00 67.81 353 LEU A O 1
ATOM 2942 N N . PRO A 1 354 ? 30.807 3.052 -5.111 1.00 65.50 354 PRO A N 1
ATOM 2943 C CA . PRO A 1 354 ? 31.972 2.312 -4.648 1.00 65.50 354 PRO A CA 1
ATOM 2944 C C . PRO A 1 354 ? 32.579 2.949 -3.402 1.00 65.50 354 PRO A C 1
ATOM 2946 O O . PRO A 1 354 ? 32.430 4.152 -3.155 1.00 65.50 354 PRO A O 1
ATOM 2949 N N . LYS A 1 355 ? 33.318 2.144 -2.641 1.00 66.12 355 LYS A N 1
ATOM 2950 C CA . LYS A 1 355 ? 34.028 2.640 -1.466 1.00 66.12 355 LYS A CA 1
ATOM 2951 C C . LYS A 1 355 ? 35.021 3.736 -1.872 1.00 66.12 355 LYS A C 1
ATOM 2953 O O . LYS A 1 355 ? 35.664 3.633 -2.913 1.00 66.12 355 LYS A O 1
ATOM 2958 N N . ASN A 1 356 ? 35.154 4.767 -1.036 1.00 68.12 356 ASN A N 1
ATOM 2959 C CA . ASN A 1 356 ? 36.123 5.859 -1.200 1.00 68.12 356 ASN A CA 1
ATOM 2960 C C . ASN A 1 356 ? 35.991 6.656 -2.510 1.00 68.12 356 ASN A C 1
ATOM 2962 O O . ASN A 1 356 ? 36.947 7.298 -2.932 1.00 68.12 356 ASN A O 1
ATOM 2966 N N . VAL A 1 357 ? 34.815 6.656 -3.146 1.00 68.00 357 VAL A N 1
ATOM 2967 C CA . VAL A 1 357 ? 34.584 7.416 -4.388 1.00 68.00 357 VAL A CA 1
ATOM 2968 C C . VAL A 1 357 ? 34.426 8.928 -4.158 1.00 68.00 357 VAL A C 1
ATOM 2970 O O . VAL A 1 357 ? 34.198 9.665 -5.107 1.00 68.00 357 VAL A O 1
ATOM 2973 N N . GLY A 1 358 ? 34.545 9.404 -2.912 1.00 68.69 358 GLY A N 1
ATOM 2974 C CA . GLY A 1 358 ? 34.413 10.822 -2.564 1.00 68.69 358 GLY A CA 1
ATOM 2975 C C . GLY A 1 358 ? 32.962 11.304 -2.547 1.00 68.69 358 GLY A C 1
ATOM 2976 O O . GLY A 1 358 ? 32.656 12.334 -3.143 1.00 68.69 358 GLY A O 1
ATOM 2977 N N . ALA A 1 359 ? 32.076 10.551 -1.883 1.00 73.94 359 ALA A N 1
ATOM 2978 C CA . ALA A 1 359 ? 30.642 10.836 -1.780 1.00 73.94 359 ALA A CA 1
ATOM 2979 C C . ALA A 1 359 ? 29.918 10.911 -3.144 1.00 73.94 359 ALA A C 1
ATOM 2981 O O . ALA A 1 359 ? 30.426 10.488 -4.188 1.00 73.94 359 ALA A O 1
ATOM 2982 N N . THR A 1 360 ? 28.688 11.430 -3.144 1.00 72.38 360 THR A N 1
ATOM 2983 C CA . THR A 1 360 ? 27.887 11.643 -4.359 1.00 72.38 360 THR A CA 1
ATOM 2984 C C . THR A 1 360 ? 28.597 12.507 -5.406 1.00 72.38 360 THR A C 1
ATOM 2986 O O . THR A 1 360 ? 28.484 12.232 -6.601 1.00 72.38 360 THR A O 1
ATOM 2989 N N . SER A 1 361 ? 29.334 13.530 -4.977 1.00 72.19 361 SER A N 1
ATOM 2990 C CA . SER A 1 361 ? 30.108 14.435 -5.837 1.00 72.19 361 SER A CA 1
ATOM 2991 C C . SER A 1 361 ? 31.196 13.693 -6.612 1.00 72.19 361 SER A C 1
ATOM 2993 O O . SER A 1 361 ? 31.203 13.741 -7.842 1.00 72.19 361 SER A O 1
ATOM 2995 N N . GLY A 1 362 ? 32.063 12.957 -5.919 1.00 71.75 362 GLY A N 1
ATOM 2996 C CA . GLY A 1 362 ? 33.154 12.227 -6.559 1.00 71.75 362 GLY A CA 1
ATOM 2997 C C . GLY A 1 362 ? 32.667 11.055 -7.415 1.00 71.75 362 GLY A C 1
ATOM 2998 O O . GLY A 1 362 ? 33.267 10.754 -8.448 1.00 71.75 362 GLY A O 1
ATOM 2999 N N . TYR A 1 363 ? 31.519 10.448 -7.089 1.00 72.81 363 TYR A N 1
ATOM 3000 C CA . TYR A 1 363 ? 30.887 9.456 -7.968 1.00 72.81 363 TYR A CA 1
ATOM 3001 C C . TYR A 1 363 ? 30.429 10.050 -9.307 1.00 72.81 363 TYR A C 1
ATOM 3003 O O . TYR A 1 363 ? 30.595 9.416 -10.349 1.00 72.81 363 TYR A O 1
ATOM 3011 N N . LEU A 1 364 ? 29.857 11.258 -9.306 1.00 67.88 364 LEU A N 1
ATOM 3012 C CA . LEU A 1 364 ? 29.446 11.928 -10.543 1.00 67.88 364 LEU A CA 1
ATOM 3013 C C . LEU A 1 364 ? 30.655 12.306 -11.406 1.00 67.88 364 LEU A C 1
ATOM 3015 O O . LEU A 1 364 ? 30.624 12.063 -12.609 1.00 67.88 364 LEU A O 1
ATOM 3019 N N . GLU A 1 365 ? 31.730 12.800 -10.789 1.00 70.50 365 GLU A N 1
ATOM 3020 C CA . GLU A 1 365 ? 33.000 13.079 -11.472 1.00 70.50 365 GLU A CA 1
ATOM 3021 C C . GLU A 1 365 ? 33.583 11.811 -12.119 1.00 70.50 365 GLU A C 1
ATOM 3023 O O . GLU A 1 365 ? 33.925 11.810 -13.303 1.00 70.50 365 GLU A O 1
ATOM 3028 N N . HIS A 1 366 ? 33.584 10.686 -11.394 1.00 67.88 366 HIS A N 1
ATOM 3029 C CA . HIS A 1 366 ? 33.989 9.390 -11.944 1.00 67.88 366 HIS A CA 1
ATOM 3030 C C . HIS A 1 366 ? 33.142 8.989 -13.160 1.00 67.88 366 HIS A C 1
ATOM 3032 O O . HIS A 1 366 ? 33.688 8.535 -14.165 1.00 67.88 366 HIS A O 1
ATOM 3038 N N . LEU A 1 367 ? 31.815 9.148 -13.101 1.00 64.50 367 LEU A N 1
ATOM 3039 C CA . LEU A 1 367 ? 30.938 8.815 -14.228 1.00 64.50 367 LEU A CA 1
ATOM 3040 C C . LEU A 1 367 ? 31.192 9.701 -15.455 1.00 64.50 367 LEU A C 1
ATOM 3042 O O . LEU A 1 367 ? 31.107 9.206 -16.579 1.00 64.50 367 LEU A O 1
ATOM 3046 N N . GLU A 1 368 ? 31.515 10.979 -15.261 1.00 66.38 368 GLU A N 1
ATOM 3047 C CA . GLU A 1 368 ? 31.872 11.889 -16.355 1.00 66.38 368 GLU A CA 1
ATOM 3048 C C . GLU A 1 368 ? 33.185 11.473 -17.030 1.00 66.38 368 GLU A C 1
ATOM 3050 O O . GLU A 1 368 ? 33.250 11.399 -18.261 1.00 66.38 368 GLU A O 1
ATOM 3055 N N . ILE A 1 369 ? 34.201 11.121 -16.236 1.00 61.62 369 ILE A N 1
ATOM 3056 C CA . ILE A 1 369 ? 35.502 10.652 -16.732 1.00 61.62 369 ILE A CA 1
ATOM 3057 C C . ILE A 1 369 ? 35.354 9.326 -17.488 1.00 61.62 369 ILE A C 1
ATOM 3059 O O . ILE A 1 369 ? 35.877 9.182 -18.593 1.00 61.62 369 ILE A O 1
ATOM 3063 N N . LEU A 1 370 ? 34.598 8.373 -16.936 1.00 61.03 370 LEU A N 1
ATOM 3064 C CA . LEU A 1 370 ? 34.341 7.069 -17.557 1.00 61.03 370 LEU A CA 1
ATOM 3065 C C . LEU A 1 370 ? 33.458 7.168 -18.812 1.00 61.03 370 LEU A C 1
ATOM 3067 O O . LEU A 1 370 ? 33.591 6.364 -19.732 1.00 61.03 370 LEU A O 1
ATOM 3071 N N . GLY A 1 371 ? 32.574 8.164 -18.881 1.00 55.75 371 GLY A N 1
ATOM 3072 C CA . GLY A 1 371 ? 31.752 8.435 -20.061 1.00 55.75 371 GLY A CA 1
ATOM 3073 C C . GLY A 1 371 ? 32.544 8.962 -21.263 1.00 55.75 371 GLY A C 1
ATOM 3074 O O . GLY A 1 371 ? 32.039 8.935 -22.386 1.00 55.75 371 GLY A O 1
ATOM 3075 N N . ASN A 1 372 ? 33.784 9.416 -21.054 1.00 66.94 372 ASN A N 1
ATOM 3076 C CA . ASN A 1 372 ? 34.653 9.958 -22.091 1.00 66.94 372 ASN A CA 1
ATOM 3077 C C . ASN A 1 372 ? 35.914 9.096 -22.269 1.00 66.94 372 ASN A C 1
ATOM 3079 O O . ASN A 1 372 ? 36.926 9.294 -21.602 1.00 66.94 372 ASN A O 1
ATOM 3083 N N . GLN A 1 373 ? 35.893 8.191 -23.251 1.00 64.50 373 GLN A N 1
ATOM 3084 C CA . GLN A 1 373 ? 37.018 7.291 -23.565 1.00 64.50 373 GLN A CA 1
ATOM 3085 C C . GLN A 1 373 ? 38.324 8.013 -23.945 1.00 64.50 373 GLN A C 1
ATOM 3087 O O . GLN A 1 373 ? 39.392 7.400 -23.945 1.00 64.50 373 GLN A O 1
ATOM 3092 N N . HIS A 1 374 ? 38.256 9.304 -24.280 1.00 75.50 374 HIS A N 1
ATOM 3093 C CA . HIS A 1 374 ? 39.414 10.137 -24.597 1.00 75.50 374 HIS A CA 1
ATOM 3094 C C . HIS A 1 374 ? 39.889 10.991 -23.414 1.00 75.50 374 HIS A C 1
ATOM 3096 O O . HIS A 1 374 ? 40.841 11.757 -23.569 1.00 75.50 374 HIS A O 1
ATOM 3102 N N . HIS A 1 375 ? 39.247 10.888 -22.245 1.00 77.31 375 HIS A N 1
ATOM 3103 C CA . HIS A 1 375 ? 39.683 11.604 -21.053 1.00 77.31 375 HIS A CA 1
ATOM 3104 C C . HIS A 1 375 ? 41.076 11.107 -20.620 1.00 77.31 375 HIS A C 1
ATOM 3106 O O . HIS A 1 375 ? 41.281 9.890 -20.557 1.00 77.31 375 HIS A O 1
ATOM 3112 N N . PRO A 1 376 ? 42.034 11.999 -20.291 1.00 82.25 376 PRO A N 1
ATOM 3113 C CA . PRO A 1 376 ? 43.399 11.606 -19.917 1.00 82.25 376 PRO A CA 1
ATOM 3114 C C . PRO A 1 376 ? 43.458 10.592 -18.767 1.00 82.25 376 PRO A C 1
ATOM 3116 O O . PRO A 1 376 ? 44.326 9.724 -18.747 1.00 82.25 376 PRO A O 1
ATOM 3119 N N . GLU A 1 377 ? 42.495 10.678 -17.850 1.00 75.50 377 GLU A N 1
ATOM 3120 C CA . GLU A 1 377 ? 42.412 9.851 -16.641 1.00 75.50 377 GLU A CA 1
ATOM 3121 C C . GLU A 1 377 ? 41.498 8.621 -16.798 1.00 75.50 377 GLU A C 1
ATOM 3123 O O . GLU A 1 377 ? 41.389 7.814 -15.879 1.00 75.50 377 GLU A O 1
ATOM 3128 N N . HIS A 1 378 ? 40.866 8.416 -17.965 1.00 65.69 378 HIS A N 1
ATOM 3129 C CA . HIS A 1 378 ? 39.889 7.334 -18.182 1.00 65.69 378 HIS A CA 1
ATOM 3130 C C . HIS A 1 378 ? 40.443 5.950 -17.807 1.00 65.69 378 HIS A C 1
ATOM 3132 O O . HIS A 1 378 ? 39.773 5.150 -17.157 1.00 65.69 378 HIS A O 1
ATOM 3138 N N . LYS A 1 379 ? 41.690 5.656 -18.200 1.00 67.62 379 LYS A N 1
ATOM 3139 C CA . LYS A 1 379 ? 42.328 4.364 -17.913 1.00 67.62 379 LYS A CA 1
ATOM 3140 C C . LYS A 1 379 ? 42.582 4.167 -16.415 1.00 67.62 379 LYS A C 1
ATOM 3142 O O . LYS A 1 379 ? 42.343 3.081 -15.898 1.00 67.62 379 LYS A O 1
ATOM 3147 N N . GLU A 1 380 ? 43.041 5.208 -15.732 1.00 72.50 380 GLU A N 1
ATOM 3148 C CA . GLU A 1 380 ? 43.318 5.170 -14.296 1.00 72.50 380 GLU A CA 1
ATOM 3149 C C . GLU A 1 380 ? 42.028 4.974 -13.490 1.00 72.50 380 GLU A C 1
ATOM 3151 O O . GLU A 1 380 ? 41.973 4.114 -12.611 1.00 72.50 380 GLU A O 1
ATOM 3156 N N . TYR A 1 381 ? 40.960 5.678 -13.869 1.00 61.78 381 TYR A N 1
ATOM 3157 C CA . TYR A 1 381 ? 39.639 5.561 -13.253 1.00 61.78 381 TYR A CA 1
ATOM 3158 C C . TYR A 1 381 ? 38.985 4.197 -13.506 1.00 61.78 381 TYR A C 1
ATOM 3160 O O . TYR A 1 381 ? 38.376 3.634 -12.598 1.00 61.78 381 TYR A O 1
ATOM 3168 N N . MET A 1 382 ? 39.150 3.614 -14.698 1.00 60.72 382 MET A N 1
ATOM 3169 C CA . MET A 1 382 ? 38.704 2.243 -14.985 1.00 60.72 382 MET A CA 1
ATOM 3170 C C . MET A 1 382 ? 39.396 1.217 -14.079 1.00 60.72 382 MET A C 1
ATOM 3172 O O . MET A 1 382 ? 38.745 0.325 -13.533 1.00 60.72 382 MET A O 1
ATOM 3176 N N . GLU A 1 383 ? 40.711 1.344 -13.888 1.00 68.44 383 GLU A N 1
ATOM 3177 C CA . GLU A 1 383 ? 41.463 0.463 -12.993 1.00 68.44 383 GLU A CA 1
ATOM 3178 C C . GLU A 1 383 ? 41.100 0.692 -11.520 1.00 68.44 383 GLU A C 1
ATOM 3180 O O . GLU A 1 383 ? 41.015 -0.267 -10.753 1.00 68.44 383 GLU A O 1
ATOM 3185 N N . TRP A 1 384 ? 40.860 1.942 -11.117 1.00 67.56 384 TRP A N 1
ATOM 3186 C CA . TRP A 1 384 ? 40.388 2.280 -9.777 1.00 67.56 384 TRP A CA 1
ATOM 3187 C C . TRP A 1 384 ? 39.010 1.666 -9.503 1.00 67.56 384 TRP A C 1
ATOM 3189 O O . TRP A 1 384 ? 38.821 1.024 -8.469 1.00 67.56 384 TRP A O 1
ATOM 3199 N N . PHE A 1 385 ? 38.075 1.781 -10.450 1.00 62.44 385 PHE A N 1
ATOM 3200 C CA . PHE A 1 385 ? 36.723 1.233 -10.332 1.00 62.44 385 PHE A CA 1
ATOM 3201 C C . PHE A 1 385 ? 36.744 -0.299 -10.247 1.00 62.44 385 PHE A C 1
ATOM 3203 O O . PHE A 1 385 ? 36.013 -0.881 -9.452 1.00 62.44 385 PHE A O 1
ATOM 3210 N N . ALA A 1 386 ? 37.628 -0.962 -10.999 1.00 61.69 386 ALA A N 1
ATOM 3211 C CA . ALA A 1 386 ? 37.819 -2.412 -10.920 1.00 61.69 386 ALA A CA 1
ATOM 3212 C C . ALA A 1 386 ? 38.392 -2.881 -9.567 1.00 61.69 386 ALA A C 1
ATOM 3214 O O . ALA A 1 386 ? 38.089 -3.987 -9.129 1.00 61.69 386 ALA A O 1
ATOM 3215 N N . ARG A 1 387 ? 39.210 -2.055 -8.898 1.00 62.72 387 ARG A N 1
ATOM 3216 C CA . ARG A 1 387 ? 39.810 -2.366 -7.586 1.00 62.72 387 ARG A CA 1
ATOM 3217 C C . ARG A 1 387 ? 38.891 -2.064 -6.398 1.00 62.72 387 ARG A C 1
ATOM 3219 O O . ARG A 1 387 ? 39.042 -2.700 -5.362 1.00 62.72 387 ARG A O 1
ATOM 3226 N N . ASN A 1 388 ? 37.991 -1.087 -6.533 1.00 57.41 388 ASN A N 1
ATOM 3227 C CA . ASN A 1 388 ? 37.177 -0.552 -5.429 1.00 57.41 388 ASN A CA 1
ATOM 3228 C C . ASN A 1 388 ? 35.681 -0.900 -5.521 1.00 57.41 388 ASN A C 1
ATOM 3230 O O . ASN A 1 388 ? 34.890 -0.441 -4.694 1.00 57.41 388 ASN A O 1
ATOM 3234 N N . GLN A 1 389 ? 35.273 -1.718 -6.495 1.00 54.44 389 GLN A N 1
ATOM 3235 C CA . GLN A 1 389 ? 33.970 -2.380 -6.437 1.00 54.44 389 GLN A CA 1
ATOM 3236 C C . GLN A 1 389 ? 33.939 -3.329 -5.236 1.00 54.44 389 GLN A C 1
ATOM 3238 O O . GLN A 1 389 ? 34.807 -4.190 -5.090 1.00 54.44 389 GLN A O 1
ATOM 3243 N N . THR A 1 390 ? 32.940 -3.166 -4.369 1.00 43.41 390 THR A N 1
ATOM 3244 C CA . THR A 1 390 ? 32.699 -4.101 -3.273 1.00 43.41 390 THR A CA 1
ATOM 3245 C C . THR A 1 390 ? 32.300 -5.448 -3.866 1.00 43.41 390 THR A C 1
ATOM 3247 O O . THR A 1 390 ? 31.452 -5.529 -4.758 1.00 43.41 390 THR A O 1
ATOM 3250 N N . SER A 1 391 ? 33.023 -6.491 -3.451 1.00 35.59 391 SER A N 1
ATOM 3251 C CA . SER A 1 391 ? 32.885 -7.832 -3.994 1.00 35.59 391 SER A CA 1
ATOM 3252 C C . SER A 1 391 ? 31.469 -8.329 -3.781 1.00 35.59 391 SER A C 1
ATOM 3254 O O . SER A 1 391 ? 30.902 -8.187 -2.705 1.00 35.59 391 SER A O 1
ATOM 3256 N N . ASP A 1 392 ? 30.961 -9.005 -4.794 1.00 29.23 392 ASP A N 1
ATOM 3257 C CA . ASP A 1 392 ? 31.098 -10.447 -4.739 1.00 29.23 392 ASP A CA 1
ATOM 3258 C C . ASP A 1 392 ? 31.067 -11.032 -6.173 1.00 29.23 392 ASP A C 1
ATOM 3260 O O . ASP A 1 392 ? 30.355 -10.579 -7.066 1.00 29.23 392 ASP A O 1
ATOM 3264 N N . ASP A 1 393 ? 31.939 -12.014 -6.385 1.00 30.08 393 ASP A N 1
ATOM 3265 C CA . ASP A 1 393 ? 32.003 -13.004 -7.469 1.00 30.08 393 ASP A CA 1
ATOM 3266 C C . ASP A 1 393 ? 31.806 -12.558 -8.939 1.00 30.08 393 ASP A C 1
ATOM 3268 O O . ASP A 1 393 ? 30.749 -12.723 -9.555 1.00 30.08 393 ASP A O 1
ATOM 3272 N N . VAL A 1 394 ? 32.914 -12.122 -9.549 1.00 31.75 394 VAL A N 1
ATOM 3273 C CA . VAL A 1 394 ? 33.097 -11.992 -10.999 1.00 31.75 394 VAL A CA 1
ATOM 3274 C C . VAL A 1 394 ? 34.386 -12.721 -11.403 1.00 31.75 394 VAL A C 1
ATOM 3276 O O . VAL A 1 394 ? 35.484 -12.186 -11.274 1.00 31.75 394 VAL A O 1
ATOM 3279 N N . SER A 1 395 ? 34.263 -13.949 -11.906 1.00 29.33 395 SER A N 1
ATOM 3280 C CA . SER A 1 395 ? 35.324 -14.619 -12.671 1.00 29.33 395 SER A CA 1
ATOM 3281 C C . SER A 1 395 ? 34.747 -15.153 -13.982 1.00 29.33 395 SER A C 1
ATOM 3283 O O . SER A 1 395 ? 34.202 -16.247 -14.038 1.00 29.33 395 SER A O 1
ATOM 3285 N N . ASP A 1 396 ? 34.763 -14.269 -14.980 1.00 27.66 396 ASP A N 1
ATOM 3286 C CA . ASP A 1 396 ? 34.894 -14.498 -16.432 1.00 27.66 396 ASP A CA 1
ATOM 3287 C C . ASP A 1 396 ? 34.316 -13.269 -17.137 1.00 27.66 396 ASP A C 1
ATOM 3289 O O . ASP A 1 396 ? 33.114 -13.173 -17.383 1.00 27.66 396 ASP A O 1
ATOM 3293 N N . TYR A 1 397 ? 35.168 -12.274 -17.394 1.00 28.81 397 TYR A N 1
ATOM 3294 C CA . TYR A 1 397 ? 34.778 -11.059 -18.104 1.00 28.81 397 TYR A CA 1
ATOM 3295 C C . TYR A 1 397 ? 35.665 -10.825 -19.310 1.00 28.81 397 TYR A C 1
ATOM 3297 O O . TYR A 1 397 ? 36.844 -10.491 -19.194 1.00 28.81 397 TYR A O 1
ATOM 3305 N N . ASP A 1 398 ? 35.025 -10.942 -20.464 1.00 23.16 398 ASP A N 1
ATOM 3306 C CA . ASP A 1 398 ? 35.428 -10.257 -21.673 1.00 23.16 398 ASP A CA 1
ATOM 3307 C C . ASP A 1 398 ? 34.854 -8.828 -21.624 1.00 23.16 398 ASP A C 1
ATOM 3309 O O . ASP A 1 398 ? 33.663 -8.610 -21.373 1.00 23.16 398 ASP A O 1
ATOM 3313 N N . TYR A 1 399 ? 35.724 -7.833 -21.777 1.00 29.66 399 TYR A N 1
ATOM 3314 C CA . TYR A 1 399 ? 35.438 -6.422 -21.512 1.00 29.66 399 TYR A CA 1
ATOM 3315 C C . TYR A 1 399 ? 34.756 -5.752 -22.709 1.00 29.66 399 TYR A C 1
ATOM 3317 O O . TYR A 1 399 ? 35.345 -4.895 -23.358 1.00 29.66 399 TYR A O 1
ATOM 3325 N N . THR A 1 400 ? 33.504 -6.111 -23.001 1.00 25.06 400 THR A N 1
ATOM 3326 C CA . THR A 1 400 ? 32.664 -5.378 -23.968 1.00 25.06 400 THR A CA 1
ATOM 3327 C C . THR A 1 400 ? 31.167 -5.472 -23.639 1.00 25.06 400 THR A C 1
ATOM 3329 O O . THR A 1 400 ? 30.393 -5.939 -24.455 1.00 25.06 400 THR A O 1
ATOM 3332 N N . THR A 1 401 ? 30.698 -5.066 -22.452 1.00 26.28 401 THR A N 1
ATOM 3333 C CA . THR A 1 401 ? 29.255 -4.763 -22.227 1.00 26.28 401 THR A CA 1
ATOM 3334 C C . THR A 1 401 ? 29.008 -4.139 -20.848 1.00 26.28 401 THR A C 1
ATOM 3336 O O . THR A 1 401 ? 28.836 -4.810 -19.830 1.00 26.28 401 THR A O 1
ATOM 3339 N N . THR A 1 402 ? 28.968 -2.813 -20.804 1.00 27.66 402 THR A N 1
ATOM 3340 C CA . THR A 1 402 ? 28.666 -2.000 -19.619 1.00 27.66 402 THR A CA 1
ATOM 3341 C C . THR A 1 402 ? 27.152 -1.958 -19.356 1.00 27.66 402 THR A C 1
ATOM 3343 O O . THR A 1 402 ? 26.526 -0.939 -19.599 1.00 27.66 402 THR A O 1
ATOM 3346 N N . ASP A 1 403 ? 26.545 -3.068 -18.913 1.00 29.09 403 ASP A N 1
ATOM 3347 C CA . ASP A 1 403 ? 25.239 -3.052 -18.196 1.00 29.09 403 ASP A CA 1
ATOM 3348 C C . ASP A 1 403 ? 24.812 -4.415 -17.600 1.00 29.09 403 ASP A C 1
ATOM 3350 O O . ASP A 1 403 ? 23.777 -4.531 -16.942 1.00 29.09 403 ASP A O 1
ATOM 3354 N N . TYR A 1 404 ? 25.565 -5.496 -17.839 1.00 29.36 404 TYR A N 1
ATOM 3355 C CA . TYR A 1 404 ? 25.008 -6.840 -17.653 1.00 29.36 404 TYR A CA 1
ATOM 3356 C C . TYR A 1 404 ? 25.151 -7.425 -16.237 1.00 29.36 404 TYR A C 1
ATOM 3358 O O . TYR A 1 404 ? 24.386 -8.305 -15.850 1.00 29.36 404 TYR A O 1
ATOM 3366 N N . ASN A 1 405 ? 26.078 -6.932 -15.415 1.00 25.94 405 ASN A N 1
ATOM 3367 C CA . ASN A 1 405 ? 26.555 -7.737 -14.287 1.00 25.94 405 ASN A CA 1
ATOM 3368 C C . ASN A 1 405 ? 26.265 -7.212 -12.875 1.00 25.94 405 ASN A C 1
ATOM 3370 O O . ASN A 1 405 ? 26.495 -7.923 -11.902 1.00 25.94 405 ASN A O 1
ATOM 3374 N N . CYS A 1 406 ? 25.596 -6.066 -12.746 1.00 28.77 406 CYS A N 1
ATOM 3375 C CA . CYS A 1 406 ? 24.877 -5.717 -11.511 1.00 28.77 406 CYS A CA 1
ATOM 3376 C C . CYS A 1 406 ? 23.693 -6.669 -11.255 1.00 28.77 406 CYS A C 1
ATOM 3378 O O . CYS A 1 406 ? 23.246 -6.826 -10.121 1.00 28.77 406 CYS A O 1
ATOM 3380 N N . LYS A 1 407 ? 23.184 -7.317 -12.316 1.00 31.39 407 LYS A N 1
ATOM 3381 C CA . LYS A 1 407 ? 22.030 -8.227 -12.278 1.00 31.39 407 LYS A CA 1
ATOM 3382 C C . LYS A 1 407 ? 22.339 -9.605 -11.687 1.00 31.39 407 LYS A C 1
ATOM 3384 O O . LYS A 1 407 ? 21.409 -10.300 -11.304 1.00 31.39 407 LYS A O 1
ATOM 3389 N N . LEU A 1 408 ? 23.602 -10.030 -11.617 1.00 26.81 408 LEU A N 1
ATOM 3390 C CA . LEU A 1 408 ? 23.962 -11.384 -11.168 1.00 26.81 408 LEU A CA 1
ATOM 3391 C C . LEU A 1 408 ? 24.207 -11.479 -9.658 1.00 26.81 408 LEU A C 1
ATOM 3393 O O . LEU A 1 408 ? 23.957 -12.540 -9.081 1.00 26.81 408 LEU A O 1
ATOM 3397 N N . PHE A 1 409 ? 24.615 -10.378 -9.016 1.00 24.91 409 PHE A N 1
ATOM 3398 C CA . PHE A 1 409 ? 24.935 -10.385 -7.591 1.00 24.91 409 PHE A CA 1
ATOM 3399 C C . PHE A 1 409 ? 23.718 -10.168 -6.676 1.00 24.91 409 PHE A C 1
ATOM 3401 O O . PHE A 1 409 ? 23.530 -10.925 -5.720 1.00 24.91 409 PHE A O 1
ATOM 3408 N N . SER A 1 410 ? 22.792 -9.266 -7.044 1.00 30.33 410 SER A N 1
ATOM 3409 C CA . SER A 1 410 ? 21.472 -9.192 -6.385 1.00 30.33 410 SER A CA 1
ATOM 3410 C C . SER A 1 410 ? 20.692 -10.499 -6.578 1.00 30.33 410 SER A C 1
ATOM 3412 O O . SER A 1 410 ? 20.121 -11.036 -5.631 1.00 30.33 410 SER A O 1
ATOM 3414 N N . ALA A 1 411 ? 20.803 -11.115 -7.761 1.00 31.64 411 ALA A N 1
ATOM 3415 C CA . ALA A 1 411 ? 20.098 -12.341 -8.105 1.00 31.64 411 ALA A CA 1
ATOM 3416 C C . ALA A 1 411 ? 20.558 -13.601 -7.354 1.00 31.64 411 ALA A C 1
ATOM 3418 O O . ALA A 1 411 ? 19.848 -14.592 -7.429 1.00 31.64 411 ALA A O 1
ATOM 3419 N N . LYS A 1 412 ? 21.696 -13.645 -6.645 1.00 25.86 412 LYS A N 1
ATOM 3420 C CA . LYS A 1 412 ? 22.101 -14.844 -5.870 1.00 25.86 412 LYS A CA 1
ATOM 3421 C C . LYS A 1 412 ? 21.530 -14.840 -4.442 1.00 25.86 412 LYS A C 1
ATOM 3423 O O . LYS A 1 412 ? 21.132 -15.895 -3.951 1.00 25.86 412 LYS A O 1
ATOM 3428 N N . MET A 1 413 ? 21.435 -13.666 -3.809 1.00 25.67 413 MET A N 1
ATOM 3429 C CA . MET A 1 413 ? 20.902 -13.487 -2.447 1.00 25.67 413 MET A CA 1
ATOM 3430 C C . MET A 1 413 ? 19.380 -13.248 -2.455 1.00 25.67 413 MET A C 1
ATOM 3432 O O . MET A 1 413 ? 18.662 -13.866 -1.669 1.00 25.67 413 MET A O 1
ATOM 3436 N N . GLU A 1 414 ? 18.863 -12.461 -3.414 1.00 31.16 414 GLU A N 1
ATOM 3437 C CA . GLU A 1 414 ? 17.418 -12.335 -3.676 1.00 31.16 414 GLU A CA 1
ATOM 3438 C C . GLU A 1 414 ? 16.824 -13.667 -4.157 1.00 31.16 414 GLU A C 1
ATOM 3440 O O . GLU A 1 414 ? 15.669 -13.951 -3.850 1.00 31.16 414 GLU A O 1
ATOM 3445 N N . ARG A 1 415 ? 17.593 -14.540 -4.838 1.00 32.81 415 ARG A N 1
ATOM 3446 C CA . ARG A 1 415 ? 17.127 -15.896 -5.189 1.00 32.81 415 ARG A CA 1
ATOM 3447 C C . ARG A 1 415 ? 16.765 -16.713 -3.957 1.00 32.81 415 ARG A C 1
ATOM 3449 O O . ARG A 1 415 ? 15.673 -17.241 -3.935 1.00 32.81 415 ARG A O 1
ATOM 3456 N N . ARG A 1 416 ? 17.582 -16.771 -2.902 1.00 28.41 416 ARG A N 1
ATOM 3457 C CA . ARG A 1 416 ? 17.293 -17.668 -1.763 1.00 28.41 416 ARG A CA 1
ATOM 3458 C C . ARG A 1 416 ? 16.030 -17.302 -0.972 1.00 28.41 416 ARG A C 1
ATOM 3460 O O . ARG A 1 416 ? 15.294 -18.201 -0.592 1.00 28.41 416 ARG A O 1
ATOM 3467 N N . ILE A 1 417 ? 15.765 -16.010 -0.756 1.00 29.98 417 ILE A N 1
ATOM 3468 C CA . ILE A 1 417 ? 14.607 -15.537 0.033 1.00 29.98 417 ILE A CA 1
ATOM 3469 C C . ILE A 1 417 ? 13.367 -15.323 -0.857 1.00 29.98 417 ILE A C 1
ATOM 3471 O O . ILE A 1 417 ? 12.242 -15.574 -0.422 1.00 29.98 417 ILE A O 1
ATOM 3475 N N . SER A 1 418 ? 13.541 -14.915 -2.125 1.00 39.88 418 SER A N 1
ATOM 3476 C CA . SER A 1 418 ? 12.422 -14.820 -3.073 1.00 39.88 418 SER A CA 1
ATOM 3477 C C . SER A 1 418 ? 12.010 -16.171 -3.658 1.00 39.88 418 SER A C 1
ATOM 3479 O O . SER A 1 418 ? 10.830 -16.323 -3.924 1.00 39.88 418 SER A O 1
ATOM 3481 N N . GLU A 1 419 ? 12.887 -17.175 -3.796 1.00 38.44 419 GLU A N 1
ATOM 3482 C CA . GLU A 1 419 ? 12.499 -18.529 -4.242 1.00 38.44 419 GLU A CA 1
ATOM 3483 C C . GLU A 1 419 ? 11.613 -19.235 -3.204 1.00 38.44 419 GLU A C 1
ATOM 3485 O O . GLU A 1 419 ? 10.644 -19.894 -3.580 1.00 38.44 419 GLU A O 1
ATOM 3490 N N . GLU A 1 420 ? 11.865 -19.044 -1.903 1.00 39.03 420 GLU A N 1
ATOM 3491 C CA . GLU A 1 420 ? 10.997 -19.588 -0.851 1.00 39.03 420 GLU A CA 1
ATOM 3492 C C . GLU A 1 420 ? 9.609 -18.938 -0.841 1.00 39.03 420 GLU A C 1
ATOM 3494 O O . GLU A 1 420 ? 8.626 -19.657 -0.716 1.00 39.03 420 GLU A O 1
ATOM 3499 N N . LEU A 1 421 ? 9.492 -17.617 -1.036 1.00 40.12 421 LEU A N 1
ATOM 3500 C CA . LEU A 1 421 ? 8.195 -16.920 -1.079 1.00 40.12 421 LEU A CA 1
ATOM 3501 C C . LEU A 1 421 ? 7.476 -17.043 -2.435 1.00 40.12 421 LEU A C 1
ATOM 3503 O O . LEU A 1 421 ? 6.250 -17.137 -2.465 1.00 40.12 421 LEU A O 1
ATOM 3507 N N . GLN A 1 422 ? 8.205 -17.089 -3.554 1.00 46.75 422 GLN A N 1
ATOM 3508 C CA . GLN A 1 422 ? 7.649 -17.292 -4.901 1.00 46.75 422 GLN A CA 1
ATOM 3509 C C . GLN A 1 422 ? 6.974 -18.660 -5.036 1.00 46.75 422 GLN A C 1
ATOM 3511 O O . GLN A 1 422 ? 5.967 -18.764 -5.734 1.00 46.75 422 GLN A O 1
ATOM 3516 N N . ASN A 1 423 ? 7.441 -19.667 -4.286 1.00 51.03 423 ASN A N 1
ATOM 3517 C CA . ASN A 1 423 ? 6.780 -20.969 -4.172 1.00 51.03 423 ASN A CA 1
ATOM 3518 C C . ASN A 1 423 ? 5.360 -20.898 -3.588 1.00 51.03 423 ASN A C 1
ATOM 3520 O O . ASN A 1 423 ? 4.579 -21.832 -3.791 1.00 51.03 423 ASN A O 1
ATOM 3524 N N . TYR A 1 424 ? 5.015 -19.818 -2.879 1.00 53.97 424 TYR A N 1
ATOM 3525 C CA . TYR A 1 424 ? 3.702 -19.613 -2.261 1.00 53.97 424 TYR A CA 1
ATOM 3526 C C . TYR A 1 424 ? 2.881 -18.508 -2.927 1.00 53.97 424 TYR A C 1
ATOM 3528 O O . TYR A 1 424 ? 1.756 -18.260 -2.499 1.00 53.97 424 TYR A O 1
ATOM 3536 N N . ILE A 1 425 ? 3.402 -17.841 -3.957 1.00 67.19 425 ILE A N 1
ATOM 3537 C CA . ILE A 1 425 ? 2.699 -16.772 -4.670 1.00 67.19 425 ILE A CA 1
ATOM 3538 C C . ILE A 1 425 ? 2.153 -17.319 -5.985 1.00 67.19 425 ILE A C 1
ATOM 3540 O O . ILE A 1 425 ? 2.787 -18.134 -6.650 1.00 67.19 425 ILE A O 1
ATOM 3544 N N . VAL A 1 426 ? 0.965 -16.862 -6.362 1.00 80.25 426 VAL A N 1
ATOM 3545 C CA . VAL A 1 426 ? 0.331 -17.163 -7.640 1.00 80.25 426 VAL A CA 1
ATOM 3546 C C . VAL A 1 426 ? -0.174 -15.860 -8.248 1.00 80.25 426 VAL A C 1
ATOM 3548 O O . VAL A 1 426 ? -0.929 -15.112 -7.622 1.00 80.25 426 VAL A O 1
ATOM 3551 N N . PHE A 1 427 ? 0.230 -15.594 -9.485 1.00 85.00 427 PHE A N 1
ATOM 3552 C CA . PHE A 1 427 ? -0.266 -14.478 -10.278 1.00 85.00 427 PHE A CA 1
ATOM 3553 C C . PHE A 1 427 ? -1.505 -14.906 -11.050 1.00 85.00 427 PHE A C 1
ATOM 3555 O O . PHE A 1 427 ? -1.449 -15.849 -11.838 1.00 85.00 427 PHE A O 1
ATOM 3562 N N . GLN A 1 428 ? -2.614 -14.193 -10.862 1.00 90.88 428 GLN A N 1
ATOM 3563 C CA . GLN A 1 428 ? -3.783 -14.327 -11.720 1.00 90.88 428 GLN A CA 1
ATOM 3564 C C . GLN A 1 428 ? -3.686 -13.311 -12.859 1.00 90.88 428 GLN A C 1
ATOM 3566 O O . GLN A 1 428 ? -3.764 -12.101 -12.635 1.00 90.88 428 GLN A O 1
ATOM 3571 N N . LEU A 1 429 ? -3.492 -13.812 -14.076 1.00 94.06 429 LEU A N 1
ATOM 3572 C CA . LEU A 1 429 ? -3.221 -13.031 -15.274 1.00 94.06 429 LEU A CA 1
ATOM 3573 C C . LEU A 1 429 ? -4.385 -13.125 -16.260 1.00 94.06 429 LEU A C 1
ATOM 3575 O O . LEU A 1 429 ? -4.791 -14.216 -16.667 1.00 94.06 429 LEU A O 1
ATOM 3579 N N . ARG A 1 430 ? -4.870 -11.966 -16.698 1.00 95.81 430 ARG A N 1
ATOM 3580 C CA . ARG A 1 430 ? -5.806 -11.814 -17.808 1.00 95.81 430 ARG A CA 1
ATOM 3581 C C . ARG A 1 430 ? -5.030 -11.704 -19.111 1.00 95.81 430 ARG A C 1
ATOM 3583 O O . ARG A 1 430 ? -4.297 -10.744 -19.306 1.00 95.81 430 ARG A O 1
ATOM 3590 N N . ILE A 1 431 ? -5.233 -12.646 -20.021 1.00 97.00 431 ILE A N 1
ATOM 3591 C CA . ILE A 1 431 ? -4.657 -12.643 -21.365 1.00 97.00 431 ILE A CA 1
ATOM 3592 C C . ILE A 1 431 ? -5.772 -12.329 -22.354 1.00 97.00 431 ILE A C 1
ATOM 3594 O O . ILE A 1 431 ? -6.750 -13.070 -22.432 1.00 97.00 431 ILE A O 1
ATOM 3598 N N . THR A 1 432 ? -5.635 -11.256 -23.121 1.00 96.31 432 THR A N 1
ATOM 3599 C CA . THR A 1 432 ? -6.618 -10.835 -24.126 1.00 96.31 432 THR A CA 1
ATOM 3600 C C . THR A 1 432 ? -5.943 -10.773 -25.484 1.00 96.31 432 THR A C 1
ATOM 3602 O O . THR A 1 432 ? -4.938 -10.084 -25.616 1.00 96.31 432 THR A O 1
ATOM 3605 N N . LEU A 1 433 ? -6.476 -11.478 -26.483 1.00 93.88 433 LEU A N 1
ATOM 3606 C CA . LEU A 1 433 ? -6.015 -11.358 -27.865 1.00 93.88 433 LEU A CA 1
ATOM 3607 C C . LEU A 1 433 ? -6.514 -10.023 -28.435 1.00 93.88 433 LEU A C 1
ATOM 3609 O O . LEU A 1 433 ? -7.712 -9.731 -28.392 1.00 93.88 433 LEU A O 1
ATOM 3613 N N . ASN A 1 434 ? -5.591 -9.199 -28.918 1.00 93.50 434 ASN A N 1
ATOM 3614 C CA . ASN A 1 434 ? -5.881 -7.839 -29.356 1.00 93.50 434 ASN A CA 1
ATOM 3615 C C . ASN A 1 434 ? -6.485 -7.829 -30.770 1.00 93.50 434 ASN A C 1
ATOM 3617 O O . ASN A 1 434 ? -6.250 -8.732 -31.571 1.00 93.50 434 ASN A O 1
ATOM 3621 N N . ASP A 1 435 ? -7.275 -6.792 -31.063 1.00 91.38 435 ASP A N 1
ATOM 3622 C CA . ASP A 1 435 ? -7.823 -6.484 -32.395 1.00 91.38 435 ASP A CA 1
ATOM 3623 C C . ASP A 1 435 ? -8.693 -7.588 -33.044 1.00 91.38 435 ASP A C 1
ATOM 3625 O O . ASP A 1 435 ? -8.969 -7.568 -34.248 1.00 91.38 435 ASP A O 1
ATOM 3629 N N . ILE A 1 436 ? -9.199 -8.527 -32.236 1.00 86.56 436 ILE A N 1
ATOM 3630 C CA . ILE A 1 436 ? -10.106 -9.597 -32.665 1.00 86.56 436 ILE A CA 1
ATOM 3631 C C . ILE A 1 436 ? -11.547 -9.368 -32.183 1.00 86.56 436 ILE A C 1
ATOM 3633 O O . ILE A 1 436 ? -11.792 -8.922 -31.061 1.00 86.56 436 ILE A O 1
ATOM 3637 N N . SER A 1 437 ? -12.521 -9.702 -33.031 1.00 83.69 437 SER A N 1
ATOM 3638 C CA . SER A 1 437 ? -13.948 -9.659 -32.711 1.00 83.69 437 SER A CA 1
ATOM 3639 C C . SER A 1 437 ? -14.649 -10.950 -33.158 1.00 83.69 437 SER A C 1
ATOM 3641 O O . SER A 1 437 ? -14.522 -11.328 -34.327 1.00 83.69 437 SER A O 1
ATOM 3643 N N . PRO A 1 438 ? -15.419 -11.622 -32.277 1.00 84.06 438 PRO A N 1
ATOM 3644 C CA . PRO A 1 438 ? -15.666 -11.282 -30.869 1.00 84.06 438 PRO A CA 1
ATOM 3645 C C . PRO A 1 438 ? -14.408 -11.437 -29.983 1.00 84.06 438 PRO A C 1
ATOM 3647 O O . PRO A 1 438 ? -13.488 -12.153 -30.375 1.00 84.06 438 PRO A O 1
ATOM 3650 N N . PRO A 1 439 ? -14.351 -10.793 -28.797 1.00 87.56 439 PRO A N 1
ATOM 3651 C CA . PRO A 1 439 ? -13.163 -10.827 -27.945 1.00 87.56 439 PRO A CA 1
ATOM 3652 C C . PRO A 1 439 ? -12.777 -12.245 -27.518 1.00 87.56 439 PRO A C 1
ATOM 3654 O O . PRO A 1 439 ? -13.618 -12.998 -27.019 1.00 87.56 439 PRO A O 1
ATOM 3657 N N . VAL A 1 440 ? -11.489 -12.566 -27.636 1.00 90.25 440 VAL A N 1
ATOM 3658 C CA . VAL A 1 440 ? -10.903 -13.833 -27.186 1.00 90.25 440 VAL A CA 1
ATOM 3659 C C . VAL A 1 440 ? -9.985 -13.558 -26.000 1.00 90.25 440 VAL A C 1
ATOM 3661 O O . VAL A 1 440 ? -9.078 -12.732 -26.088 1.00 90.25 440 VAL A O 1
ATOM 3664 N N . TRP A 1 441 ? -10.229 -14.216 -24.866 1.00 95.62 441 TRP A N 1
ATOM 3665 C CA . TRP A 1 441 ? -9.444 -13.999 -23.649 1.00 95.62 441 TRP A CA 1
ATOM 3666 C C . TRP A 1 441 ? -9.409 -15.215 -22.725 1.00 95.62 441 TRP A C 1
ATOM 3668 O O . TRP A 1 441 ? -10.315 -16.051 -22.740 1.00 95.62 441 TRP A O 1
ATOM 3678 N N . ARG A 1 442 ? -8.386 -15.283 -21.872 1.00 95.75 442 ARG A N 1
ATOM 3679 C CA . ARG A 1 442 ? -8.177 -16.306 -20.839 1.00 95.75 442 ARG A CA 1
ATOM 3680 C C . ARG A 1 442 ? -7.793 -15.634 -19.521 1.00 95.75 442 ARG A C 1
ATOM 3682 O O . ARG A 1 442 ? -7.120 -14.612 -19.536 1.00 95.75 442 ARG A O 1
ATOM 3689 N N . SER A 1 443 ? -8.228 -16.177 -18.391 1.00 95.75 443 SER A N 1
ATOM 3690 C CA . SER A 1 443 ? -7.678 -15.852 -17.072 1.00 95.75 443 SER A CA 1
ATOM 3691 C C . SER A 1 443 ? -6.976 -17.100 -16.557 1.00 95.75 443 SER A C 1
ATOM 3693 O O . SER A 1 443 ? -7.599 -18.162 -16.425 1.00 95.75 443 SER A O 1
ATOM 3695 N N . ILE A 1 444 ? -5.666 -16.989 -16.358 1.00 96.69 444 ILE A N 1
ATOM 3696 C CA . ILE A 1 444 ? -4.815 -18.083 -15.897 1.00 96.69 444 ILE A CA 1
ATOM 3697 C C . ILE A 1 444 ? -4.147 -17.718 -14.578 1.00 96.69 444 ILE A C 1
ATOM 3699 O O . ILE A 1 444 ? -3.870 -16.557 -14.303 1.00 96.69 444 ILE A O 1
ATOM 3703 N N . GLN A 1 445 ? -3.876 -18.723 -13.763 1.00 94.44 445 GLN A N 1
ATOM 3704 C CA . GLN A 1 445 ? -3.125 -18.614 -12.526 1.00 94.44 445 GLN A CA 1
ATOM 3705 C C . GLN A 1 445 ? -1.771 -19.280 -12.734 1.00 94.44 445 GLN A C 1
ATOM 3707 O O . GLN A 1 445 ? -1.727 -20.472 -13.033 1.00 94.44 445 GLN A O 1
ATOM 3712 N N . VAL A 1 446 ? -0.685 -18.524 -12.588 1.00 92.44 446 VAL A N 1
ATOM 3713 C CA . VAL A 1 446 ? 0.689 -19.017 -12.760 1.00 92.44 446 VAL A CA 1
ATOM 3714 C C . VAL A 1 446 ? 1.489 -18.856 -11.462 1.00 92.44 446 VAL A C 1
ATOM 3716 O O . VAL A 1 446 ? 1.266 -17.884 -10.738 1.00 92.44 446 VAL A O 1
ATOM 3719 N N . PRO A 1 447 ? 2.403 -19.783 -11.139 1.00 84.88 447 PRO A N 1
ATOM 3720 C CA . PRO A 1 447 ? 3.301 -19.660 -9.992 1.00 84.88 447 PRO A CA 1
ATOM 3721 C C . PRO A 1 447 ? 4.123 -18.364 -9.979 1.00 84.88 447 PRO A C 1
ATOM 3723 O O . PRO A 1 447 ? 4.432 -17.793 -11.022 1.00 84.88 447 PRO A O 1
ATOM 3726 N N . GLY A 1 448 ? 4.512 -17.904 -8.791 1.00 70.12 448 GLY A N 1
ATOM 3727 C CA . GLY A 1 448 ? 5.315 -16.696 -8.610 1.00 70.12 448 GLY A CA 1
ATOM 3728 C C . GLY A 1 448 ? 6.742 -16.815 -9.150 1.00 70.12 448 GLY A C 1
ATOM 3729 O O . GLY A 1 448 ? 7.366 -15.810 -9.488 1.00 70.12 448 GLY A O 1
ATOM 3730 N N . ASP A 1 449 ? 7.252 -18.038 -9.255 1.00 72.50 449 ASP A N 1
ATOM 3731 C CA . ASP A 1 449 ? 8.586 -18.362 -9.750 1.00 72.50 449 ASP A CA 1
ATOM 3732 C C . ASP A 1 449 ? 8.642 -18.554 -11.274 1.00 72.50 449 ASP A C 1
ATOM 3734 O O . ASP A 1 449 ? 9.751 -18.666 -11.806 1.00 72.50 449 ASP A O 1
ATOM 3738 N N . PHE A 1 450 ? 7.496 -18.511 -11.974 1.00 87.12 450 PHE A N 1
ATOM 3739 C CA . PHE A 1 450 ? 7.426 -18.652 -13.431 1.00 87.12 450 PHE A CA 1
ATOM 3740 C C . PHE A 1 450 ? 8.384 -17.704 -14.147 1.00 87.12 450 PHE A C 1
ATOM 3742 O O . PHE A 1 450 ? 8.496 -16.512 -13.835 1.00 87.12 450 PHE A O 1
ATOM 3749 N N . LYS A 1 451 ? 9.022 -18.226 -15.182 1.00 86.88 451 LYS A N 1
ATOM 3750 C CA . LYS A 1 451 ? 9.796 -17.473 -16.158 1.00 86.88 451 LYS A CA 1
ATOM 3751 C C . LYS A 1 451 ? 8.921 -17.042 -17.324 1.00 86.88 451 LYS A C 1
ATOM 3753 O O . LYS A 1 451 ? 7.880 -17.637 -17.585 1.00 86.88 451 LYS A O 1
ATOM 3758 N N . PHE A 1 452 ? 9.351 -16.028 -18.066 1.00 89.19 452 PHE A N 1
ATOM 3759 C CA . PHE A 1 452 ? 8.617 -15.582 -19.253 1.00 89.19 452 PHE A CA 1
ATOM 3760 C C . PHE A 1 452 ? 8.517 -16.669 -20.334 1.00 89.19 452 PHE A C 1
ATOM 3762 O O . PHE A 1 452 ? 7.537 -16.695 -21.066 1.00 89.19 452 PHE A O 1
ATOM 3769 N N . GLU A 1 453 ? 9.476 -17.596 -20.403 1.00 93.88 453 GLU A N 1
ATOM 3770 C CA . GLU A 1 453 ? 9.395 -18.772 -21.284 1.00 93.88 453 GLU A CA 1
ATOM 3771 C C . GLU A 1 453 ? 8.283 -19.745 -20.846 1.00 93.88 453 GLU A C 1
ATOM 3773 O O . GLU A 1 453 ? 7.507 -20.230 -21.665 1.00 93.88 453 GLU A O 1
ATOM 3778 N N . GLU A 1 454 ? 8.136 -19.976 -19.542 1.00 94.75 454 GLU A N 1
ATOM 3779 C CA . GLU A 1 454 ? 7.062 -20.814 -18.994 1.00 94.75 454 GLU A CA 1
ATOM 3780 C C . GLU A 1 454 ? 5.699 -20.126 -19.146 1.00 94.75 454 GLU A C 1
ATOM 3782 O O . GLU A 1 454 ? 4.706 -20.769 -19.490 1.00 94.75 454 GLU A O 1
ATOM 3787 N N . LEU A 1 455 ? 5.654 -18.799 -18.973 1.00 95.00 455 LEU A N 1
ATOM 3788 C CA . LEU A 1 455 ? 4.471 -17.990 -19.259 1.00 95.00 455 LEU A CA 1
ATOM 3789 C C . LEU A 1 455 ? 4.093 -18.051 -20.742 1.00 95.00 455 LEU A C 1
ATOM 3791 O O . LEU A 1 455 ? 2.910 -18.155 -21.051 1.00 95.00 455 LEU A O 1
ATOM 3795 N N . HIS A 1 456 ? 5.070 -18.024 -21.652 1.00 95.88 456 HIS A N 1
ATOM 3796 C CA . HIS A 1 456 ? 4.848 -18.231 -23.083 1.00 95.88 456 HIS A CA 1
ATOM 3797 C C . HIS A 1 456 ? 4.166 -19.576 -23.337 1.00 95.88 456 HIS A C 1
ATOM 3799 O O . HIS A 1 456 ? 3.088 -19.596 -23.928 1.00 95.88 456 HIS A O 1
ATOM 3805 N N . TYR A 1 457 ? 4.696 -20.681 -22.805 1.00 94.81 457 TYR A N 1
ATOM 3806 C CA . TYR A 1 457 ? 4.050 -21.989 -22.957 1.00 94.81 457 TYR A CA 1
ATOM 3807 C C . TYR A 1 457 ? 2.649 -22.033 -22.336 1.00 94.81 457 TYR A C 1
ATOM 3809 O O . TYR A 1 457 ? 1.731 -22.588 -22.939 1.00 94.81 457 TYR A O 1
ATOM 3817 N N . ALA A 1 458 ? 2.437 -21.399 -21.181 1.00 95.62 458 ALA A N 1
ATOM 3818 C CA . ALA A 1 458 ? 1.111 -21.317 -20.576 1.00 95.62 458 ALA A CA 1
ATOM 3819 C C . ALA A 1 458 ? 0.120 -20.517 -21.438 1.00 95.62 458 ALA A C 1
ATOM 3821 O O . ALA A 1 458 ? -1.023 -20.944 -21.602 1.00 95.62 458 ALA A O 1
ATOM 3822 N N . ILE A 1 459 ? 0.540 -19.397 -22.035 1.00 95.62 459 ILE A N 1
ATOM 3823 C CA . ILE A 1 459 ? -0.294 -18.638 -22.978 1.00 95.62 459 ILE A CA 1
ATOM 3824 C C . ILE A 1 459 ? -0.615 -19.504 -24.199 1.00 95.62 459 ILE A C 1
ATOM 3826 O O . ILE A 1 459 ? -1.782 -19.615 -24.564 1.00 95.62 459 ILE A O 1
ATOM 3830 N N . GLN A 1 460 ? 0.384 -20.168 -24.783 1.00 93.81 460 GLN A N 1
ATOM 3831 C CA . GLN A 1 460 ? 0.210 -21.044 -25.943 1.00 93.81 460 GLN A CA 1
ATOM 3832 C C . GLN A 1 460 ? -0.813 -22.147 -25.654 1.00 93.81 460 GLN A C 1
ATOM 3834 O O . GLN A 1 460 ? -1.769 -22.308 -26.408 1.00 93.81 460 GLN A O 1
ATOM 3839 N N . ARG A 1 461 ? -0.715 -22.829 -24.507 1.00 91.00 461 ARG A N 1
ATOM 3840 C CA . ARG A 1 461 ? -1.700 -23.846 -24.104 1.00 91.00 461 ARG A CA 1
ATOM 3841 C C . ARG A 1 461 ? -3.082 -23.271 -23.840 1.00 91.00 461 ARG A C 1
ATOM 3843 O O . ARG A 1 461 ? -4.064 -23.827 -24.322 1.00 91.00 461 ARG A O 1
ATOM 3850 N N . ALA A 1 462 ? -3.175 -22.137 -23.150 1.00 91.44 462 ALA A N 1
ATOM 3851 C CA . ALA A 1 462 ? -4.456 -21.481 -22.895 1.00 91.44 462 ALA A CA 1
ATOM 3852 C C . ALA A 1 462 ? -5.147 -21.014 -24.190 1.00 91.44 462 ALA A C 1
ATOM 3854 O O . ALA A 1 462 ? -6.381 -20.976 -24.255 1.00 91.44 462 ALA A O 1
ATOM 3855 N N . MET A 1 463 ? -4.365 -20.679 -25.220 1.00 89.88 463 MET A N 1
ATOM 3856 C CA . MET A 1 463 ? -4.857 -20.292 -26.542 1.00 89.88 463 MET A CA 1
ATOM 3857 C C . MET A 1 463 ? -5.025 -21.473 -27.508 1.00 89.88 463 MET A C 1
ATOM 3859 O O . MET A 1 463 ? -5.629 -21.295 -28.559 1.00 89.88 463 MET A O 1
ATOM 3863 N N . GLY A 1 464 ? -4.556 -22.673 -27.158 1.00 87.19 464 GLY A N 1
ATOM 3864 C CA . GLY A 1 464 ? -4.588 -23.836 -28.045 1.00 87.19 464 GLY A CA 1
ATOM 3865 C C . GLY A 1 464 ? -3.606 -23.733 -29.217 1.00 87.19 464 GLY A C 1
ATOM 3866 O O . GLY A 1 464 ? -3.939 -24.139 -30.323 1.00 87.19 464 GLY A O 1
ATOM 3867 N N . TRP A 1 465 ? -2.416 -23.179 -29.005 1.00 88.12 465 TRP A N 1
ATOM 3868 C CA . TRP A 1 465 ? -1.328 -23.102 -29.986 1.00 88.12 465 TRP A CA 1
ATOM 3869 C C . TRP A 1 465 ? -0.143 -23.995 -29.599 1.00 88.12 465 TRP A C 1
ATOM 3871 O O . TRP A 1 465 ? -0.042 -24.453 -28.456 1.00 88.12 465 TRP A O 1
ATOM 3881 N N . LYS A 1 466 ? 0.746 -24.274 -30.561 1.00 83.44 466 LYS A N 1
ATOM 3882 C CA . LYS A 1 466 ? 1.830 -25.260 -30.433 1.00 83.44 466 LYS A CA 1
ATOM 3883 C C . LYS A 1 466 ? 3.212 -24.644 -30.243 1.00 83.44 466 LYS A C 1
ATOM 3885 O O . LYS A 1 466 ? 4.180 -25.399 -30.181 1.00 83.44 466 LYS A O 1
ATOM 3890 N N . SER A 1 467 ? 3.331 -23.321 -30.106 1.00 87.75 467 SER A N 1
ATOM 3891 C CA . SER A 1 467 ? 4.624 -22.650 -29.927 1.00 87.75 467 SER A CA 1
ATOM 3892 C C . SER A 1 467 ? 5.611 -22.933 -31.076 1.00 87.75 467 SER A C 1
ATOM 3894 O O . SER A 1 467 ? 6.809 -23.101 -30.841 1.00 87.75 467 SER A O 1
ATOM 3896 N N . CYS A 1 468 ? 5.136 -23.028 -32.320 1.00 86.19 468 CYS A N 1
ATOM 3897 C CA . CYS A 1 468 ? 6.006 -23.265 -33.474 1.00 86.19 468 CYS A CA 1
ATOM 3898 C C . CYS A 1 468 ? 6.691 -22.003 -34.017 1.00 86.19 468 CYS A C 1
ATOM 3900 O O . CYS A 1 468 ? 7.559 -22.125 -34.879 1.00 86.19 468 CYS A O 1
ATOM 3902 N N . HIS A 1 469 ? 6.322 -20.821 -33.514 1.00 89.19 469 HIS A N 1
ATOM 3903 C CA . HIS A 1 469 ? 6.861 -19.539 -33.964 1.00 89.19 469 HIS A CA 1
ATOM 3904 C C . HIS A 1 469 ? 7.604 -18.772 -32.879 1.00 89.19 469 HIS A C 1
ATOM 3906 O O . HIS A 1 469 ? 7.484 -19.044 -31.683 1.00 89.19 469 HIS A O 1
ATOM 3912 N N . GLN A 1 470 ? 8.331 -17.758 -33.336 1.00 91.81 470 GLN A N 1
ATOM 3913 C CA . GLN A 1 470 ? 9.062 -16.821 -32.496 1.00 91.81 470 GLN A CA 1
ATOM 3914 C C . GLN A 1 470 ? 8.099 -15.974 -31.657 1.00 91.81 470 GLN A C 1
ATOM 3916 O O . GLN A 1 470 ? 6.968 -15.687 -32.066 1.00 91.81 470 GLN A O 1
ATOM 3921 N N . TYR A 1 471 ? 8.559 -15.546 -30.484 1.00 94.12 471 TYR A N 1
ATOM 3922 C CA . TYR A 1 471 ? 7.770 -14.721 -29.576 1.00 94.12 471 TYR A CA 1
ATOM 3923 C C . TYR A 1 471 ? 8.615 -13.678 -28.853 1.00 94.12 471 TYR A C 1
ATOM 3925 O O . TYR A 1 471 ? 9.816 -13.848 -28.642 1.00 94.12 471 TYR A O 1
ATOM 3933 N N . LYS A 1 472 ? 7.967 -12.607 -28.395 1.00 93.44 472 LYS A N 1
ATOM 3934 C CA . LYS A 1 472 ? 8.556 -11.657 -27.446 1.00 93.44 472 LYS A CA 1
ATOM 3935 C C . LYS A 1 472 ? 7.491 -11.009 -26.571 1.00 93.44 472 LYS A C 1
ATOM 3937 O O . LYS A 1 472 ? 6.347 -10.834 -26.974 1.00 93.44 472 LYS A O 1
ATOM 3942 N N . PHE A 1 473 ? 7.886 -10.595 -25.380 1.00 92.38 473 PHE A N 1
ATOM 3943 C CA . PHE A 1 473 ? 7.103 -9.770 -24.476 1.00 92.38 473 PHE A CA 1
ATOM 3944 C C . PHE A 1 473 ? 7.654 -8.347 -24.474 1.00 92.38 473 PHE A C 1
ATOM 3946 O O . PHE A 1 473 ? 8.866 -8.156 -24.400 1.00 92.38 473 PHE A O 1
ATOM 3953 N N . ARG A 1 474 ? 6.770 -7.353 -24.496 1.00 88.38 474 ARG A N 1
ATOM 3954 C CA . ARG A 1 474 ? 7.076 -5.934 -24.306 1.00 88.38 474 ARG A CA 1
ATOM 3955 C C . ARG A 1 474 ? 6.541 -5.505 -22.951 1.00 88.38 474 ARG A C 1
ATOM 3957 O O . ARG A 1 474 ? 5.329 -5.504 -22.732 1.00 88.38 474 ARG A O 1
ATOM 3964 N N . VAL A 1 475 ? 7.443 -5.172 -22.038 1.00 80.94 475 VAL A N 1
ATOM 3965 C CA . VAL A 1 475 ? 7.129 -4.801 -20.651 1.00 80.94 475 VAL A CA 1
ATOM 3966 C C . VAL A 1 475 ? 7.484 -3.334 -20.399 1.00 80.94 475 VAL A C 1
ATOM 3968 O O . VAL A 1 475 ? 8.442 -2.812 -20.971 1.00 80.94 475 VAL A O 1
ATOM 3971 N N . SER A 1 476 ? 6.718 -2.671 -19.528 1.00 67.69 476 SER A N 1
ATOM 3972 C CA . SER A 1 476 ? 6.956 -1.285 -19.107 1.00 67.69 476 SER A CA 1
ATOM 3973 C C . SER A 1 476 ? 7.393 -1.243 -17.646 1.00 67.69 476 SER A C 1
ATOM 3975 O O . SER A 1 476 ? 6.716 -1.780 -16.772 1.00 67.69 476 SER A O 1
ATOM 3977 N N . GLU A 1 477 ? 8.479 -0.533 -17.356 1.00 55.81 477 GLU A N 1
ATOM 3978 C CA . GLU A 1 477 ? 8.971 -0.334 -15.993 1.00 55.81 477 GLU A CA 1
ATOM 3979 C C . GLU A 1 477 ? 8.435 0.993 -15.425 1.00 55.81 477 GLU A C 1
ATOM 3981 O O . GLU A 1 477 ? 8.871 2.077 -15.819 1.00 55.81 477 GLU A O 1
ATOM 3986 N N . GLY A 1 478 ? 7.448 0.914 -14.522 1.00 45.16 478 GLY A N 1
ATOM 3987 C CA . GLY A 1 478 ? 7.142 1.946 -13.517 1.00 45.16 478 GLY A CA 1
ATOM 3988 C C . GLY A 1 478 ? 7.192 3.423 -13.947 1.00 45.16 478 GLY A C 1
ATOM 3989 O O . GLY A 1 478 ? 7.708 4.251 -13.196 1.00 45.16 478 GLY A O 1
ATOM 3990 N N . GLY A 1 479 ? 6.668 3.780 -15.125 1.00 38.34 479 GLY A N 1
ATOM 3991 C CA . GLY A 1 479 ? 6.538 5.176 -15.566 1.00 38.34 479 GLY A CA 1
ATOM 3992 C C . GLY A 1 479 ? 7.709 5.770 -16.366 1.00 38.34 479 GLY A C 1
ATOM 3993 O O . GLY A 1 479 ? 7.789 6.994 -16.468 1.00 38.34 479 GLY A O 1
ATOM 3994 N N . ARG A 1 480 ? 8.603 4.966 -16.962 1.00 36.12 480 ARG A N 1
ATOM 3995 C CA . ARG A 1 480 ? 9.540 5.443 -18.006 1.00 36.12 480 ARG A CA 1
ATOM 3996 C C . ARG A 1 480 ? 9.077 5.048 -19.412 1.00 36.12 480 ARG A C 1
ATOM 3998 O O . ARG A 1 480 ? 8.527 3.977 -19.612 1.00 36.12 480 ARG A O 1
ATOM 4005 N N . TYR A 1 481 ? 9.377 5.900 -20.392 1.00 36.94 481 TYR A N 1
ATOM 4006 C CA . TYR A 1 481 ? 9.085 5.742 -21.829 1.00 36.94 481 TYR A CA 1
ATOM 4007 C C . TYR A 1 481 ? 9.879 4.617 -22.546 1.00 36.94 481 TYR A C 1
ATOM 4009 O O . TYR A 1 481 ? 9.921 4.603 -23.772 1.00 36.94 481 TYR A O 1
ATOM 4017 N N . ALA A 1 482 ? 10.537 3.699 -21.827 1.00 46.81 482 ALA A N 1
ATOM 4018 C CA . ALA A 1 482 ? 11.358 2.646 -22.431 1.00 46.81 482 ALA A CA 1
ATOM 4019 C C . ALA A 1 482 ? 10.654 1.285 -22.326 1.00 46.81 482 ALA A C 1
ATOM 4021 O O . ALA A 1 482 ? 10.536 0.726 -21.237 1.00 46.81 482 ALA A O 1
ATOM 4022 N N . GLU A 1 483 ? 10.182 0.764 -23.459 1.00 64.44 483 GLU A N 1
ATOM 4023 C CA . GLU A 1 483 ? 9.712 -0.617 -23.567 1.00 64.44 483 GLU A CA 1
ATOM 4024 C C . GLU A 1 483 ? 10.914 -1.567 -23.572 1.00 64.44 483 GLU A C 1
ATOM 4026 O O . GLU A 1 483 ? 11.827 -1.427 -24.387 1.00 64.44 483 GLU A O 1
ATOM 4031 N N . LEU A 1 484 ? 10.919 -2.539 -22.660 1.00 72.81 484 LEU A N 1
ATOM 4032 C CA . LEU A 1 484 ? 11.907 -3.618 -22.646 1.00 72.81 484 LEU A CA 1
ATOM 4033 C C . LEU A 1 484 ? 11.336 -4.838 -23.361 1.00 72.81 484 LEU A C 1
ATOM 4035 O O . LEU A 1 484 ? 10.155 -5.154 -23.204 1.00 72.81 484 LEU A O 1
ATOM 4039 N N . HIS A 1 485 ? 12.182 -5.539 -24.114 1.00 83.81 485 HIS A N 1
ATOM 4040 C CA . HIS A 1 485 ? 11.804 -6.758 -24.824 1.00 83.81 485 HIS A CA 1
ATOM 4041 C C . HIS A 1 485 ? 12.363 -7.996 -24.106 1.00 83.81 485 HIS A C 1
ATOM 4043 O O . HIS A 1 485 ? 13.517 -8.000 -23.675 1.00 83.81 485 HIS A O 1
ATOM 4049 N N . ILE A 1 486 ? 11.550 -9.044 -23.961 1.00 82.81 486 ILE A N 1
ATOM 4050 C CA . ILE A 1 486 ? 11.929 -10.331 -23.355 1.00 82.81 486 ILE A CA 1
ATOM 4051 C C . ILE A 1 486 ? 11.491 -11.454 -24.298 1.00 82.81 486 ILE A C 1
ATOM 4053 O O . ILE A 1 486 ? 10.308 -11.556 -24.590 1.00 82.81 486 ILE A O 1
ATOM 4057 N N . GLY A 1 487 ? 12.397 -12.311 -24.758 1.00 88.25 487 GLY A N 1
ATOM 4058 C CA . GLY A 1 487 ? 12.092 -13.377 -25.716 1.00 88.25 487 GLY A CA 1
ATOM 4059 C C . GLY A 1 487 ? 13.092 -13.411 -26.858 1.00 88.25 487 GLY A C 1
ATOM 4060 O O . GLY A 1 487 ? 14.294 -13.262 -26.639 1.00 88.25 487 GLY A O 1
ATOM 4061 N N . GLU A 1 488 ? 12.590 -13.634 -28.061 1.00 87.88 488 GLU A N 1
ATOM 4062 C CA . GLU A 1 488 ? 13.391 -13.793 -29.264 1.00 87.88 488 GLU A CA 1
ATOM 4063 C C . GLU A 1 488 ? 13.567 -12.472 -30.010 1.00 87.88 488 GLU A C 1
ATOM 4065 O O . GLU A 1 488 ? 12.770 -11.533 -29.898 1.00 87.88 488 GLU A O 1
ATOM 4070 N N . ARG A 1 489 ? 14.660 -12.396 -30.770 1.00 80.56 489 ARG A N 1
ATOM 4071 C CA . ARG A 1 489 ? 14.959 -11.251 -31.618 1.00 80.56 489 ARG A CA 1
ATOM 4072 C C . ARG A 1 489 ? 14.065 -11.278 -32.849 1.00 80.56 489 ARG A C 1
ATOM 4074 O O . ARG A 1 489 ? 13.972 -12.283 -33.542 1.00 80.56 489 ARG A O 1
ATOM 4081 N N . ASP A 1 490 ? 13.430 -10.144 -33.103 1.00 74.69 490 ASP A N 1
ATOM 4082 C CA . ASP A 1 490 ? 12.634 -9.919 -34.298 1.00 74.69 490 ASP A CA 1
ATOM 4083 C C . ASP A 1 490 ? 13.527 -9.347 -35.402 1.00 74.69 490 ASP A C 1
ATOM 4085 O O . ASP A 1 490 ? 13.809 -8.147 -35.432 1.00 74.69 490 ASP A O 1
ATOM 4089 N N . ASP A 1 491 ? 14.002 -10.227 -36.280 1.00 71.06 491 ASP A N 1
ATOM 4090 C CA . ASP A 1 491 ? 14.853 -9.863 -37.416 1.00 71.06 491 ASP A CA 1
ATOM 4091 C C . ASP A 1 491 ? 14.046 -9.415 -38.649 1.00 71.06 491 ASP A C 1
ATOM 4093 O O . ASP A 1 491 ? 14.626 -9.043 -39.670 1.00 71.06 491 ASP A O 1
ATOM 4097 N N . THR A 1 492 ? 12.709 -9.406 -38.567 1.00 65.81 492 THR A N 1
ATOM 4098 C CA . THR A 1 492 ? 11.833 -8.979 -39.672 1.00 65.81 492 THR A CA 1
ATOM 4099 C C . THR A 1 492 ? 11.709 -7.455 -39.775 1.00 65.81 492 THR A C 1
ATOM 4101 O O . THR A 1 492 ? 11.277 -6.923 -40.801 1.00 65.81 492 THR A O 1
ATOM 4104 N N . ASN A 1 493 ? 12.116 -6.727 -38.729 1.00 57.78 493 ASN A N 1
ATOM 4105 C CA . ASN A 1 493 ? 11.928 -5.287 -38.610 1.00 57.78 493 ASN A CA 1
ATOM 4106 C C . ASN A 1 493 ? 13.240 -4.518 -38.867 1.00 57.78 493 ASN A C 1
ATOM 4108 O O . ASN A 1 493 ? 14.227 -4.676 -38.153 1.00 57.78 493 ASN A O 1
ATOM 4112 N N . TYR A 1 494 ? 13.256 -3.641 -39.879 1.00 47.72 494 TYR A N 1
ATOM 4113 C CA . TYR A 1 494 ? 14.459 -2.919 -40.338 1.00 47.72 494 TYR A CA 1
ATOM 4114 C C . TYR A 1 494 ? 15.003 -1.865 -39.353 1.00 47.72 494 TYR A C 1
ATOM 4116 O O . TYR A 1 494 ? 16.076 -1.303 -39.579 1.00 47.72 494 TYR A O 1
ATOM 4124 N N . ILE A 1 495 ? 14.280 -1.575 -38.267 1.00 51.28 495 ILE A N 1
ATOM 4125 C CA . ILE A 1 495 ? 14.727 -0.683 -37.193 1.00 51.28 495 ILE A CA 1
ATOM 4126 C C . ILE A 1 495 ? 15.211 -1.557 -36.034 1.00 51.28 495 ILE A C 1
ATOM 4128 O O . ILE A 1 495 ? 14.406 -2.174 -35.339 1.00 51.28 495 ILE A O 1
ATOM 4132 N N . LEU A 1 496 ? 16.531 -1.594 -35.825 1.00 51.84 496 LEU A N 1
ATOM 4133 C CA . LEU A 1 496 ? 17.174 -2.279 -34.700 1.00 51.84 496 LEU A CA 1
ATOM 4134 C C . LEU A 1 496 ? 16.670 -1.685 -33.374 1.00 51.84 496 LEU A C 1
ATOM 4136 O O . LEU A 1 496 ? 17.108 -0.615 -32.953 1.00 51.84 496 LEU A O 1
ATOM 4140 N N . GLY A 1 497 ? 15.716 -2.368 -32.742 1.00 55.66 497 GLY A N 1
ATOM 4141 C CA . GLY A 1 497 ? 15.298 -2.097 -31.369 1.00 55.66 497 GLY A CA 1
ATOM 4142 C C . GLY A 1 497 ? 16.332 -2.590 -30.346 1.00 55.66 497 GLY A C 1
ATOM 4143 O O . GLY A 1 497 ? 17.320 -3.225 -30.721 1.00 55.66 497 GLY A O 1
ATOM 4144 N N . PRO A 1 498 ? 16.119 -2.319 -29.046 1.00 61.28 498 PRO A N 1
ATOM 4145 C CA . PRO A 1 498 ? 16.968 -2.864 -27.989 1.00 61.28 498 PRO A CA 1
ATOM 4146 C C . PRO A 1 498 ? 16.972 -4.400 -28.026 1.00 61.28 498 PRO A C 1
ATOM 4148 O O . PRO A 1 498 ? 15.944 -5.026 -28.298 1.00 61.28 498 PRO A O 1
ATOM 4151 N N . GLU A 1 499 ? 18.133 -4.999 -27.752 1.00 72.19 499 GLU A N 1
ATOM 4152 C CA . GLU A 1 499 ? 18.306 -6.454 -27.739 1.00 72.19 499 GLU A CA 1
ATOM 4153 C C . GLU A 1 499 ? 17.396 -7.095 -26.671 1.00 72.19 499 GLU A C 1
ATOM 4155 O O . GLU A 1 499 ? 17.411 -6.657 -25.513 1.00 72.19 499 GLU A O 1
ATOM 4160 N N . PRO A 1 500 ? 16.564 -8.092 -27.034 1.00 79.06 500 PRO A N 1
ATOM 4161 C CA . PRO A 1 500 ? 15.652 -8.706 -26.083 1.00 79.06 500 PRO A CA 1
ATOM 4162 C C . PRO A 1 500 ? 16.402 -9.562 -25.061 1.00 79.06 500 PRO A C 1
ATOM 4164 O O . PRO A 1 500 ? 17.332 -10.298 -25.384 1.00 79.06 500 PRO A O 1
ATOM 4167 N N . GLN A 1 501 ? 15.955 -9.510 -23.808 1.00 80.00 501 GLN A N 1
ATOM 4168 C CA . GLN A 1 501 ? 16.462 -10.394 -22.760 1.00 80.00 501 GLN A CA 1
ATOM 4169 C C . GLN A 1 501 ? 15.940 -11.827 -22.976 1.00 80.00 501 GLN A C 1
ATOM 4171 O O . GLN A 1 501 ? 14.753 -11.993 -23.263 1.00 80.00 501 GLN A O 1
ATOM 4176 N N . PRO A 1 502 ? 16.746 -12.886 -22.775 1.00 77.50 502 PRO A N 1
ATOM 4177 C CA . PRO A 1 502 ? 16.267 -14.252 -22.974 1.00 77.50 502 PRO A CA 1
ATOM 4178 C C . PRO A 1 502 ? 15.179 -14.637 -21.958 1.00 77.50 502 PRO A C 1
ATOM 4180 O O . PRO A 1 502 ? 15.421 -14.666 -20.749 1.00 77.50 502 PRO A O 1
ATOM 4183 N N . ALA A 1 503 ? 13.989 -15.003 -22.442 1.00 78.06 503 ALA A N 1
ATOM 4184 C CA . ALA A 1 503 ? 12.820 -15.295 -21.602 1.00 78.06 503 ALA A CA 1
ATOM 4185 C C . ALA A 1 503 ? 13.039 -16.425 -20.575 1.00 78.06 503 ALA A C 1
ATOM 4187 O O . ALA A 1 503 ? 12.477 -16.384 -19.480 1.00 78.06 503 ALA A O 1
ATOM 4188 N N . LYS A 1 504 ? 13.926 -17.383 -20.875 1.00 77.50 504 LYS A N 1
ATOM 4189 C CA . LYS A 1 504 ? 14.329 -18.490 -19.985 1.00 77.50 504 LYS A CA 1
ATOM 4190 C C . LYS A 1 504 ? 15.104 -18.075 -18.728 1.00 77.50 504 LYS A C 1
ATOM 4192 O O . LYS A 1 504 ? 15.403 -18.919 -17.874 1.00 77.50 504 LYS A O 1
ATOM 4197 N N . PHE A 1 505 ? 15.488 -16.802 -18.624 1.00 71.94 505 PHE A N 1
ATOM 4198 C CA . PHE A 1 505 ? 16.227 -16.251 -17.485 1.00 71.94 505 PHE A CA 1
ATOM 4199 C C . PHE A 1 505 ? 15.460 -15.168 -16.724 1.00 71.94 505 PHE A C 1
ATOM 4201 O O . PHE A 1 505 ? 15.874 -14.808 -15.623 1.00 71.94 505 PHE A O 1
ATOM 4208 N N . VAL A 1 506 ? 14.345 -14.676 -17.268 1.00 69.75 506 VAL A N 1
ATOM 4209 C CA . VAL A 1 506 ? 13.584 -13.566 -16.686 1.00 69.75 506 VAL A CA 1
ATOM 4210 C C . VAL A 1 506 ? 12.321 -14.103 -16.019 1.00 69.75 506 VAL A C 1
ATOM 4212 O O . VAL A 1 506 ? 11.549 -14.815 -16.657 1.00 69.75 506 VAL A O 1
ATOM 4215 N N . ARG A 1 507 ? 12.099 -13.766 -14.741 1.00 74.62 507 ARG A N 1
ATOM 4216 C CA . ARG A 1 507 ? 10.905 -14.175 -13.982 1.00 74.62 507 ARG A CA 1
ATOM 4217 C C . ARG A 1 507 ? 9.742 -13.209 -14.207 1.00 74.62 507 ARG A C 1
ATOM 4219 O O . ARG A 1 507 ? 9.938 -12.000 -14.296 1.00 74.62 507 ARG A O 1
ATOM 4226 N N . VAL A 1 508 ? 8.522 -13.733 -14.209 1.00 77.62 508 VAL A N 1
ATOM 4227 C CA . VAL A 1 508 ? 7.270 -12.962 -14.289 1.00 77.62 508 VAL A CA 1
ATOM 4228 C C . VAL A 1 508 ? 7.163 -11.987 -13.107 1.00 77.62 508 VAL A C 1
ATOM 4230 O O . VAL A 1 508 ? 6.865 -10.806 -13.296 1.00 77.62 508 VAL A O 1
ATOM 4233 N N . ALA A 1 509 ? 7.531 -12.432 -11.900 1.00 71.62 509 ALA A N 1
ATOM 4234 C CA . ALA A 1 509 ? 7.551 -11.606 -10.687 1.00 71.62 509 ALA A CA 1
ATOM 4235 C C . ALA A 1 509 ? 8.452 -10.359 -10.769 1.00 71.62 509 ALA A C 1
ATOM 4237 O O . ALA A 1 509 ? 8.271 -9.423 -9.993 1.00 71.62 509 ALA A O 1
ATOM 4238 N N . THR A 1 510 ? 9.412 -10.309 -11.699 1.00 68.06 510 THR A N 1
ATOM 4239 C CA . THR A 1 510 ? 10.251 -9.119 -11.904 1.00 68.06 510 THR A CA 1
ATOM 4240 C C . THR A 1 510 ? 9.428 -7.919 -12.382 1.00 68.06 510 THR A C 1
ATOM 4242 O O . THR A 1 510 ? 9.782 -6.788 -12.076 1.00 68.06 510 THR A O 1
ATOM 4245 N N . TYR A 1 511 ? 8.315 -8.150 -13.086 1.00 70.44 511 TYR A N 1
ATOM 4246 C CA . TYR A 1 511 ? 7.526 -7.078 -13.706 1.00 70.44 511 TYR A CA 1
ATOM 4247 C C . TYR A 1 511 ? 6.104 -6.969 -13.156 1.00 70.44 511 TYR A C 1
ATOM 4249 O O . TYR A 1 511 ? 5.549 -5.874 -13.083 1.00 70.44 511 TYR A O 1
ATOM 4257 N N . PHE A 1 512 ? 5.515 -8.071 -12.699 1.00 68.94 512 PHE A N 1
ATOM 4258 C CA . PHE A 1 512 ? 4.171 -8.074 -12.124 1.00 68.94 512 PHE A CA 1
ATOM 4259 C C . PHE A 1 512 ? 4.196 -7.778 -10.612 1.00 68.94 512 PHE A C 1
ATOM 4261 O O . PHE A 1 512 ? 3.813 -8.608 -9.796 1.00 68.94 512 PHE A O 1
ATOM 4268 N N . GLN A 1 513 ? 4.678 -6.587 -10.233 1.00 58.41 513 GLN A N 1
ATOM 4269 C CA . GLN A 1 513 ? 4.948 -6.211 -8.829 1.00 58.41 513 GLN A CA 1
ATOM 4270 C C . GLN A 1 513 ? 3.888 -5.310 -8.175 1.00 58.41 513 GLN A C 1
ATOM 4272 O O . GLN A 1 513 ? 3.942 -5.058 -6.970 1.00 58.41 513 GLN A O 1
ATOM 4277 N N . HIS A 1 514 ? 2.937 -4.781 -8.943 1.00 55.16 514 HIS A N 1
ATOM 4278 C CA . HIS A 1 514 ? 1.924 -3.855 -8.440 1.00 55.16 514 HIS A CA 1
ATOM 4279 C C . HIS A 1 514 ? 0.592 -4.018 -9.171 1.00 55.16 514 HIS A C 1
ATOM 4281 O O . HIS A 1 514 ? 0.546 -4.492 -10.308 1.00 55.16 514 HIS A O 1
ATOM 4287 N N . ASP A 1 515 ? -0.489 -3.550 -8.544 1.00 49.53 515 ASP A N 1
ATOM 4288 C CA . ASP A 1 515 ? -1.811 -3.489 -9.166 1.00 49.53 515 ASP A CA 1
ATOM 4289 C C . ASP A 1 515 ? -1.719 -2.796 -10.534 1.00 49.53 515 ASP A C 1
ATOM 4291 O O . ASP A 1 515 ? -1.101 -1.732 -10.664 1.00 49.53 515 ASP A O 1
ATOM 4295 N N . LYS A 1 516 ? -2.343 -3.398 -11.556 1.00 55.78 516 LYS A N 1
ATOM 4296 C CA . LYS A 1 516 ? -2.331 -2.947 -12.963 1.00 55.78 516 LYS A CA 1
ATOM 4297 C C . LYS A 1 516 ? -1.000 -3.098 -13.713 1.00 55.78 516 LYS A C 1
ATOM 4299 O O . LYS A 1 516 ? -0.835 -2.466 -14.755 1.00 55.78 516 LYS A O 1
ATOM 4304 N N . ALA A 1 517 ? -0.048 -3.891 -13.222 1.00 70.44 517 ALA A N 1
ATOM 4305 C CA . ALA A 1 517 ? 1.081 -4.308 -14.052 1.00 70.44 517 ALA A CA 1
ATOM 4306 C C . ALA A 1 517 ? 0.574 -5.080 -15.286 1.00 70.44 517 ALA A C 1
ATOM 4308 O O . ALA A 1 517 ? -0.323 -5.918 -15.172 1.00 70.44 517 ALA A O 1
ATOM 4309 N N . TRP A 1 518 ? 1.124 -4.779 -16.463 1.00 86.62 518 TRP A N 1
ATOM 4310 C CA . TRP A 1 518 ? 0.726 -5.395 -17.727 1.00 86.62 518 TRP A CA 1
ATOM 4311 C C . TRP A 1 518 ? 1.890 -5.449 -18.722 1.00 86.62 518 TRP A C 1
ATOM 4313 O O . TRP A 1 518 ? 2.871 -4.711 -18.590 1.00 86.62 518 TRP A O 1
ATOM 4323 N N . CYS A 1 519 ? 1.779 -6.318 -19.723 1.00 90.50 519 CYS A N 1
ATOM 4324 C CA . CYS A 1 519 ? 2.704 -6.397 -20.848 1.00 90.50 519 CYS A CA 1
ATOM 4325 C C . CYS A 1 519 ? 1.992 -6.787 -22.149 1.00 90.50 519 CYS A C 1
ATOM 4327 O O . CYS A 1 519 ? 0.862 -7.280 -22.124 1.00 90.50 519 CYS A O 1
ATOM 4329 N N . ILE A 1 520 ? 2.654 -6.568 -23.289 1.00 93.50 520 ILE A N 1
ATOM 4330 C CA . ILE A 1 520 ? 2.223 -7.118 -24.580 1.00 93.50 520 ILE A CA 1
ATOM 4331 C C . ILE A 1 520 ? 3.020 -8.380 -24.872 1.00 93.50 520 ILE A C 1
ATOM 4333 O O . ILE A 1 520 ? 4.242 -8.349 -24.836 1.00 93.50 520 ILE A O 1
ATOM 4337 N N . TYR A 1 521 ? 2.341 -9.465 -25.209 1.00 95.44 521 TYR A N 1
ATOM 4338 C CA . TYR A 1 521 ? 2.934 -10.691 -25.723 1.00 95.44 521 TYR A CA 1
ATOM 4339 C C . TYR A 1 521 ? 2.689 -10.786 -27.234 1.00 95.44 521 TYR A C 1
ATOM 4341 O O . TYR A 1 521 ? 1.540 -10.825 -27.680 1.00 95.44 521 TYR A O 1
ATOM 4349 N N . GLU A 1 522 ? 3.765 -10.781 -28.015 1.00 93.88 522 GLU A N 1
ATOM 4350 C CA . GLU A 1 522 ? 3.761 -10.888 -29.473 1.00 93.88 522 GLU A CA 1
ATOM 4351 C C . GLU A 1 522 ? 4.215 -12.300 -29.875 1.00 93.88 522 GLU A C 1
ATOM 4353 O O . GLU A 1 522 ? 5.254 -12.765 -29.405 1.00 93.88 522 GLU A O 1
ATOM 4358 N N . TYR A 1 523 ? 3.441 -12.975 -30.725 1.00 93.31 523 TYR A N 1
ATOM 4359 C CA . TYR A 1 523 ? 3.693 -14.334 -31.211 1.00 93.31 523 TYR A CA 1
ATOM 4360 C C . TYR A 1 523 ? 3.549 -14.381 -32.728 1.00 93.31 523 TYR A C 1
ATOM 4362 O O . TYR A 1 523 ? 2.606 -13.786 -33.251 1.00 93.31 523 TYR A O 1
ATOM 4370 N N . ASP A 1 524 ? 4.451 -15.112 -33.392 1.00 91.44 524 ASP A N 1
ATOM 4371 C CA . ASP A 1 524 ? 4.566 -15.185 -34.852 1.00 91.44 524 ASP A CA 1
ATOM 4372 C C . ASP A 1 524 ? 4.850 -13.794 -35.442 1.00 91.44 524 ASP A C 1
ATOM 4374 O O . ASP A 1 524 ? 3.948 -12.986 -35.640 1.00 91.44 524 ASP A O 1
ATOM 4378 N N . PHE A 1 525 ? 6.125 -13.464 -35.671 1.00 87.69 525 PHE A N 1
ATOM 4379 C CA . PHE A 1 525 ? 6.515 -12.128 -36.146 1.00 87.69 525 PHE A CA 1
ATOM 4380 C C . PHE A 1 525 ? 6.054 -11.828 -37.577 1.00 87.69 525 PHE A C 1
ATOM 4382 O O . PHE A 1 525 ? 5.999 -10.661 -37.959 1.00 87.69 525 PHE A O 1
ATOM 4389 N N . GLU A 1 526 ? 5.655 -12.845 -38.342 1.00 84.94 526 GLU A N 1
ATOM 4390 C CA . GLU A 1 526 ? 5.071 -12.660 -39.669 1.00 84.94 526 GLU A CA 1
ATOM 4391 C C . GLU A 1 526 ? 3.567 -12.362 -39.569 1.00 84.94 526 GLU A C 1
ATOM 4393 O O . GLU A 1 526 ? 3.068 -11.436 -40.213 1.00 84.94 526 GLU A O 1
ATOM 4398 N N . ALA A 1 527 ? 2.840 -13.100 -38.723 1.00 85.88 527 ALA A N 1
ATOM 4399 C CA . ALA A 1 527 ? 1.401 -12.908 -38.511 1.00 85.88 527 ALA A CA 1
ATOM 4400 C C . ALA A 1 527 ? 1.048 -11.797 -37.499 1.00 85.88 527 ALA A C 1
ATOM 4402 O O . ALA A 1 527 ? -0.081 -11.296 -37.500 1.00 85.88 527 ALA A O 1
ATOM 4403 N N . LEU A 1 528 ? 2.003 -11.418 -36.647 1.00 88.31 528 LEU A N 1
ATOM 4404 C CA . LEU A 1 528 ? 1.949 -10.403 -35.592 1.00 88.31 528 LEU A CA 1
ATOM 4405 C C . LEU A 1 528 ? 0.771 -10.554 -34.617 1.00 88.31 528 LEU A C 1
ATOM 4407 O O . LEU A 1 528 ? 0.059 -9.584 -34.331 1.00 88.31 528 LEU A O 1
ATOM 4411 N N . TRP A 1 529 ? 0.575 -11.746 -34.046 1.00 92.56 529 TRP A N 1
ATOM 4412 C CA . TRP A 1 529 ? -0.435 -11.931 -33.002 1.00 92.56 529 TRP A CA 1
ATOM 4413 C C . TRP A 1 529 ? -0.033 -11.208 -31.719 1.00 92.56 529 TRP A C 1
ATOM 4415 O O . TRP A 1 529 ? 1.006 -11.503 -31.134 1.00 92.56 529 TRP A O 1
ATOM 4425 N N . LYS A 1 530 ? -0.873 -10.284 -31.238 1.00 94.56 530 LYS A N 1
ATOM 4426 C CA . LYS A 1 530 ? -0.611 -9.494 -30.025 1.00 94.56 530 LYS A CA 1
ATOM 4427 C C . LYS A 1 530 ? -1.614 -9.811 -28.934 1.00 94.56 530 LYS A C 1
ATOM 4429 O O . LYS A 1 530 ? -2.817 -9.782 -29.171 1.00 94.56 530 LYS A O 1
ATOM 4434 N N . HIS A 1 531 ? -1.120 -10.018 -27.722 1.00 96.00 531 HIS A N 1
ATOM 4435 C CA . HIS A 1 531 ? -1.942 -10.230 -26.542 1.00 96.00 531 HIS A CA 1
ATOM 4436 C C . HIS A 1 531 ? -1.601 -9.205 -25.478 1.00 96.00 531 HIS A C 1
ATOM 4438 O O . HIS A 1 531 ? -0.428 -8.988 -25.187 1.00 96.00 531 HIS A O 1
ATOM 4444 N N . SER A 1 532 ? -2.614 -8.625 -24.852 1.00 95.25 532 SER A N 1
ATOM 4445 C CA . SER A 1 532 ? -2.442 -7.890 -23.600 1.00 95.25 532 SER A CA 1
ATOM 4446 C C . SER A 1 532 ? -2.481 -8.880 -22.437 1.00 95.25 532 SER A C 1
ATOM 4448 O O . SER A 1 532 ? -3.450 -9.629 -22.303 1.00 95.25 532 SER A O 1
ATOM 4450 N N . VAL A 1 533 ? -1.429 -8.903 -21.616 1.00 95.31 533 VAL A N 1
ATOM 4451 C CA . VAL A 1 533 ? -1.325 -9.725 -20.402 1.00 95.31 533 VAL A CA 1
ATOM 4452 C C . VAL A 1 533 ? -1.346 -8.797 -19.192 1.00 95.31 533 VAL A C 1
ATOM 4454 O O . VAL A 1 533 ? -0.415 -8.023 -18.990 1.00 95.31 533 VAL A O 1
ATOM 4457 N N . GLU A 1 534 ? -2.399 -8.859 -18.386 1.00 91.88 534 GLU A N 1
ATOM 4458 C CA . GLU A 1 534 ? -2.653 -7.942 -17.270 1.00 91.88 534 GLU A CA 1
ATOM 4459 C C . GLU A 1 534 ? -2.745 -8.703 -15.943 1.00 91.88 534 GLU A C 1
ATOM 4461 O O . GLU A 1 534 ? -3.379 -9.754 -15.866 1.00 91.88 534 GLU A O 1
ATOM 4466 N N . LEU A 1 535 ? -2.154 -8.165 -14.875 1.00 87.38 535 LEU A N 1
ATOM 4467 C CA . LEU A 1 535 ? -2.313 -8.711 -13.527 1.00 87.38 535 LEU A CA 1
ATOM 4468 C C . LEU A 1 535 ? -3.676 -8.333 -12.942 1.00 87.38 535 LEU A C 1
ATOM 4470 O O . LEU A 1 535 ? -3.924 -7.164 -12.640 1.00 87.38 535 LEU A O 1
ATOM 4474 N N . GLU A 1 536 ? -4.537 -9.332 -12.733 1.00 83.31 536 GLU A N 1
ATOM 4475 C CA . GLU A 1 536 ? -5.830 -9.159 -12.061 1.00 83.31 536 GLU A CA 1
ATOM 4476 C C . GLU A 1 536 ? -5.654 -9.111 -10.541 1.00 83.31 536 GLU A C 1
ATOM 4478 O O . GLU A 1 536 ? -6.235 -8.258 -9.869 1.00 83.31 536 GLU A O 1
ATOM 4483 N N . THR A 1 537 ? -4.868 -10.041 -9.989 1.00 74.94 537 THR A N 1
ATOM 4484 C CA . THR A 1 537 ? -4.592 -10.126 -8.551 1.00 74.94 537 THR A CA 1
ATOM 4485 C C . THR A 1 537 ? -3.412 -11.058 -8.255 1.00 74.94 537 THR A C 1
ATOM 4487 O O . THR A 1 537 ? -3.032 -11.888 -9.084 1.00 74.94 537 THR A O 1
ATOM 4490 N N . ILE A 1 538 ? -2.846 -10.928 -7.055 1.00 72.75 538 ILE A N 1
ATOM 4491 C CA . ILE A 1 538 ? -1.834 -11.828 -6.501 1.00 72.75 538 ILE A CA 1
ATOM 4492 C C . ILE A 1 538 ? -2.494 -12.602 -5.363 1.00 72.75 538 ILE A C 1
ATOM 4494 O O . ILE A 1 538 ? -3.018 -11.998 -4.426 1.00 72.75 538 ILE A O 1
ATOM 4498 N N . ILE A 1 539 ? -2.464 -13.929 -5.438 1.00 70.94 539 ILE A N 1
ATOM 4499 C CA . ILE A 1 539 ? -3.033 -14.811 -4.416 1.00 70.94 539 ILE A CA 1
ATOM 4500 C C . ILE A 1 539 ? -1.957 -15.727 -3.842 1.00 70.94 539 ILE A C 1
ATOM 4502 O O . ILE A 1 539 ? -0.898 -15.934 -4.435 1.00 70.94 539 ILE A O 1
ATOM 4506 N N . THR A 1 540 ? -2.232 -16.282 -2.668 1.00 69.12 540 THR A N 1
ATOM 4507 C CA . THR A 1 540 ? -1.386 -17.315 -2.071 1.00 69.12 540 THR A CA 1
ATOM 4508 C C . THR A 1 540 ? -1.728 -18.670 -2.683 1.00 69.12 540 THR A C 1
ATOM 4510 O O . THR A 1 540 ? -2.901 -18.976 -2.900 1.00 69.12 540 THR A O 1
ATOM 4513 N N . LYS A 1 541 ? -0.705 -19.481 -2.950 1.00 71.19 541 LYS A N 1
ATOM 4514 C CA . LYS A 1 541 ? -0.837 -20.857 -3.424 1.00 71.19 541 LYS A CA 1
ATOM 4515 C C . LYS A 1 541 ? -1.701 -21.655 -2.451 1.00 71.19 541 LYS A C 1
ATOM 4517 O O . LYS A 1 541 ? -1.402 -21.723 -1.260 1.00 71.19 541 LYS A O 1
ATOM 4522 N N . GLU A 1 542 ? -2.769 -22.255 -2.961 1.00 77.38 542 GLU A N 1
ATOM 4523 C CA . GLU A 1 542 ? -3.641 -23.106 -2.156 1.00 77.38 542 GLU A CA 1
ATOM 4524 C C . GLU A 1 542 ? -3.015 -24.493 -1.968 1.00 77.38 542 GLU A C 1
ATOM 4526 O O . GLU A 1 542 ? -2.491 -25.094 -2.912 1.00 77.38 542 GLU A O 1
ATOM 4531 N N . GLU A 1 543 ? -3.085 -25.017 -0.745 1.00 76.56 543 GLU A N 1
ATOM 4532 C CA . GLU A 1 543 ? -2.567 -26.343 -0.415 1.00 76.56 543 GLU A CA 1
ATOM 4533 C C . GLU A 1 543 ? -3.273 -27.428 -1.250 1.00 76.56 543 GLU A C 1
ATOM 4535 O O . GLU A 1 543 ? -4.498 -27.450 -1.372 1.00 76.56 543 GLU A O 1
ATOM 4540 N N . GLY A 1 544 ? -2.492 -28.317 -1.871 1.00 79.19 544 GLY A N 1
ATOM 4541 C CA . GLY A 1 544 ? -3.006 -29.400 -2.717 1.00 79.19 544 GLY A CA 1
ATOM 4542 C C . GLY A 1 544 ? -3.397 -29.009 -4.150 1.00 79.19 544 GLY A C 1
ATOM 4543 O O . GLY A 1 544 ? -3.742 -29.900 -4.924 1.00 79.19 544 GLY A O 1
ATOM 4544 N N . LYS A 1 545 ? -3.314 -27.727 -4.544 1.00 82.88 545 LYS A N 1
ATOM 4545 C CA . LYS A 1 545 ? -3.492 -27.308 -5.947 1.00 82.88 545 LYS A CA 1
ATOM 4546 C C . LYS A 1 545 ? -2.168 -27.280 -6.715 1.00 82.88 545 LYS A C 1
ATOM 4548 O O . LYS A 1 545 ? -1.159 -26.752 -6.245 1.00 82.88 545 LYS A O 1
ATOM 4553 N N . THR A 1 546 ? -2.198 -27.802 -7.937 1.00 87.38 546 THR A N 1
ATOM 4554 C CA . THR A 1 546 ? -1.127 -27.694 -8.934 1.00 87.38 546 THR A CA 1
ATOM 4555 C C . THR A 1 546 ? -1.408 -26.549 -9.900 1.00 87.38 546 THR A C 1
ATOM 4557 O O . THR A 1 546 ? -2.548 -26.319 -10.287 1.00 87.38 546 THR A O 1
ATOM 4560 N N . TYR A 1 547 ? -0.357 -25.821 -10.266 1.00 89.00 547 TYR A N 1
ATOM 4561 C CA . TYR A 1 547 ? -0.394 -24.666 -11.162 1.00 89.00 547 TYR A CA 1
ATOM 4562 C C . TYR A 1 547 ? 0.567 -24.913 -12.338 1.00 89.00 547 TYR A C 1
ATOM 4564 O O . TYR A 1 547 ? 1.543 -25.652 -12.155 1.00 89.00 547 TYR A O 1
ATOM 4572 N N . PRO A 1 548 ? 0.345 -24.306 -13.517 1.00 94.50 548 PRO A N 1
ATOM 4573 C CA . PRO A 1 548 ? -0.669 -23.289 -13.815 1.00 94.50 548 PRO A CA 1
ATOM 4574 C C . PRO A 1 548 ? -2.102 -23.832 -13.975 1.00 94.50 548 PRO A C 1
ATOM 4576 O O . PRO A 1 548 ? -2.310 -25.016 -14.221 1.00 94.50 548 PRO A O 1
ATOM 4579 N N . LEU A 1 549 ? -3.095 -22.950 -13.817 1.00 93.94 549 LEU A N 1
ATOM 4580 C CA . LEU A 1 549 ? -4.526 -23.257 -13.967 1.00 93.94 549 LEU A CA 1
ATOM 4581 C C . LEU A 1 549 ? -5.202 -22.244 -14.886 1.00 93.94 549 LEU A C 1
ATOM 4583 O O . LEU A 1 549 ? -4.917 -21.054 -14.800 1.00 93.94 549 LEU A O 1
ATOM 4587 N N . CYS A 1 550 ? -6.164 -22.676 -15.700 1.00 94.00 550 CYS A N 1
ATOM 4588 C CA . CYS A 1 550 ? -7.079 -21.768 -16.385 1.00 94.00 550 CYS A CA 1
ATOM 4589 C C . CYS A 1 550 ? -8.388 -21.712 -15.598 1.00 94.00 550 CYS A C 1
ATOM 4591 O O . CYS A 1 550 ? -9.031 -22.734 -15.372 1.00 94.00 550 CYS A O 1
ATOM 4593 N N . ILE A 1 551 ? -8.768 -20.518 -15.144 1.00 94.38 551 ILE A N 1
ATOM 4594 C CA . ILE A 1 551 ? -9.921 -20.341 -14.249 1.00 94.38 551 ILE A CA 1
ATOM 4595 C C . ILE A 1 551 ? -11.135 -19.739 -14.957 1.00 94.38 551 ILE A C 1
ATOM 4597 O O . ILE A 1 551 ? -12.260 -19.888 -14.485 1.00 94.38 551 ILE A O 1
ATOM 4601 N N . ALA A 1 552 ? -10.918 -19.055 -16.081 1.00 91.56 552 ALA A N 1
ATOM 4602 C CA . ALA A 1 552 ? -11.973 -18.467 -16.892 1.00 91.56 552 ALA A CA 1
ATOM 4603 C C . ALA A 1 552 ? -11.470 -18.179 -18.314 1.00 91.56 552 ALA A C 1
ATOM 4605 O O . ALA A 1 552 ? -10.272 -18.041 -18.550 1.00 91.56 552 ALA A O 1
ATOM 4606 N N . GLY A 1 553 ? -12.385 -18.028 -19.265 1.00 90.69 553 GLY A N 1
ATOM 4607 C CA . GLY A 1 553 ? -12.061 -17.586 -20.617 1.00 90.69 553 GLY A CA 1
ATOM 4608 C C . GLY A 1 553 ? -13.303 -17.441 -21.481 1.00 90.69 553 GLY A C 1
ATOM 4609 O O . GLY A 1 553 ? -14.396 -17.846 -21.086 1.00 90.69 553 GLY A O 1
ATOM 4610 N N . SER A 1 554 ? -13.140 -16.842 -22.654 1.00 87.88 554 SER A N 1
ATOM 4611 C CA . SER A 1 554 ? -14.186 -16.766 -23.675 1.00 87.88 554 SER A CA 1
ATOM 4612 C C . SER A 1 554 ? -13.585 -16.597 -25.067 1.00 87.88 554 SER A C 1
ATOM 4614 O O . SER A 1 554 ? -12.455 -16.127 -25.210 1.00 87.88 554 SER A O 1
ATOM 4616 N N . GLY A 1 555 ? -14.360 -16.951 -26.089 1.00 84.00 555 GLY A N 1
ATOM 4617 C CA . GLY A 1 555 ? -13.973 -16.836 -27.492 1.00 84.00 555 GLY A CA 1
ATOM 4618 C C . GLY A 1 555 ? -13.073 -17.977 -27.975 1.00 84.00 555 GLY A C 1
ATOM 4619 O O . GLY A 1 555 ? -12.291 -18.556 -27.213 1.00 84.00 555 GLY A O 1
ATOM 4620 N N . ILE A 1 556 ? -13.207 -18.289 -29.263 1.00 80.50 556 ILE A N 1
ATOM 4621 C CA . ILE A 1 556 ? -12.428 -19.314 -29.964 1.00 80.50 556 ILE A CA 1
ATOM 4622 C C . ILE A 1 556 ? -11.147 -18.664 -30.475 1.00 80.50 556 ILE A C 1
ATOM 4624 O O . ILE A 1 556 ? -11.206 -17.618 -31.119 1.00 80.50 556 ILE A O 1
ATOM 4628 N N . CYS A 1 557 ? -10.000 -19.267 -30.169 1.00 85.62 557 CYS A N 1
ATOM 4629 C CA . CYS A 1 557 ? -8.722 -18.764 -30.655 1.00 85.62 557 CYS A CA 1
ATOM 4630 C C . CYS A 1 557 ? -8.550 -19.043 -32.153 1.00 85.62 557 CYS A C 1
ATOM 4632 O O . CYS A 1 557 ? -8.975 -20.103 -32.620 1.00 85.62 557 CYS A O 1
ATOM 4634 N N . PRO A 1 558 ? -7.915 -18.127 -32.907 1.00 86.81 558 PRO A N 1
ATOM 4635 C CA . PRO A 1 558 ? -7.530 -18.385 -34.288 1.00 86.81 558 PRO A CA 1
ATOM 4636 C C . PRO A 1 558 ? -6.658 -19.643 -34.405 1.00 86.81 558 PRO A C 1
ATOM 4638 O O . PRO A 1 558 ? -5.799 -19.847 -33.546 1.00 86.81 558 PRO A O 1
ATOM 4641 N N . PRO A 1 559 ? -6.823 -20.464 -35.454 1.00 83.38 559 PRO A N 1
ATOM 4642 C CA . PRO A 1 559 ? -5.911 -21.569 -35.724 1.00 83.38 559 PRO A CA 1
ATOM 4643 C C . PRO A 1 559 ? -4.485 -21.079 -35.965 1.00 83.38 559 PRO A C 1
ATOM 4645 O O . PRO A 1 559 ? -4.258 -19.988 -36.493 1.00 83.38 559 PRO A O 1
ATOM 4648 N N . GLU A 1 560 ? -3.520 -21.916 -35.612 1.00 82.12 560 GLU A N 1
ATOM 4649 C CA . GLU A 1 560 ? -2.115 -21.658 -35.907 1.00 82.12 560 GLU A CA 1
ATOM 4650 C C . GLU A 1 560 ? -1.893 -21.617 -37.430 1.00 82.12 560 GLU A C 1
ATOM 4652 O O . GLU A 1 560 ? -2.558 -22.335 -38.177 1.00 82.12 560 GLU A O 1
ATOM 4657 N N . ASN A 1 561 ? -0.989 -20.754 -37.903 1.00 84.19 561 ASN A N 1
ATOM 4658 C CA . ASN A 1 561 ? -0.687 -20.544 -39.330 1.00 84.19 561 ASN A CA 1
ATOM 4659 C C . ASN A 1 561 ? -1.833 -19.994 -40.200 1.00 84.19 561 ASN A C 1
ATOM 4661 O O . ASN A 1 561 ? -1.711 -19.985 -41.422 1.00 84.19 561 ASN A O 1
ATOM 4665 N N . VAL A 1 562 ? -2.924 -19.476 -39.619 1.00 85.31 562 VAL A N 1
ATOM 4666 C CA . VAL A 1 562 ? -4.041 -18.909 -40.407 1.00 85.31 562 VAL A CA 1
ATOM 4667 C C . VAL A 1 562 ? -3.694 -17.588 -41.120 1.00 85.31 562 VAL A C 1
ATOM 4669 O O . VAL A 1 562 ? -4.510 -17.069 -41.872 1.00 85.31 562 VAL A O 1
ATOM 4672 N N . GLY A 1 563 ? -2.493 -17.032 -40.914 1.00 85.31 563 GLY A N 1
ATOM 4673 C CA . GLY A 1 563 ? -2.027 -15.817 -41.599 1.00 85.31 563 GLY A CA 1
ATOM 4674 C C . GLY A 1 563 ? -2.492 -14.513 -40.944 1.00 85.31 563 GLY A C 1
ATOM 4675 O O . GLY A 1 563 ? -2.969 -13.598 -41.621 1.00 85.31 563 GLY A O 1
ATOM 4676 N N . GLY A 1 564 ? -2.387 -14.429 -39.615 1.00 88.06 564 GLY A N 1
ATOM 4677 C CA . GLY A 1 564 ? -2.740 -13.230 -38.851 1.00 88.06 564 GLY A CA 1
ATOM 4678 C C . GLY A 1 564 ? -4.240 -12.920 -38.857 1.00 88.06 564 GLY A C 1
ATOM 4679 O O . GLY A 1 564 ? -5.080 -13.734 -39.249 1.00 88.06 564 GLY A O 1
ATOM 4680 N N . LEU A 1 565 ? -4.594 -11.706 -38.428 1.00 86.69 565 LEU A N 1
ATOM 4681 C CA . LEU A 1 565 ? -5.993 -11.263 -38.346 1.00 86.69 565 LEU A CA 1
ATOM 4682 C C . LEU A 1 565 ? -6.703 -11.300 -39.705 1.00 86.69 565 LEU A C 1
ATOM 4684 O O . LEU A 1 565 ? -7.851 -11.732 -39.786 1.00 86.69 565 LEU A O 1
ATOM 4688 N N . ALA A 1 566 ? -6.029 -10.866 -40.774 1.00 86.75 566 ALA A N 1
ATOM 4689 C CA . ALA A 1 566 ? -6.613 -10.831 -42.114 1.00 86.75 566 ALA A CA 1
ATOM 4690 C C . ALA A 1 566 ? -6.940 -12.241 -42.624 1.00 86.75 566 ALA A C 1
ATOM 4692 O O . ALA A 1 566 ? -8.052 -12.480 -43.099 1.00 86.75 566 ALA A O 1
ATOM 4693 N N . GLY A 1 567 ? -6.001 -13.180 -42.478 1.00 87.25 567 GLY A N 1
ATOM 4694 C CA . GLY A 1 567 ? -6.215 -14.569 -42.861 1.00 87.25 567 GLY A CA 1
ATOM 4695 C C . GLY A 1 567 ? -7.282 -15.254 -42.005 1.00 87.25 567 GLY A C 1
ATOM 4696 O O . GLY A 1 567 ? -8.150 -15.934 -42.550 1.00 87.25 567 GLY A O 1
ATOM 4697 N N . TYR A 1 568 ? -7.325 -14.973 -40.697 1.00 87.00 568 TYR A N 1
ATOM 4698 C CA . TYR A 1 568 ? -8.396 -15.452 -39.820 1.00 87.00 568 TYR A CA 1
ATOM 4699 C C . TYR A 1 568 ? -9.779 -14.959 -40.259 1.00 87.00 568 TYR A C 1
ATOM 4701 O O . TYR A 1 568 ? -10.697 -15.765 -40.401 1.00 87.00 568 TYR A O 1
ATOM 4709 N N . TYR A 1 569 ? -9.954 -13.660 -40.522 1.00 87.31 569 TYR A N 1
ATOM 4710 C CA . TYR A 1 569 ? -11.251 -13.144 -40.968 1.00 87.31 569 TYR A CA 1
ATOM 4711 C C . TYR A 1 569 ? -11.643 -13.667 -42.353 1.00 87.31 569 TYR A C 1
ATOM 4713 O O . TYR A 1 569 ? -12.810 -14.015 -42.536 1.00 87.31 569 TYR A O 1
ATOM 4721 N N . LYS A 1 570 ? -10.686 -13.806 -43.285 1.00 87.81 570 LYS A N 1
ATOM 4722 C CA . LYS A 1 570 ? -10.924 -14.454 -44.586 1.00 87.81 570 LYS A CA 1
ATOM 4723 C C . LYS A 1 570 ? -11.400 -15.896 -44.387 1.00 87.81 570 LYS A C 1
ATOM 4725 O O . LYS A 1 570 ? -12.411 -16.297 -44.955 1.00 87.81 570 LYS A O 1
ATOM 4730 N N . HIS A 1 571 ? -10.715 -16.662 -43.540 1.00 86.00 571 HIS A N 1
ATOM 4731 C CA . HIS A 1 571 ? -11.100 -18.032 -43.215 1.00 86.00 571 HIS A CA 1
ATOM 4732 C C . HIS A 1 571 ? -12.513 -18.088 -42.614 1.00 86.00 571 HIS A C 1
ATOM 4734 O O . HIS A 1 571 ? -13.350 -18.852 -43.087 1.00 86.00 571 HIS A O 1
ATOM 4740 N N . MET A 1 572 ? -12.818 -17.221 -41.641 1.00 84.00 572 MET A N 1
ATOM 4741 C CA . MET A 1 572 ? -14.142 -17.119 -41.017 1.00 84.00 572 MET A CA 1
ATOM 4742 C C . MET A 1 572 ? -15.252 -16.735 -42.005 1.00 84.00 572 MET A C 1
ATOM 4744 O O . MET A 1 572 ? -16.394 -17.157 -41.828 1.00 84.00 572 MET A O 1
ATOM 4748 N N . GLU A 1 573 ? -14.958 -15.915 -43.014 1.00 86.69 573 GLU A N 1
ATOM 4749 C CA . GLU A 1 573 ? -15.899 -15.567 -44.082 1.00 86.69 573 GLU A CA 1
ATOM 4750 C C . GLU A 1 573 ? -16.183 -16.771 -44.988 1.00 86.69 573 GLU A C 1
ATOM 4752 O O . GLU A 1 573 ? -17.347 -17.078 -45.253 1.00 86.69 573 GLU A O 1
ATOM 4757 N N . ILE A 1 574 ? -15.135 -17.499 -45.382 1.00 85.69 574 ILE A N 1
ATOM 4758 C CA . ILE A 1 574 ? -15.234 -18.685 -46.239 1.00 85.69 574 ILE A CA 1
ATOM 4759 C C . ILE A 1 574 ? -16.039 -19.787 -45.551 1.00 85.69 574 ILE A C 1
ATOM 4761 O O . ILE A 1 574 ? -17.014 -20.272 -46.121 1.00 85.69 574 ILE A O 1
ATOM 4765 N N . ILE A 1 575 ? -15.716 -20.138 -44.301 1.00 82.44 575 ILE A N 1
ATOM 4766 C CA . ILE A 1 575 ? -16.399 -21.241 -43.600 1.00 82.44 575 ILE A CA 1
ATOM 4767 C C . ILE A 1 575 ? -17.860 -20.925 -43.240 1.00 82.44 575 ILE A C 1
ATOM 4769 O O . ILE A 1 575 ? -18.648 -21.834 -42.983 1.00 82.44 575 ILE A O 1
ATOM 4773 N N . LYS A 1 576 ? -18.256 -19.644 -43.235 1.00 84.12 576 LYS A N 1
ATOM 4774 C CA . LYS A 1 576 ? -19.663 -19.238 -43.075 1.00 84.12 576 LYS A CA 1
ATOM 4775 C C . LYS A 1 576 ? -20.494 -19.471 -44.337 1.00 84.12 576 LYS A C 1
ATOM 4777 O O . LYS A 1 576 ? -21.721 -19.470 -44.243 1.00 84.12 576 LYS A O 1
ATOM 4782 N N . ASN A 1 577 ? -19.859 -19.664 -45.493 1.00 87.88 577 ASN A N 1
ATOM 4783 C CA . ASN A 1 577 ? -20.522 -19.904 -46.765 1.00 87.88 577 ASN A CA 1
ATOM 4784 C C . ASN A 1 577 ? -20.092 -21.260 -47.361 1.00 87.88 577 ASN A C 1
ATOM 4786 O O . ASN A 1 577 ? -19.134 -21.306 -48.130 1.00 87.88 577 ASN A O 1
ATOM 4790 N N . PRO A 1 578 ? -20.840 -22.351 -47.100 1.00 88.69 578 PRO A N 1
ATOM 4791 C CA . PRO A 1 578 ? -20.554 -23.676 -47.660 1.00 88.69 578 PRO A CA 1
ATOM 4792 C C . PRO A 1 578 ? -20.524 -23.761 -49.194 1.00 88.69 578 PRO A C 1
ATOM 4794 O O . PRO A 1 578 ? -20.110 -24.775 -49.738 1.00 88.69 578 PRO A O 1
ATOM 4797 N N . GLN A 1 579 ? -20.990 -22.727 -49.905 1.00 90.44 579 GLN A N 1
ATOM 4798 C CA . GLN A 1 579 ? -20.940 -22.649 -51.369 1.00 90.44 579 GLN A CA 1
ATOM 4799 C C . GLN A 1 579 ? -19.721 -21.871 -51.888 1.00 90.44 579 GLN A C 1
ATOM 4801 O O . GLN A 1 579 ? -19.586 -21.684 -53.097 1.00 90.44 579 GLN A O 1
ATOM 4806 N N . HIS A 1 580 ? -18.863 -21.357 -51.003 1.00 91.81 580 HIS A N 1
ATOM 4807 C CA . HIS A 1 580 ? -17.666 -20.636 -51.412 1.00 91.81 580 HIS A CA 1
ATOM 4808 C C . HIS A 1 580 ? -16.714 -21.587 -52.167 1.00 91.81 580 HIS A C 1
ATOM 4810 O O . HIS A 1 580 ? -16.491 -22.698 -51.689 1.00 91.81 580 HIS A O 1
ATOM 4816 N N . PRO A 1 581 ? -16.115 -21.180 -53.305 1.00 91.06 581 PRO A N 1
ATOM 4817 C CA . PRO A 1 581 ? -15.235 -22.056 -54.090 1.00 91.06 581 PRO A CA 1
ATOM 4818 C C . PRO A 1 581 ? -14.051 -22.634 -53.300 1.00 91.06 581 PRO A C 1
ATOM 4820 O O . PRO A 1 581 ? -13.631 -23.752 -53.562 1.00 91.06 581 PRO A O 1
ATOM 4823 N N . GLU A 1 582 ? -13.546 -21.883 -52.318 1.00 89.88 582 GLU A N 1
ATOM 4824 C CA . GLU A 1 582 ? -12.436 -22.282 -51.432 1.00 89.88 582 GLU A CA 1
ATOM 4825 C C . GLU A 1 582 ? -12.915 -22.995 -50.139 1.00 89.88 582 GLU A C 1
ATOM 4827 O O . GLU A 1 582 ? -12.115 -23.219 -49.236 1.00 89.88 582 GLU A O 1
ATOM 4832 N N . TYR A 1 583 ? -14.214 -23.318 -49.992 1.00 88.06 583 TYR A N 1
ATOM 4833 C CA . TYR A 1 583 ? -14.769 -23.876 -48.743 1.00 88.06 583 TYR A CA 1
ATOM 4834 C C . TYR A 1 583 ? -14.165 -25.235 -48.377 1.00 88.06 583 TYR A C 1
ATOM 4836 O O . TYR A 1 583 ? -13.715 -25.408 -47.247 1.00 88.06 583 TYR A O 1
ATOM 4844 N N . GLU A 1 584 ? -14.150 -26.186 -49.315 1.00 86.31 584 GLU A N 1
ATOM 4845 C CA . GLU A 1 584 ? -13.633 -27.539 -49.064 1.00 86.31 584 GLU A CA 1
ATOM 4846 C C . GLU A 1 584 ? -12.145 -27.496 -48.690 1.00 86.31 584 GLU A C 1
ATOM 4848 O O . GLU A 1 584 ? -11.764 -28.044 -47.660 1.00 86.31 584 GLU A O 1
ATOM 4853 N N . GLU A 1 585 ? -11.341 -26.734 -49.438 1.00 86.75 585 GLU A N 1
ATOM 4854 C CA . GLU A 1 585 ? -9.911 -26.530 -49.167 1.00 86.75 585 GLU A CA 1
ATOM 4855 C C . GLU A 1 585 ? -9.665 -25.926 -47.775 1.00 86.75 585 GLU A C 1
ATOM 4857 O O . GLU A 1 585 ? -8.829 -26.411 -47.014 1.00 86.75 585 GLU A O 1
ATOM 4862 N N . HIS A 1 586 ? -10.425 -24.894 -47.395 1.00 84.69 586 HIS A N 1
ATOM 4863 C CA . HIS A 1 586 ? -10.298 -24.274 -46.077 1.00 84.69 586 HIS A CA 1
ATOM 4864 C C . HIS A 1 586 ? -10.739 -25.203 -44.942 1.00 84.69 586 HIS A C 1
ATOM 4866 O O . HIS A 1 586 ? -10.149 -25.155 -43.863 1.00 84.69 586 HIS A O 1
ATOM 4872 N N . MET A 1 587 ? -11.763 -26.032 -45.153 1.00 82.75 587 MET A N 1
ATOM 4873 C CA . MET A 1 587 ? -12.223 -27.004 -44.158 1.00 82.75 587 MET A CA 1
ATOM 4874 C C . MET A 1 587 ? -11.232 -28.160 -43.983 1.00 82.75 587 MET A C 1
ATOM 4876 O O . MET A 1 587 ? -11.010 -28.583 -42.847 1.00 82.75 587 MET A O 1
ATOM 4880 N N . GLU A 1 588 ? -10.612 -28.634 -45.068 1.00 84.06 588 GLU A N 1
ATOM 4881 C CA . GLU A 1 588 ? -9.518 -29.614 -45.025 1.00 84.06 588 GLU A CA 1
ATOM 4882 C C . GLU A 1 588 ? -8.296 -29.036 -44.305 1.00 84.06 588 GLU A C 1
ATOM 4884 O O . GLU A 1 588 ? -7.827 -29.615 -43.323 1.00 84.06 588 GLU A O 1
ATOM 4889 N N . TRP A 1 589 ? -7.852 -27.835 -44.694 1.00 83.75 589 TRP A N 1
ATOM 4890 C CA . TRP A 1 589 ? -6.756 -27.140 -44.019 1.00 83.75 589 TRP A CA 1
ATOM 4891 C C . TRP A 1 589 ? -7.044 -26.944 -42.526 1.00 83.75 589 TRP A C 1
ATOM 4893 O O . TRP A 1 589 ? -6.190 -27.224 -41.683 1.00 83.75 589 TRP A O 1
ATOM 4903 N N . PHE A 1 590 ? -8.261 -26.512 -42.180 1.00 76.06 590 PHE A N 1
ATOM 4904 C CA . PHE A 1 590 ? -8.672 -26.333 -40.791 1.00 76.06 590 PHE A CA 1
ATOM 4905 C C . PHE A 1 590 ? -8.621 -27.648 -40.020 1.00 76.06 590 PHE A C 1
ATOM 4907 O O . PHE A 1 590 ? -8.143 -27.648 -38.892 1.00 76.06 590 PHE A O 1
ATOM 4914 N N . ALA A 1 591 ? -9.075 -28.758 -40.613 1.00 74.81 591 ALA A N 1
ATOM 4915 C CA . ALA A 1 591 ? -9.045 -30.077 -39.989 1.00 74.81 591 ALA A CA 1
ATOM 4916 C C . ALA A 1 591 ? -7.620 -30.529 -39.632 1.00 74.81 591 ALA A C 1
ATOM 4918 O O . ALA A 1 591 ? -7.417 -31.020 -38.521 1.00 74.81 591 ALA A O 1
ATOM 4919 N N . ASP A 1 592 ? -6.648 -30.281 -40.511 1.00 71.31 592 ASP A N 1
ATOM 4920 C CA . ASP A 1 592 ? -5.234 -30.617 -40.290 1.00 71.31 592 ASP A CA 1
ATOM 4921 C C . ASP A 1 592 ? -4.549 -29.712 -39.250 1.00 71.31 592 ASP A C 1
ATOM 4923 O O . ASP A 1 592 ? -3.574 -30.107 -38.603 1.00 71.31 592 ASP A O 1
ATOM 4927 N N . HIS A 1 593 ? -5.079 -28.504 -39.043 1.00 68.69 593 HIS A N 1
ATOM 4928 C CA . HIS A 1 593 ? -4.537 -27.503 -38.119 1.00 68.69 593 HIS A CA 1
ATOM 4929 C C . HIS A 1 593 ? -5.344 -27.380 -36.812 1.00 68.69 593 HIS A C 1
ATOM 4931 O O . HIS A 1 593 ? -5.072 -26.495 -35.997 1.00 68.69 593 HIS A O 1
ATOM 4937 N N . LYS A 1 594 ? -6.302 -28.290 -36.564 1.00 62.03 594 LYS A N 1
ATOM 4938 C CA . LYS A 1 594 ? -7.087 -28.348 -35.319 1.00 62.03 594 LYS A CA 1
ATOM 4939 C C . LYS A 1 594 ? -6.194 -28.562 -34.092 1.00 62.03 594 LYS A C 1
ATOM 4941 O O . LYS A 1 594 ? -5.324 -29.433 -34.067 1.00 62.03 594 LYS A O 1
ATOM 4946 N N . THR A 1 595 ? -6.492 -27.821 -33.027 1.00 52.78 595 THR A N 1
ATOM 4947 C CA . THR A 1 595 ? -5.917 -28.005 -31.681 1.00 52.78 595 THR A CA 1
ATOM 4948 C C . THR A 1 595 ? -6.962 -28.285 -30.597 1.00 52.78 595 THR A C 1
ATOM 4950 O O . THR A 1 595 ? -6.592 -28.528 -29.454 1.00 52.78 595 THR A O 1
ATOM 4953 N N . CYS A 1 596 ? -8.258 -28.337 -30.934 1.00 37.03 596 CYS A N 1
ATOM 4954 C CA . CYS A 1 596 ? -9.313 -28.795 -30.026 1.00 37.03 596 CYS A CA 1
ATOM 4955 C C . CYS A 1 596 ? -10.431 -29.525 -30.796 1.00 37.03 596 CYS A C 1
ATOM 4957 O O . CYS A 1 596 ? -10.705 -29.208 -31.957 1.00 37.03 596 CYS A O 1
ATOM 4959 N N . SER A 1 597 ? -11.024 -30.541 -30.164 1.00 35.16 597 SER A N 1
ATOM 4960 C CA . SER A 1 597 ? -11.983 -31.477 -30.760 1.00 35.16 597 SER A CA 1
ATOM 4961 C C . SER A 1 597 ? -13.285 -30.807 -31.203 1.00 35.16 597 SER A C 1
ATOM 4963 O O . SER A 1 597 ? -13.822 -29.964 -30.496 1.00 35.16 597 SER A O 1
ATOM 4965 N N . GLU A 1 598 ? -13.764 -31.254 -32.363 1.00 37.47 598 GLU A N 1
ATOM 4966 C CA . GLU A 1 598 ? -15.109 -31.147 -32.947 1.00 37.47 598 GLU A CA 1
ATOM 4967 C C . GLU A 1 598 ? -16.172 -30.439 -32.096 1.00 37.47 598 GLU A C 1
ATOM 4969 O O . GLU A 1 598 ? -16.880 -31.071 -31.324 1.00 37.47 598 GLU A O 1
ATOM 4974 N N . ASP A 1 599 ? -16.237 -29.113 -32.237 1.00 41.12 599 ASP A N 1
ATOM 4975 C CA . ASP A 1 599 ? -17.439 -28.271 -32.294 1.00 41.12 599 ASP A CA 1
ATOM 4976 C C . ASP A 1 599 ? -17.035 -26.818 -31.974 1.00 41.12 599 ASP A C 1
ATOM 4978 O O . ASP A 1 599 ? -16.143 -26.559 -31.167 1.00 41.12 599 ASP A O 1
ATOM 4982 N N . ILE A 1 600 ? -17.711 -25.835 -32.574 1.00 51.19 600 ILE A N 1
ATOM 4983 C CA . ILE A 1 600 ? -17.656 -24.415 -32.173 1.00 51.19 600 ILE A CA 1
ATOM 4984 C C . ILE A 1 600 ? -18.374 -24.291 -30.810 1.00 51.19 600 ILE A C 1
ATOM 4986 O O . ILE A 1 600 ? -19.453 -23.710 -30.707 1.00 51.19 600 ILE A O 1
ATOM 4990 N N . GLN A 1 601 ? -17.839 -24.922 -29.764 1.00 52.97 601 GLN A N 1
ATOM 4991 C CA . GLN A 1 601 ? -18.371 -24.841 -28.405 1.00 52.97 601 GLN A CA 1
ATOM 4992 C C . GLN A 1 601 ? -17.797 -23.615 -27.687 1.00 52.97 601 GLN A C 1
ATOM 4994 O O . GLN A 1 601 ? -16.702 -23.142 -28.016 1.00 52.97 601 GLN A O 1
ATOM 4999 N N . PRO A 1 602 ? -18.511 -23.082 -26.681 1.00 63.66 602 PRO A N 1
ATOM 5000 C CA . PRO A 1 602 ? -17.941 -22.117 -25.754 1.00 63.66 602 PRO A CA 1
ATOM 5001 C C . PRO A 1 602 ? -16.665 -22.684 -25.122 1.00 63.66 602 PRO A C 1
ATOM 5003 O O . PRO A 1 602 ? -16.633 -23.847 -24.728 1.00 63.66 602 PRO A O 1
ATOM 5006 N N . PHE A 1 603 ? -15.628 -21.855 -25.009 1.00 81.31 603 PHE A N 1
ATOM 5007 C CA . PHE A 1 603 ? -14.387 -22.224 -24.331 1.00 81.31 603 PHE A CA 1
ATOM 5008 C C . PHE A 1 603 ? -14.664 -22.751 -22.909 1.00 81.31 603 PHE A C 1
ATOM 5010 O O . PHE A 1 603 ? -15.306 -22.058 -22.116 1.00 81.31 603 PHE A O 1
ATOM 5017 N N . ASP A 1 604 ? -14.148 -23.940 -22.584 1.00 83.69 604 ASP A N 1
ATOM 5018 C CA . ASP A 1 604 ? -14.165 -24.504 -21.231 1.00 83.69 604 ASP A CA 1
ATOM 5019 C C . ASP A 1 604 ? -12.774 -24.349 -20.590 1.00 83.69 604 ASP A C 1
ATOM 5021 O O . ASP A 1 604 ? -11.822 -24.988 -21.036 1.00 83.69 604 ASP A O 1
ATOM 5025 N N . PRO A 1 605 ? -12.621 -23.555 -19.514 1.00 86.62 605 PRO A N 1
ATOM 5026 C CA . PRO A 1 605 ? -11.348 -23.428 -18.803 1.00 86.62 605 PRO A CA 1
ATOM 5027 C C . PRO A 1 605 ? -10.752 -24.768 -18.351 1.00 86.62 605 PRO A C 1
ATOM 5029 O O . PRO A 1 605 ? -9.533 -24.895 -18.262 1.00 86.62 605 PRO A O 1
ATOM 5032 N N . LYS A 1 606 ? -11.590 -25.781 -18.087 1.00 85.75 606 LYS A N 1
ATOM 5033 C CA . LYS A 1 606 ? -11.138 -27.108 -17.647 1.00 85.75 606 LYS A CA 1
ATOM 5034 C C . LYS A 1 606 ? -10.543 -27.957 -18.767 1.00 85.75 606 LYS A C 1
ATOM 5036 O O . LYS A 1 606 ? -9.911 -28.962 -18.458 1.00 85.75 606 LYS A O 1
ATOM 5041 N N . SER A 1 607 ? -10.738 -27.586 -20.034 1.00 83.56 607 SER A N 1
ATOM 5042 C CA . SER A 1 607 ? -10.159 -28.316 -21.165 1.00 83.56 607 SER A CA 1
ATOM 5043 C C . SER A 1 607 ? -8.695 -27.951 -21.425 1.00 83.56 607 SER A C 1
ATOM 5045 O O . SER A 1 607 ? -8.070 -28.557 -22.291 1.00 83.56 607 SER A O 1
ATOM 5047 N N . VAL A 1 608 ? -8.148 -26.944 -20.734 1.00 86.19 608 VAL A N 1
ATOM 5048 C CA . VAL A 1 608 ? -6.755 -26.521 -20.911 1.00 86.19 608 VAL A CA 1
ATOM 5049 C C . VAL A 1 608 ? -5.830 -27.444 -20.126 1.00 86.19 608 VAL A C 1
ATOM 5051 O O . VAL A 1 608 ? -5.846 -27.442 -18.895 1.00 86.19 608 VAL A O 1
ATOM 5054 N N . ASP A 1 609 ? -4.988 -28.185 -20.845 1.00 86.62 609 ASP A N 1
ATOM 5055 C CA . ASP A 1 609 ? -3.939 -29.016 -20.258 1.00 86.62 609 ASP A CA 1
ATOM 5056 C C . ASP A 1 609 ? -2.560 -28.355 -20.407 1.00 86.62 609 ASP A C 1
ATOM 5058 O O . ASP A 1 609 ? -2.022 -28.180 -21.508 1.00 86.62 609 ASP A O 1
ATOM 5062 N N . PHE A 1 610 ? -1.988 -27.981 -19.265 1.00 87.06 610 PHE A N 1
ATOM 5063 C CA . PHE A 1 610 ? -0.682 -27.339 -19.174 1.00 87.06 610 PHE A CA 1
ATOM 5064 C C . PHE A 1 610 ? 0.490 -28.325 -19.040 1.00 87.06 610 PHE A C 1
ATOM 5066 O O . PHE A 1 610 ? 1.633 -27.875 -19.045 1.00 87.06 610 PHE A O 1
ATOM 5073 N N . TYR A 1 611 ? 0.238 -29.633 -18.909 1.00 77.69 611 TYR A N 1
ATOM 5074 C CA . TYR A 1 611 ? 1.263 -30.640 -18.595 1.00 77.69 611 TYR A CA 1
ATOM 5075 C C . TYR A 1 611 ? 1.566 -31.623 -19.735 1.00 77.69 611 TYR A C 1
ATOM 5077 O O . TYR A 1 611 ? 2.423 -32.492 -19.563 1.00 77.69 611 TYR A O 1
ATOM 5085 N N . LEU A 1 612 ? 0.877 -31.502 -20.874 1.00 56.50 612 LEU A N 1
ATOM 5086 C CA . LEU A 1 612 ? 1.123 -32.316 -22.074 1.00 56.50 612 LEU A CA 1
ATOM 5087 C C . LEU A 1 612 ? 2.348 -31.901 -22.877 1.00 56.50 612 LEU A C 1
ATOM 5089 O O . LEU A 1 612 ? 2.706 -30.707 -22.795 1.00 56.50 612 LEU A O 1
#

InterPro domains:
  IPR012912 Plasmid pRiA4b, Orf3-like domain [PF07929] (9-180)
  IPR012912 Plasmid pRiA4b, Orf3-like domain [PF07929] (219-397)
  IPR012912 Plasmid pRiA4b, Orf3-like domain [PF07929] (426-609)
  IPR012912 Plasmid pRiA4b, Orf3-like domain [PTHR41878] (6-195)
  IPR024047 MM3350-like superfamily [G3DSA:3.10.290.30] (3-192)
  IPR024047 MM3350-like superfamily [G3DSA:3.10.290.30] (215-404)
  IPR024047 MM3350-like superfamily [G3DSA:3.10.290.30] (422-610)
  IPR024047 MM3350-like superfamily [SSF159941] (8-183)
  IPR024047 MM3350-like superfamily [SSF159941] (217-394)
  IPR024047 MM3350-like superfamily [SSF159941] (425-593)

Sequence (612 aa):
MNQDISSTIFQLKITLKDIRPPIWRRIQVPANFNFQELHFSIQCAMGWTNTHLYEFRMNNLKKFGMQDPTQESFYNGIGPKSVDATSVKIFKLFTRVKTWCLYEYDFGDSWEHRIELEKILPKVEGMTYPICVAGKRGCPPENVGSTEGYYRHLEIIKNPQDPEYKEHMAWFRRNQTCDDDPEIFYPQTVDFNFKAVDPDLFYEDMNKKHHEFLITALFYVKITVGYIRPKIWRIIHIPGNCTFKELHYAIQHAMGWDNSERYGFKVRQKKKYEELYIIEDDDTDIFDGVDTANASSVKLADHLEHERACCFYKYKYEDGQIDEHRVELEKILSKVVEGTPYPICVAGSRNCLPKNVGATSGYLEHLEILGNQHHPEHKEYMEWFARNQTSDDVSDYDYTTTDYNCKLFSAKMERRISEELQNYIVFQLRITLNDISPPVWRSIQVPGDFKFEELHYAIQRAMGWKSCHQYKFRVSEGGRYAELHIGERDDTNYILGPEPQPAKFVRVATYFQHDKAWCIYEYDFEALWKHSVELETIITKEEGKTYPLCIAGSGICPPENVGGLAGYYKHMEIIKNPQHPEYEEHMEWFADHKTCSEDIQPFDPKSVDFYL

Secondary structure (DSSP, 8-state):
--S-GGGEEEEEEEEESS-SSPPEEEEEEETT-BHHHHHHHHHHHHT----S-EEEEETTTEEEE---TTHHHHSTT-SPPPEETTT-BGGGT--STT-EEEEEE-TTTTEEEEEEEEEEEEPPTT--S-EEEEEESPPPPTTS-HHHHHHHHHHHHH-TTSTTHHHHHHHHHHH-SS-S-TT---GGG---------HHHHHHHHHHHHHHHHHHSEEEEEEEETT-SSPEEEEEEEETTSBHHHHHHHHHHHHT--S-SEEEEEEE-TTTS-EEEEE-TT-GGGSTT--EEETTT-BGGGT--STT-EEEEEEE-TTS-EEEEEEEEEEEES-PPTT--SSEEEEEESPPPPTTS-HHHHHHHHHHHHH-TT-TTHHHHHHHHHHHSPP-------S--TTSSHHHHHHHHHHHHHHHHHTTEEEEEEEEETT-SS--EEEEEEETT-BHHHHHHHHHHHHT----S-EEEEEE-TT-S-EEEEES--TT-SS--PPPBPGGG-BGGGT--STT-EEEEEE-TTTTEEEEEEEEEEEEPPTT--S-EEEEEESPPPPTTS-HHHHHHHHHHHHT-TTSTTHHHHHHHHHHT--S-SS-PPP-GGG--S--

Organism: NCBI:txid931172

pLDDT: mean 74.73, std 17.74, range [23.16, 98.31]

Foldseek 3Di:
DPDDLQFKKWWKKKWWPPDPPIWIFTKIARQQDFQVLVVLLVCLQQVHLLPWWKWKADDNAAIETDDDPCVVPPPVPPDRDYDHRRVDGNCVQCVDFQGWIWMFTHPQQTTIIIMGGHDMDGHDPPDDDIFIDDTWFHHQFPPCRHPVSSVVLVVLCVDCPDPCNVVSLVVCLQGGLDDPGRGDDDRVLRDSPDDSDDSNVSSVVSLVSLLVQQQFKWFFKKKWWFPDPPIWIWTKTARQVDFLVQVVVSVCVRQLHPPPWFKWKWAQDPPPSDIEIAGDPPRCVVDPDDHYHHRRPHTNSVGQRDFQRKMWIWTADPVGDITIMIMGGHDIGRHDDPPAPDTDTQDIDDHHDFPPCPGPVSSVVLVVLCVDPPRPCNVVSVVVCVVGHNDDDDDDDDPDDPPPPVVPPCCVVSCVRVVVVLQFKKFFKKKWWPPDPPTWIFTKIAGSQDFQVLVVLLVCLRQLHDQPWFKWKWFDPDDDPDTAIETDDDPVDPDDDPDHHHRVPHTPNVQQPDAFGWIWMFTHSQQTTIIIMTGPDMDTDDPPDDDTFTDDIWDHHAFPPCRHPVSSVVLVVLCVDCPRPCNVVSVVVCVVRDSDDDDPDTDDRVVRDSPD

Radius of gyration: 31.15 Å; chains: 1; bounding box: 89×65×82 Å